Protein AF-0000000075319076 (afdb_homodimer)

Sequence (548 aa):
MAADGFFRIALGVEYKGSRYCGWQRQASGVLTVQETLENALSKVADSPVSLLCAGRTDAGVHACGQVVHFDTKAERSLKAWVMGANINLPHDISVSWAKVMPADFHARFKAIARRYRYVIYNDQIRPAHLNQEITWNHRPLDAERMAEAAQYLVGTHDFSAFRAGQCQAKSPIKQLHHLRVTRHGKMIVIDVRANAFLHHMVRNIAGVLMTIGTGERPVEWAKEVLESKVRRTGGVTAHPFGLYLVQVEYRDEFPLPERFIGPHFLTGFSELDGMAADGFFRIALGVEYKGSRYCGWQRQASGVLTVQETLENALSKVADSPVSLLCAGRTDAGVHACGQVVHFDTKAERSLKAWVMGANINLPHDISVSWAKVMPADFHARFKAIARRYRYVIYNDQIRPAHLNQEITWNHRPLDAERMAEAAQYLVGTHDFSAFRAGQCQAKSPIKQLHHLRVTRHGKMIVIDVRANAFLHHMVRNIAGVLMTIGTGERPVEWAKEVLESKVRRTGGVTAHPFGLYLVQVEYRDEFPLPERFIGPHFLTGFSELDG

Foldseek 3Di:
DPDPQKWKKKWFKWFQQAQAQWADDDDPPGHHVQVQLQVQQCVLLVHGWHKDKQDIGGRLATARGIMIITMGNRDDDFVSSQVSSQVSHPPRMHTDGMDTADPPDDNHPQWQKWKKKFKEQEDLDQDPPLNSQHHYDNAQFAQVLLQLLQVLVAAWAQLLLLADPPWDDPGSTWHKPDWGWDDDPRMIMTMTMIRDAIVLNVQQSVQQSRCCRNVVDGSCLSNVSRVVSHNVSTGDRHDNSRMYGFHIDGDPSTDDDDDFTDPPVCSVPCVSGD/DPDPQKWKKKWFKWFQQAQAQWADDDDPPGHHVQVQLQVQQCVLLVHGWHKDKQDIGGRLATARGIMIITMGNRDDDFVSSQVSSQVSHDPRMHIDGMDTADPPDDNHPQWQKWKKKFKEQEDLDQDPPLNSQHHYDNAQFAQVLLFLLQVLVAAWAQLLLLADPPWDDPGSTWHKPDWGWDDDPRMIMTMTMIRDAIDLNVQQSVQQSRCCRNVVDGSCLSNVSRVVSHNVSTGDRHDNSRMYGFHIDGDPSTDDDDDFGDPPVCSVPCVSGD

Secondary structure (DSSP, 8-state):
---TT-EEEEEEEEE-GGGSS-SS--STT---HHHHHHHHHHHHHTS----EES-PPPTT-EEEEEEEEEEE-----HHIIIIIHHHHS-TTEEEEEEEEE-TT--TTTTEEEEEEEEEEEE-SSPPSSSTTTSEEE-S---HHHHHHHHGGG-EEEE-GGG--TT---S--EEEEEEEEEEEETTEEEEEEEES---TTHHHHHHHHHHHHHTTSS-TTHHHHHHHHT-GGGS-PPPPGGGEEEEEEEE-TTS-------S-GGGTT-GGG--/---TTPEEEEEEEEE-GGGSS-SS--STT---HHHHHHHHHHHHHTS----EES-PPPTT-EEEEEEEEEEE-----HHIIIIIHHHHS-TTEEEEEEEEE-TT--TTTTEEEEEEEEEEEE-SSPPSSSTTTSEEE-S---HHHHHHHHGGG-EEEE-GGG--TT---S--EEEEEEEEEEEETTEEEEEEEES---TTHHHHHHHHHHHHHTTSS-TTHHHHHHHHT-GGGS-PPPPGGGEEEEEEEE-TTS-------S-GGGTT-GGG--

Solvent-accessible surface area (backbone atoms only — not comparable to full-atom values): 27645 Å² total; per-residue (Å²): 102,47,61,94,74,43,44,32,39,33,35,34,35,25,29,48,19,57,85,22,64,13,28,61,68,63,63,91,91,55,54,18,50,44,49,52,50,27,54,18,42,15,62,66,48,71,42,90,46,66,79,44,51,43,67,85,43,52,52,22,25,30,27,47,25,39,38,31,28,34,67,38,67,58,88,69,56,53,63,46,57,22,54,44,24,40,73,54,35,62,68,40,40,24,47,72,41,52,43,82,44,63,46,80,64,40,45,42,81,53,38,58,27,40,28,36,36,36,35,31,38,53,41,76,55,71,53,22,63,61,56,59,60,27,28,80,36,55,61,73,63,39,48,66,49,24,27,59,23,36,56,64,63,46,37,77,44,55,42,41,20,32,35,43,90,83,45,78,70,90,62,54,61,36,39,29,76,43,48,45,47,48,71,39,60,39,30,35,38,38,40,36,29,22,49,55,78,54,47,56,22,69,34,25,49,49,18,39,35,51,43,27,14,58,61,80,38,59,51,65,48,50,42,51,26,42,73,62,46,37,40,86,68,42,49,62,67,39,69,40,26,14,33,27,38,24,36,65,39,56,52,82,91,55,74,68,88,87,71,82,61,44,57,60,81,52,42,48,42,66,87,74,48,128,103,48,60,93,74,43,45,32,38,33,33,34,35,24,29,50,20,57,83,22,66,14,28,60,68,62,64,90,92,56,55,18,50,44,48,53,50,27,54,17,42,15,63,65,49,72,42,91,47,65,77,44,53,43,68,84,42,52,52,21,25,29,28,48,24,39,37,30,30,35,66,37,69,58,87,68,55,54,64,48,56,23,55,43,23,39,72,55,36,60,68,39,38,23,46,71,41,51,42,83,44,63,45,78,63,41,45,43,82,51,39,57,28,39,28,36,36,39,34,32,38,53,40,73,57,73,53,21,65,60,56,59,58,28,29,80,36,53,60,72,64,38,49,66,48,23,28,59,23,34,54,63,63,47,37,77,45,57,43,40,18,32,36,43,92,85,44,79,71,90,63,53,63,33,39,29,77,43,49,44,45,48,71,40,60,40,30,36,39,38,41,37,31,20,48,56,79,56,46,58,22,67,34,26,48,48,18,38,35,49,42,28,15,59,61,80,38,59,48,63,48,51,41,51,26,43,72,61,44,36,41,84,68,41,50,61,70,39,69,40,26,14,34,28,38,24,37,64,38,55,53,83,92,55,76,70,88,87,71,82,61,45,56,59,80,51,42,49,41,69,86,72,48,129

Structure (mmCIF, N/CA/C/O backbone):
data_AF-0000000075319076-model_v1
#
loop_
_entity.id
_entity.type
_entity.pdbx_description
1 polymer 'tRNA pseudouridine synthase A'
#
loop_
_atom_site.group_PDB
_atom_site.id
_atom_site.type_symbol
_atom_site.label_atom_id
_atom_site.label_alt_id
_atom_site.label_comp_id
_atom_site.label_asym_id
_atom_site.label_entity_id
_atom_site.label_seq_id
_atom_site.pdbx_PDB_ins_code
_atom_site.Cartn_x
_atom_site.Cartn_y
_atom_site.Cartn_z
_atom_site.occupancy
_atom_site.B_iso_or_equiv
_atom_site.auth_seq_id
_atom_site.auth_comp_id
_atom_site.auth_asym_id
_atom_site.auth_atom_id
_atom_site.pdbx_PDB_model_num
ATOM 1 N N . MET A 1 1 ? -10.82 -38.344 -12.836 1 37.62 1 MET A N 1
ATOM 2 C CA . MET A 1 1 ? -12.117 -38.25 -12.18 1 37.62 1 MET A CA 1
ATOM 3 C C . MET A 1 1 ? -11.977 -38.375 -10.664 1 37.62 1 MET A C 1
ATOM 5 O O . MET A 1 1 ? -11.109 -39.094 -10.18 1 37.62 1 MET A O 1
ATOM 9 N N . ALA A 1 2 ? -12.336 -37.25 -9.859 1 47.97 2 ALA A N 1
ATOM 10 C CA . ALA A 1 2 ? -12.305 -37.469 -8.414 1 47.97 2 ALA A CA 1
ATOM 11 C C . ALA A 1 2 ? -12.805 -38.844 -8.039 1 47.97 2 ALA A C 1
ATOM 13 O O . ALA A 1 2 ? -13.695 -39.375 -8.695 1 47.97 2 ALA A O 1
ATOM 14 N N . ALA A 1 3 ? -12 -39.656 -7.352 1 51.28 3 ALA A N 1
ATOM 15 C CA . ALA A 1 3 ? -12.555 -40.906 -6.828 1 51.28 3 ALA A CA 1
ATOM 16 C C . ALA A 1 3 ? -14.016 -40.75 -6.43 1 51.28 3 ALA A C 1
ATOM 18 O O . ALA A 1 3 ? -14.453 -39.625 -6.113 1 51.28 3 ALA A O 1
ATOM 19 N N . ASP A 1 4 ? -14.812 -41.594 -6.441 1 63.41 4 ASP A N 1
ATOM 20 C CA . ASP A 1 4 ? -16.219 -41.656 -6.047 1 63.41 4 ASP A CA 1
ATOM 21 C C . ASP A 1 4 ? -16.453 -40.938 -4.727 1 63.41 4 ASP A C 1
ATOM 23 O O . ASP A 1 4 ? -15.781 -41.188 -3.73 1 63.41 4 ASP A O 1
ATOM 27 N N . GLY A 1 5 ? -16.938 -39.656 -4.648 1 81.81 5 GLY A N 1
ATOM 28 C CA . GLY A 1 5 ? -17.391 -38.906 -3.484 1 81.81 5 GLY A CA 1
ATOM 29 C C . GLY A 1 5 ? -16.516 -37.688 -3.164 1 81.81 5 GLY A C 1
ATOM 30 O O . GLY A 1 5 ? -16.812 -36.938 -2.238 1 81.81 5 GLY A O 1
ATOM 31 N N . PHE A 1 6 ? -15.289 -37.562 -3.969 1 88.19 6 PHE A N 1
ATOM 32 C CA . PHE A 1 6 ? -14.438 -36.406 -3.672 1 88.19 6 PHE A CA 1
ATOM 33 C C . PHE A 1 6 ? -14.672 -35.281 -4.668 1 88.19 6 PHE A C 1
ATOM 35 O O . PHE A 1 6 ? -14.914 -35.531 -5.852 1 88.19 6 PHE A O 1
ATOM 42 N N . PHE A 1 7 ? -14.641 -34.094 -4.141 1 92.5 7 PHE A N 1
ATOM 43 C CA . PHE A 1 7 ? -14.641 -32.875 -4.938 1 92.5 7 PHE A CA 1
ATOM 44 C C . PHE A 1 7 ? -13.258 -32.25 -4.957 1 92.5 7 PHE A C 1
ATOM 46 O O . PHE A 1 7 ? -12.586 -32.156 -3.924 1 92.5 7 PHE A O 1
ATOM 53 N N . ARG A 1 8 ? -12.812 -31.953 -6.199 1 97.06 8 ARG A N 1
ATOM 54 C CA . ARG A 1 8 ? -11.609 -31.125 -6.312 1 97.06 8 ARG A CA 1
ATOM 55 C C . ARG A 1 8 ? -11.969 -29.641 -6.344 1 97.06 8 ARG A C 1
ATOM 57 O O . ARG A 1 8 ? -12.672 -29.188 -7.25 1 97.06 8 ARG A O 1
ATOM 64 N N . ILE A 1 9 ? -11.484 -28.891 -5.367 1 98.25 9 ILE A N 1
ATOM 65 C CA . ILE A 1 9 ? -11.789 -27.469 -5.234 1 98.25 9 ILE A CA 1
ATOM 66 C C . ILE A 1 9 ? -10.523 -26.641 -5.473 1 98.25 9 ILE A C 1
ATOM 68 O O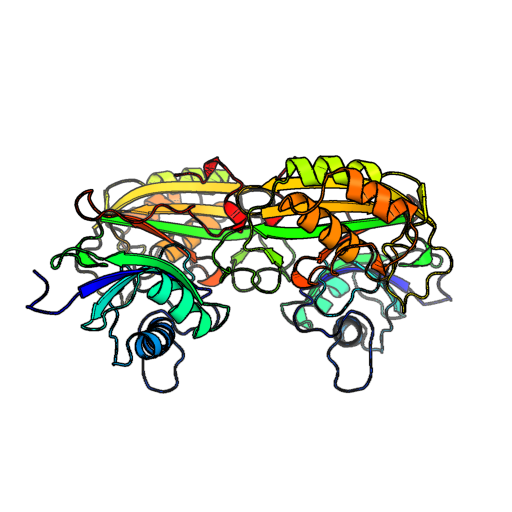 . ILE A 1 9 ? -9.477 -26.922 -4.887 1 98.25 9 ILE A O 1
ATOM 72 N N . ALA A 1 10 ? -10.609 -25.703 -6.398 1 98.81 10 ALA A N 1
ATOM 73 C CA . ALA A 1 10 ? -9.555 -24.719 -6.566 1 98.81 10 ALA A CA 1
ATOM 74 C C . ALA A 1 10 ? -9.93 -23.406 -5.887 1 98.81 10 ALA A C 1
ATOM 76 O O . ALA A 1 10 ? -11.102 -23.031 -5.848 1 98.81 10 ALA A O 1
ATOM 77 N N . LEU A 1 11 ? -8.969 -22.734 -5.332 1 98.88 11 LEU A N 1
ATOM 78 C CA . LEU A 1 11 ? -9.141 -21.422 -4.715 1 98.88 11 LEU A CA 1
ATOM 79 C C . LEU A 1 11 ? -8.148 -20.422 -5.293 1 98.88 11 LEU A C 1
ATOM 81 O O . LEU A 1 11 ? -7.004 -20.766 -5.59 1 98.88 11 LEU A O 1
ATOM 85 N N . GLY A 1 12 ? -8.609 -19.172 -5.488 1 98.81 12 GLY A N 1
ATOM 86 C CA . GLY A 1 12 ? -7.695 -18.031 -5.598 1 98.81 12 GLY A CA 1
ATOM 87 C C . GLY A 1 12 ? -7.312 -17.453 -4.254 1 98.81 12 GLY A C 1
ATOM 88 O O . GLY A 1 12 ? -8.172 -17.219 -3.4 1 98.81 12 GLY A O 1
ATOM 89 N N . VAL A 1 13 ? -6.012 -17.203 -4.023 1 98.81 13 VAL A N 1
ATOM 90 C CA . VAL A 1 13 ? -5.555 -16.797 -2.699 1 98.81 13 VAL A CA 1
ATOM 91 C C . VAL A 1 13 ? -4.668 -15.555 -2.82 1 98.81 13 VAL A C 1
ATOM 93 O O . VAL A 1 13 ? -3.791 -15.5 -3.686 1 98.81 13 VAL A O 1
ATOM 96 N N . GLU A 1 14 ? -4.941 -14.586 -2.039 1 98.75 14 GLU A N 1
ATOM 97 C CA . GLU A 1 14 ? -4.133 -13.391 -1.831 1 98.75 14 GLU A CA 1
ATOM 98 C C . GLU A 1 14 ? -3.492 -13.391 -0.445 1 98.75 14 GLU A C 1
ATOM 100 O O . GLU A 1 14 ? -4.133 -13.758 0.54 1 98.75 14 GLU A O 1
ATOM 105 N N . TYR A 1 15 ? -2.143 -13.07 -0.375 1 98.81 15 TYR A N 1
ATOM 106 C CA . TYR A 1 15 ? -1.542 -13.008 0.952 1 98.81 15 TYR A CA 1
ATOM 107 C C . TYR A 1 15 ? -0.364 -12.047 0.973 1 98.81 15 TYR A C 1
ATOM 109 O O . TYR A 1 15 ? 0.354 -11.906 -0.02 1 98.81 15 TYR A O 1
ATOM 117 N N . LYS A 1 16 ? -0.252 -11.336 2.055 1 98.62 16 LYS A N 1
ATOM 118 C CA . LYS A 1 16 ? 0.959 -10.617 2.438 1 98.62 16 LYS A CA 1
ATOM 119 C C . LYS A 1 16 ? 1.962 -11.547 3.113 1 98.62 16 LYS A C 1
ATOM 121 O O . LYS A 1 16 ? 1.739 -11.992 4.238 1 98.62 16 LYS A O 1
ATOM 126 N N . GLY A 1 17 ? 3.07 -11.789 2.475 1 98.31 17 GLY A N 1
ATOM 127 C CA . GLY A 1 17 ? 3.99 -12.828 2.902 1 98.31 17 GLY A CA 1
ATOM 128 C C . GLY A 1 17 ? 4.992 -12.352 3.938 1 98.31 17 GLY A C 1
ATOM 129 O O . GLY A 1 17 ? 5.773 -13.148 4.465 1 98.31 17 GLY A O 1
ATOM 130 N N . SER A 1 18 ? 4.926 -11.141 4.391 1 96.81 18 SER A N 1
ATOM 131 C CA . SER A 1 18 ? 5.977 -10.5 5.18 1 96.81 18 SER A CA 1
ATOM 132 C C . SER A 1 18 ? 6.219 -11.25 6.484 1 96.81 18 SER A C 1
ATOM 134 O O . SER A 1 18 ? 7.355 -11.336 6.953 1 96.81 18 SER A O 1
ATOM 136 N N . ARG A 1 19 ? 5.227 -11.812 7.066 1 95.81 19 ARG A N 1
ATOM 137 C CA . ARG A 1 19 ? 5.375 -12.453 8.367 1 95.81 19 ARG A CA 1
ATOM 138 C C . ARG A 1 19 ? 5.566 -13.961 8.227 1 95.81 19 ARG A C 1
ATOM 140 O O . ARG A 1 19 ? 5.766 -14.664 9.219 1 95.81 19 ARG A O 1
ATOM 147 N N . TYR A 1 20 ? 5.547 -14.453 7.039 1 97.94 20 TYR A N 1
ATOM 148 C CA . TYR A 1 20 ? 5.531 -15.898 6.828 1 97.94 20 TYR A CA 1
ATOM 149 C C . TYR A 1 20 ? 6.879 -16.391 6.316 1 97.94 20 TYR A C 1
ATOM 151 O O . TYR A 1 20 ? 7.543 -15.703 5.539 1 97.94 20 TYR A O 1
ATOM 159 N N . CYS A 1 21 ? 7.246 -17.516 6.68 1 97.25 21 CYS A N 1
ATOM 160 C CA . CYS A 1 21 ? 8.461 -18.172 6.219 1 97.25 21 CYS A CA 1
ATOM 161 C C . CYS A 1 21 ? 8.219 -18.906 4.906 1 97.25 21 CYS A C 1
ATOM 163 O O . CYS A 1 21 ? 8.586 -20.078 4.773 1 97.25 21 CYS A O 1
ATOM 165 N N . GLY A 1 22 ? 7.477 -18.234 4.02 1 96.25 22 GLY A N 1
ATOM 166 C CA . GLY A 1 22 ? 7.195 -18.797 2.715 1 96.25 22 GLY A CA 1
ATOM 167 C C . GLY A 1 22 ? 5.855 -19.516 2.652 1 96.25 22 GLY A C 1
ATOM 168 O O . GLY A 1 22 ? 5.066 -19.453 3.598 1 96.25 22 GLY A O 1
ATOM 169 N N . TRP A 1 23 ? 5.633 -20.125 1.552 1 97 23 TRP A N 1
ATOM 170 C CA . TRP A 1 23 ? 4.395 -20.844 1.308 1 97 23 TRP A CA 1
ATOM 171 C C . TRP A 1 23 ? 4.387 -22.172 2.051 1 97 23 TRP A C 1
ATOM 173 O O . TRP A 1 23 ? 3.459 -22.469 2.807 1 97 23 TRP A O 1
ATOM 183 N N . GLN A 1 24 ? 5.41 -22.969 1.918 1 94.19 24 GLN A N 1
ATOM 184 C CA . GLN A 1 24 ? 5.441 -24.391 2.234 1 94.19 24 GLN A CA 1
ATOM 185 C C . GLN A 1 24 ? 5.473 -24.609 3.744 1 94.19 24 GLN A C 1
ATOM 187 O O . GLN A 1 24 ? 6.254 -23.984 4.457 1 94.19 24 GLN A O 1
ATOM 192 N N . ARG A 1 25 ? 4.645 -25.531 4.098 1 93.44 25 ARG A N 1
ATOM 193 C CA . ARG A 1 25 ? 4.629 -25.938 5.5 1 93.44 25 ARG A CA 1
ATOM 194 C C . ARG A 1 25 ? 5.996 -26.453 5.93 1 93.44 25 ARG A C 1
ATOM 196 O O . ARG A 1 25 ? 6.641 -27.203 5.199 1 93.44 25 ARG A O 1
ATOM 203 N N . GLN A 1 26 ? 6.406 -26.047 7.023 1 88.44 26 GLN A N 1
ATOM 204 C CA . GLN A 1 26 ? 7.695 -26.422 7.59 1 88.44 26 GLN A CA 1
ATOM 205 C C . GLN A 1 26 ? 7.523 -27.031 8.977 1 88.44 26 GLN A C 1
ATOM 207 O O . GLN A 1 26 ? 6.438 -27.5 9.328 1 88.44 26 GLN A O 1
ATOM 212 N N . ALA A 1 27 ? 8.68 -27.062 9.727 1 86.5 27 ALA A N 1
ATOM 213 C CA . ALA A 1 27 ? 8.656 -27.641 11.07 1 86.5 27 ALA A CA 1
ATOM 214 C C . ALA A 1 27 ? 7.68 -26.891 11.977 1 86.5 27 ALA A C 1
ATOM 216 O O . ALA A 1 27 ? 7.289 -25.766 11.68 1 86.5 27 ALA A O 1
ATOM 217 N N . SER A 1 28 ? 7.312 -27.609 12.984 1 83.81 28 SER A N 1
ATOM 218 C CA . SER A 1 28 ? 6.359 -27.031 13.93 1 83.81 28 SER A CA 1
ATOM 219 C C . SER A 1 28 ? 6.863 -25.703 14.484 1 83.81 28 SER A C 1
ATOM 221 O O . SER A 1 28 ? 8.047 -25.562 14.789 1 83.81 28 SER A O 1
ATOM 223 N N . GLY A 1 29 ? 5.918 -24.703 14.508 1 88.19 29 GLY A N 1
ATOM 224 C CA . GLY A 1 29 ? 6.246 -23.406 15.094 1 88.19 29 GLY A CA 1
ATOM 225 C C . GLY A 1 29 ? 6.609 -22.359 14.055 1 88.19 29 GLY A C 1
ATOM 226 O O . GLY A 1 29 ? 6.648 -21.172 14.359 1 88.19 29 GLY A O 1
ATOM 227 N N . VAL A 1 30 ? 6.852 -22.828 12.859 1 93.19 30 VAL A N 1
ATOM 228 C CA . VAL A 1 30 ? 7.199 -21.875 11.805 1 93.19 30 VAL A CA 1
ATOM 229 C C . VAL A 1 30 ? 5.945 -21.469 11.039 1 93.19 30 VAL A C 1
ATOM 231 O O . VAL A 1 30 ? 5.219 -22.328 10.523 1 93.19 30 VAL A O 1
ATOM 234 N N . LEU A 1 31 ? 5.645 -20.219 11.031 1 97 31 LEU A N 1
ATOM 235 C CA . LEU A 1 31 ? 4.438 -19.703 10.391 1 97 31 LEU A CA 1
ATOM 236 C C . LEU A 1 31 ? 4.578 -19.719 8.867 1 97 31 LEU A C 1
ATOM 238 O O . LEU A 1 31 ? 5.5 -19.125 8.32 1 97 31 LEU A O 1
ATOM 242 N N . THR A 1 32 ? 3.76 -20.438 8.172 1 98.25 32 THR A N 1
ATOM 243 C CA . THR A 1 32 ? 3.752 -20.516 6.719 1 98.25 32 THR A CA 1
ATOM 244 C C . THR A 1 32 ? 2.352 -20.25 6.172 1 98.25 32 THR A C 1
ATOM 246 O O . THR A 1 32 ? 1.358 -20.422 6.883 1 98.25 32 THR A O 1
ATOM 249 N N . VAL A 1 33 ? 2.236 -19.812 4.945 1 98.56 33 VAL A N 1
ATOM 250 C CA . VAL A 1 33 ? 0.952 -19.516 4.32 1 98.56 33 VAL A CA 1
ATOM 251 C C . VAL A 1 33 ? 0.135 -20.797 4.172 1 98.56 33 VAL A C 1
ATOM 253 O O . VAL A 1 33 ? -1.06 -20.812 4.48 1 98.56 33 VAL A O 1
ATOM 256 N N . GLN A 1 34 ? 0.792 -21.859 3.729 1 98.31 34 GLN A N 1
ATOM 257 C CA . GLN A 1 34 ? 0.123 -23.141 3.49 1 98.31 34 GLN A CA 1
ATOM 258 C C . GLN A 1 34 ? -0.557 -23.641 4.758 1 98.31 34 GLN A C 1
ATOM 260 O O . GLN A 1 34 ? -1.747 -23.969 4.742 1 98.31 34 GLN A O 1
ATOM 265 N N . GLU A 1 35 ? 0.194 -23.734 5.84 1 98.06 35 GLU A N 1
ATOM 266 C CA . GLU A 1 35 ? -0.354 -24.266 7.09 1 98.06 35 GLU A CA 1
ATOM 267 C C . GLU A 1 35 ? -1.509 -23.391 7.586 1 98.06 35 GLU A C 1
ATOM 269 O O . GLU A 1 35 ? -2.525 -23.906 8.055 1 98.06 35 GLU A O 1
ATOM 274 N N . THR A 1 36 ? -1.347 -22.094 7.496 1 98.44 36 THR A N 1
ATOM 275 C CA . THR A 1 36 ? -2.389 -21.172 7.934 1 98.44 36 THR A CA 1
ATOM 276 C C . THR A 1 36 ? -3.668 -21.375 7.125 1 98.44 36 THR A C 1
ATOM 278 O O . THR A 1 36 ? -4.762 -21.438 7.691 1 98.44 36 THR A O 1
ATOM 281 N N . LEU A 1 37 ? -3.525 -21.484 5.836 1 98.5 37 LEU A N 1
ATOM 282 C CA . LEU A 1 37 ? -4.656 -21.688 4.938 1 98.5 37 LEU A CA 1
ATOM 283 C C . LEU A 1 37 ? -5.297 -23.062 5.18 1 98.5 37 LEU A C 1
ATOM 285 O O . LEU A 1 37 ? -6.523 -23.172 5.238 1 98.5 37 LEU A O 1
ATOM 289 N N . GLU A 1 38 ? -4.488 -24.109 5.312 1 98.38 38 GLU A N 1
ATOM 290 C CA . GLU A 1 38 ? -4.996 -25.453 5.57 1 98.38 38 GLU A CA 1
ATOM 291 C C . GLU A 1 38 ? -5.793 -25.5 6.871 1 98.38 38 GLU A C 1
ATOM 293 O O . GLU A 1 38 ? -6.855 -26.125 6.93 1 98.38 38 GLU A O 1
ATOM 298 N N . ASN A 1 39 ? -5.262 -24.859 7.902 1 98.12 39 ASN A N 1
ATOM 299 C CA . ASN A 1 39 ? -5.977 -24.812 9.172 1 98.12 39 ASN A CA 1
ATOM 300 C C . ASN A 1 39 ? -7.348 -24.156 9.016 1 98.12 39 ASN A C 1
ATOM 302 O O . ASN A 1 39 ? -8.344 -24.688 9.523 1 98.12 39 ASN A O 1
ATOM 306 N N . ALA A 1 40 ? -7.414 -23.062 8.328 1 98.69 40 ALA A N 1
ATOM 307 C CA . ALA A 1 40 ? -8.68 -22.359 8.117 1 98.69 40 ALA A CA 1
ATOM 308 C C . ALA A 1 40 ? -9.648 -23.219 7.312 1 98.69 40 ALA A C 1
ATOM 310 O O . ALA A 1 40 ? -10.828 -23.344 7.668 1 98.69 40 ALA A O 1
ATOM 311 N N . LEU A 1 41 ? -9.219 -23.828 6.246 1 98.56 41 LEU A N 1
ATOM 312 C CA . LEU A 1 41 ? -10.062 -24.625 5.363 1 98.56 41 LEU A CA 1
ATOM 313 C C . LEU A 1 41 ? -10.531 -25.906 6.062 1 98.56 41 LEU A C 1
ATOM 315 O O . LEU A 1 41 ? -11.641 -26.375 5.812 1 98.56 41 LEU A O 1
ATOM 319 N N . SER A 1 42 ? -9.672 -26.453 6.918 1 98.69 42 SER A N 1
ATOM 320 C CA . SER A 1 42 ? -10.039 -27.656 7.652 1 98.69 42 SER A CA 1
ATOM 321 C C . SER A 1 42 ? -11.234 -27.391 8.57 1 98.69 42 SER A C 1
ATOM 323 O O . SER A 1 42 ? -12.062 -28.281 8.781 1 98.69 42 SER A O 1
ATOM 325 N N . LYS A 1 43 ? -11.32 -26.203 9.102 1 98.5 43 LYS A N 1
ATOM 326 C CA . LYS A 1 43 ? -12.477 -25.828 9.906 1 98.5 43 LYS A CA 1
ATOM 327 C C . LYS A 1 43 ? -13.75 -25.797 9.055 1 98.5 43 LYS A C 1
ATOM 329 O O . LYS A 1 43 ? -14.805 -26.266 9.492 1 98.5 43 LYS A O 1
ATOM 334 N N . VAL A 1 44 ? -13.617 -25.266 7.867 1 98.06 44 VAL A N 1
ATOM 335 C CA . VAL A 1 44 ? -14.758 -25.188 6.965 1 98.06 44 VAL A CA 1
ATOM 336 C C . VAL A 1 44 ? -15.188 -26.594 6.543 1 98.06 44 VAL A C 1
ATOM 338 O O . VAL A 1 44 ? -16.375 -26.922 6.555 1 98.06 44 VAL A O 1
ATOM 341 N N . ALA A 1 45 ? -14.234 -27.453 6.223 1 97.62 45 ALA A N 1
ATOM 342 C CA . ALA A 1 45 ? -14.492 -28.797 5.727 1 97.62 45 ALA A CA 1
ATOM 343 C C . ALA A 1 45 ? -14.906 -29.719 6.863 1 97.62 45 ALA A C 1
ATOM 345 O O . ALA A 1 45 ? -15.445 -30.812 6.621 1 97.62 45 ALA A O 1
ATOM 346 N N . ASP A 1 46 ? -14.555 -29.281 8.133 1 97.56 46 ASP A N 1
ATOM 347 C CA . ASP A 1 46 ? -14.695 -30.156 9.297 1 97.56 46 ASP A CA 1
ATOM 348 C C . ASP A 1 46 ? -13.922 -31.453 9.102 1 97.56 46 ASP A C 1
ATOM 350 O O . ASP A 1 46 ? -14.438 -32.531 9.383 1 97.56 46 ASP A O 1
ATOM 354 N N . SER A 1 47 ? -12.852 -31.453 8.469 1 97.19 47 SER A N 1
ATOM 355 C CA . SER A 1 47 ? -11.883 -32.5 8.195 1 97.19 47 SER A CA 1
ATOM 356 C C . SER A 1 47 ? -10.555 -31.938 7.723 1 97.19 47 SER A C 1
ATOM 358 O O . SER A 1 47 ? -10.5 -30.812 7.223 1 97.19 47 SER A O 1
ATOM 360 N N . PRO A 1 48 ? -9.5 -32.625 7.922 1 97 48 PRO A N 1
ATOM 361 C CA . PRO A 1 48 ? -8.203 -32.125 7.477 1 97 48 PRO A CA 1
ATOM 362 C C . PRO A 1 48 ? -8.164 -31.844 5.973 1 97 48 PRO A C 1
ATOM 364 O O . PRO A 1 48 ? -8.703 -32.625 5.188 1 97 48 PRO A O 1
ATOM 367 N N . VAL A 1 49 ? -7.57 -30.734 5.574 1 97.19 49 VAL A N 1
ATOM 368 C CA . VAL A 1 49 ? -7.387 -30.328 4.184 1 97.19 49 VAL A CA 1
ATOM 369 C C . VAL A 1 49 ? -5.898 -30.203 3.873 1 97.19 49 VAL A C 1
ATOM 371 O O . VAL A 1 49 ? -5.133 -29.656 4.676 1 97.19 49 VAL A O 1
ATOM 374 N N . SER A 1 50 ? -5.441 -30.812 2.824 1 96.94 50 SER A N 1
ATOM 375 C CA . SER A 1 50 ? -4.078 -30.672 2.32 1 96.94 50 SER A CA 1
ATOM 376 C C . SER A 1 50 ? -4.062 -29.953 0.975 1 96.94 50 SER A C 1
ATOM 378 O O . SER A 1 50 ? -4.762 -30.344 0.042 1 96.94 50 SER A O 1
ATOM 380 N N . LEU A 1 51 ? -3.215 -28.906 0.887 1 97.5 51 LEU A N 1
ATOM 381 C CA . LEU A 1 51 ? -3.256 -28.031 -0.283 1 97.5 51 LEU A CA 1
ATOM 382 C C . LEU A 1 51 ? -2.059 -28.297 -1.191 1 97.5 51 LEU A C 1
ATOM 384 O O . LEU A 1 51 ? -0.964 -28.609 -0.713 1 97.5 51 LEU A O 1
ATOM 388 N N . LEU A 1 52 ? -2.277 -28.172 -2.424 1 97.75 52 LEU A N 1
ATOM 389 C CA . LEU A 1 52 ? -1.253 -28.016 -3.449 1 97.75 52 LEU A CA 1
ATOM 390 C C . LEU A 1 52 ? -1.353 -26.641 -4.113 1 97.75 52 LEU A C 1
ATOM 392 O O . LEU A 1 52 ? -2.455 -26.141 -4.34 1 97.75 52 LEU A O 1
ATOM 396 N N . CYS A 1 53 ? -0.255 -26.047 -4.387 1 98.38 53 CYS A N 1
ATOM 397 C CA . CYS A 1 53 ? -0.292 -24.688 -4.938 1 98.38 53 CYS A CA 1
ATOM 398 C C . CYS A 1 53 ? 0.346 -24.656 -6.32 1 98.38 53 CYS A C 1
ATOM 400 O O . CYS A 1 53 ? 1.055 -25.578 -6.711 1 98.38 53 CYS A O 1
ATOM 402 N N . ALA A 1 54 ? 0.052 -23.547 -7.047 1 98.25 54 ALA A N 1
ATOM 403 C CA . ALA A 1 54 ? 0.58 -23.344 -8.398 1 98.25 54 ALA A CA 1
ATOM 404 C C . ALA A 1 54 ? 2.062 -23 -8.359 1 98.25 54 ALA A C 1
ATOM 406 O O . ALA A 1 54 ? 2.803 -23.297 -9.297 1 98.25 54 ALA A O 1
ATOM 407 N N . GLY A 1 55 ? 2.479 -22.297 -7.312 1 96 55 GLY A N 1
ATOM 408 C CA . GLY A 1 55 ? 3.865 -21.875 -7.164 1 96 55 GLY A CA 1
ATOM 409 C C . GLY A 1 55 ? 4.238 -21.547 -5.73 1 96 55 GLY A C 1
ATOM 410 O O . GLY A 1 55 ? 3.609 -20.688 -5.105 1 96 55 GLY A O 1
ATOM 411 N N . ARG A 1 56 ? 5.258 -22.203 -5.195 1 95 56 ARG A N 1
ATOM 412 C CA . ARG A 1 56 ? 5.734 -21.922 -3.848 1 95 56 ARG A CA 1
ATOM 413 C C . ARG A 1 56 ? 6.488 -20.594 -3.803 1 95 56 ARG A C 1
ATOM 415 O O . ARG A 1 56 ? 7.406 -20.359 -4.594 1 95 56 ARG A O 1
ATOM 422 N N . THR A 1 57 ? 6.051 -19.734 -2.98 1 97.19 57 THR A N 1
ATOM 423 C CA . THR A 1 57 ? 6.727 -18.453 -2.818 1 97.19 57 THR A CA 1
ATOM 424 C C . THR A 1 57 ? 7.68 -18.5 -1.629 1 97.19 57 THR A C 1
ATOM 426 O O . THR A 1 57 ? 7.398 -19.156 -0.622 1 97.19 57 THR A O 1
ATOM 429 N N . ASP A 1 58 ? 8.766 -17.75 -1.752 1 95.44 58 ASP A N 1
ATOM 430 C CA . ASP A 1 58 ? 9.773 -17.656 -0.698 1 95.44 58 ASP A CA 1
ATOM 431 C C . ASP A 1 58 ? 9.258 -16.844 0.484 1 95.44 58 ASP A C 1
ATOM 433 O O . ASP A 1 58 ? 8.195 -16.219 0.403 1 95.44 58 ASP A O 1
ATOM 437 N N . ALA A 1 59 ? 10.062 -16.953 1.6 1 97.06 59 ALA A N 1
ATOM 438 C CA . ALA A 1 59 ? 9.797 -16.109 2.76 1 97.06 59 ALA A CA 1
ATOM 439 C C . ALA A 1 59 ? 9.742 -14.633 2.359 1 97.06 59 ALA A C 1
ATOM 441 O O . ALA A 1 59 ? 10.602 -14.148 1.624 1 97.06 59 ALA A O 1
ATOM 442 N N . GLY A 1 60 ? 8.664 -13.977 2.785 1 98 60 GLY A N 1
ATOM 443 C CA . GLY A 1 60 ? 8.555 -12.547 2.566 1 98 60 GLY A CA 1
ATOM 444 C C . GLY A 1 60 ? 7.879 -12.188 1.257 1 98 60 GLY A C 1
ATOM 445 O O . GLY A 1 60 ? 7.531 -11.031 1.027 1 98 60 GLY A O 1
ATOM 446 N N . VAL A 1 61 ? 7.707 -13.195 0.379 1 98.69 61 VAL A N 1
ATOM 447 C CA . VAL A 1 61 ? 7.117 -12.945 -0.931 1 98.69 61 VAL A CA 1
ATOM 448 C C . VAL A 1 61 ? 5.594 -12.977 -0.826 1 98.69 61 VAL A C 1
ATOM 450 O O . VAL A 1 61 ? 5.039 -13.742 -0.033 1 98.69 61 VAL A O 1
ATOM 453 N N . HIS A 1 62 ? 4.941 -12.188 -1.591 1 98.88 62 HIS A N 1
ATOM 454 C CA . HIS A 1 62 ? 3.496 -12 -1.554 1 98.88 62 HIS A CA 1
ATOM 455 C C . HIS A 1 62 ? 2.822 -12.68 -2.742 1 98.88 62 HIS A C 1
ATOM 457 O O . HIS A 1 62 ? 3.5 -13.18 -3.643 1 98.88 62 HIS A O 1
ATOM 463 N N . ALA A 1 63 ? 1.47 -12.641 -2.662 1 98.81 63 ALA A N 1
ATOM 464 C CA . ALA A 1 63 ? 0.693 -13.055 -3.828 1 98.81 63 ALA A CA 1
ATOM 465 C C . ALA A 1 63 ? -0.672 -12.375 -3.846 1 98.81 63 ALA A C 1
ATOM 467 O O . ALA A 1 63 ? -1.215 -12.031 -2.793 1 98.81 63 ALA A O 1
ATOM 468 N N . CYS A 1 64 ? -1.167 -12.156 -5.027 1 98.06 64 CYS A N 1
ATOM 469 C CA . CYS A 1 64 ? -2.559 -11.75 -5.195 1 98.06 64 CYS A CA 1
ATOM 470 C C . CYS A 1 64 ? -3.244 -12.578 -6.273 1 98.06 64 CYS A C 1
ATOM 472 O O . CYS A 1 64 ? -4.383 -12.289 -6.652 1 98.06 64 CYS A O 1
ATOM 474 N N . GLY A 1 65 ? -2.52 -13.555 -6.816 1 98.25 65 GLY A N 1
ATOM 475 C CA . GLY A 1 65 ? -3.076 -14.438 -7.828 1 98.25 65 GLY A CA 1
ATOM 476 C C . GLY A 1 65 ? -2.613 -15.875 -7.676 1 98.25 65 GLY A C 1
ATOM 477 O O . GLY A 1 65 ? -2.422 -16.578 -8.672 1 98.25 65 GLY A O 1
ATOM 478 N N . GLN A 1 66 ? -2.283 -16.312 -6.465 1 98.75 66 GLN A N 1
ATOM 479 C CA . GLN A 1 66 ? -1.963 -17.719 -6.219 1 98.75 66 GLN A CA 1
ATOM 480 C C . GLN A 1 66 ? -3.182 -18.609 -6.438 1 98.75 66 GLN A C 1
ATOM 482 O O . GLN A 1 66 ? -4.309 -18.219 -6.137 1 98.75 66 GLN A O 1
ATOM 487 N N . VAL A 1 67 ? -2.975 -19.75 -7.008 1 98.88 67 VAL A N 1
ATOM 488 C CA . VAL A 1 67 ? -4.02 -20.766 -7.172 1 98.88 67 VAL A CA 1
ATOM 489 C C . VAL A 1 67 ? -3.645 -22.031 -6.406 1 98.88 67 VAL A C 1
ATOM 491 O O . VAL A 1 67 ? -2.514 -22.516 -6.512 1 98.88 67 VAL A O 1
ATOM 494 N N . VAL A 1 68 ? -4.539 -22.5 -5.625 1 98.88 68 VAL A N 1
ATOM 495 C CA . VAL A 1 68 ? -4.34 -23.75 -4.891 1 98.88 68 VAL A CA 1
ATOM 496 C C . VAL A 1 68 ? -5.508 -24.703 -5.156 1 98.88 68 VAL A C 1
ATOM 498 O O . VAL A 1 68 ? -6.539 -24.281 -5.695 1 98.88 68 VAL A O 1
ATOM 501 N N . HIS A 1 69 ? -5.301 -25.969 -4.867 1 98.69 69 HIS A N 1
ATOM 502 C CA . HIS A 1 69 ? -6.422 -26.906 -4.93 1 98.69 69 HIS A CA 1
ATOM 503 C C . HIS A 1 69 ? -6.309 -27.984 -3.857 1 98.69 69 HIS A C 1
ATOM 505 O O . HIS A 1 69 ? -5.242 -28.156 -3.262 1 98.69 69 HIS A O 1
ATOM 511 N N . PHE A 1 70 ? -7.352 -28.594 -3.535 1 98.31 70 PHE A N 1
ATOM 512 C CA . PHE A 1 70 ? -7.438 -29.719 -2.605 1 98.31 70 PHE A CA 1
ATOM 513 C C . PHE A 1 70 ? -8.633 -30.594 -2.938 1 98.31 70 PHE A C 1
ATOM 515 O O . PHE A 1 70 ? -9.523 -30.188 -3.684 1 98.31 70 PHE A O 1
ATOM 522 N N . ASP A 1 71 ? -8.539 -31.797 -2.471 1 97.5 71 ASP A N 1
ATOM 523 C CA . ASP A 1 71 ? -9.656 -32.75 -2.553 1 97.5 71 ASP A CA 1
ATOM 524 C C . ASP A 1 71 ? -10.398 -32.812 -1.222 1 97.5 71 ASP A C 1
ATOM 526 O O . ASP A 1 71 ? -9.781 -32.781 -0.155 1 97.5 71 ASP A O 1
ATOM 530 N N . THR A 1 72 ? -11.68 -32.906 -1.337 1 97.06 72 THR A N 1
ATOM 531 C CA . THR A 1 72 ? -12.469 -32.969 -0.113 1 97.06 72 THR A CA 1
ATOM 532 C C . THR A 1 72 ? -13.758 -33.75 -0.351 1 97.06 72 THR A C 1
ATOM 534 O O . THR A 1 72 ? -14.258 -33.812 -1.478 1 97.06 72 THR A O 1
ATOM 537 N N . LYS A 1 73 ? -14.266 -34.344 0.713 1 95.69 73 LYS A N 1
ATOM 538 C CA . LYS A 1 73 ? -15.578 -35 0.673 1 95.69 73 LYS A CA 1
ATOM 539 C C . LYS A 1 73 ? -16.672 -34.094 1.19 1 95.69 73 LYS A C 1
ATOM 541 O O . LYS A 1 73 ? -17.859 -34.375 1.076 1 95.69 73 LYS A O 1
ATOM 546 N N . ALA A 1 74 ? -16.203 -32.969 1.767 1 95.75 74 ALA A N 1
ATOM 547 C CA . ALA A 1 74 ? -17.156 -32.031 2.35 1 95.75 74 ALA A CA 1
ATOM 548 C C . ALA A 1 74 ? -17.969 -31.344 1.265 1 95.75 74 ALA A C 1
ATOM 550 O O . ALA A 1 74 ? -17.406 -30.812 0.301 1 95.75 74 ALA A O 1
ATOM 551 N N . GLU A 1 75 ? -19.25 -31.438 1.44 1 94.75 75 GLU A N 1
ATOM 552 C CA . GLU A 1 75 ? -20.141 -30.719 0.538 1 94.75 75 GLU A CA 1
ATOM 553 C C . GLU A 1 75 ? -20.453 -29.312 1.068 1 94.75 75 GLU A C 1
ATOM 555 O O . GLU A 1 75 ? -21.219 -29.172 2.027 1 94.75 75 GLU A O 1
ATOM 560 N N . ARG A 1 76 ? -19.875 -28.375 0.533 1 95.69 76 ARG A N 1
ATOM 561 C CA . ARG A 1 76 ? -20.078 -26.969 0.872 1 95.69 76 ARG A CA 1
ATOM 562 C C . ARG A 1 76 ? -20.344 -26.141 -0.378 1 95.69 76 ARG A C 1
ATOM 564 O O . ARG A 1 76 ? -19.922 -26.516 -1.478 1 95.69 76 ARG A O 1
ATOM 571 N N . SER A 1 77 ? -21.094 -25.094 -0.21 1 96.88 77 SER A N 1
ATOM 572 C CA . SER A 1 77 ? -21.219 -24.141 -1.31 1 96.88 77 SER A CA 1
ATOM 573 C C . SER A 1 77 ? -19.875 -23.453 -1.596 1 96.88 77 SER A C 1
ATOM 575 O O . SER A 1 77 ? -19.016 -23.359 -0.719 1 96.88 77 SER A O 1
ATOM 577 N N . LEU A 1 78 ? -19.703 -23 -2.803 1 97.12 78 LEU A N 1
ATOM 578 C CA . LEU A 1 78 ? -18.5 -22.25 -3.15 1 97.12 78 LEU A CA 1
ATOM 579 C C . LEU A 1 78 ? -18.359 -21 -2.297 1 97.12 78 LEU A C 1
ATOM 581 O O . LEU A 1 78 ? -17.25 -20.625 -1.914 1 97.12 78 LEU A O 1
ATOM 585 N N . LYS A 1 79 ? -19.453 -20.375 -2.02 1 96.88 79 LYS A N 1
ATOM 586 C CA . LYS A 1 79 ? -19.453 -19.219 -1.138 1 96.88 79 LYS A CA 1
ATOM 587 C C . LYS A 1 79 ? -18.938 -19.578 0.253 1 96.88 79 LYS A C 1
ATOM 589 O O . LYS A 1 79 ? -18.234 -18.781 0.881 1 96.88 79 LYS A O 1
ATOM 594 N N . ALA A 1 80 ? -19.266 -20.688 0.682 1 97 80 ALA A N 1
ATOM 595 C CA . ALA A 1 80 ? -18.812 -21.125 1.999 1 97 80 ALA A CA 1
ATOM 596 C C . ALA A 1 80 ? -17.312 -21.328 2.033 1 97 80 ALA A C 1
ATOM 598 O O . ALA A 1 80 ? -16.656 -21.047 3.047 1 97 80 ALA A O 1
ATOM 599 N N . TRP A 1 81 ? -16.781 -21.859 0.953 1 98.06 81 TRP A N 1
ATOM 600 C CA . TRP A 1 81 ? -15.336 -22.016 0.88 1 98.06 81 TRP A CA 1
ATOM 601 C C . TRP A 1 81 ? -14.633 -20.672 0.944 1 98.06 81 TRP A C 1
ATOM 603 O O . TRP A 1 81 ? -13.602 -20.531 1.609 1 98.06 81 TRP A O 1
ATOM 613 N N . VAL A 1 82 ? -15.188 -19.656 0.323 1 98.5 82 VAL A N 1
ATOM 614 C CA . VAL A 1 82 ? -14.57 -18.328 0.278 1 98.5 82 VAL A CA 1
ATOM 615 C C . VAL A 1 82 ? -14.812 -17.609 1.6 1 98.5 82 VAL A C 1
ATOM 617 O O . VAL A 1 82 ? -13.859 -17.266 2.311 1 98.5 82 VAL A O 1
ATOM 620 N N . MET A 1 83 ? -16.016 -17.469 2.002 1 97.81 83 MET A N 1
ATOM 621 C CA . MET A 1 83 ? -16.375 -16.688 3.188 1 97.81 83 MET A CA 1
ATOM 622 C C . MET A 1 83 ? -15.953 -17.422 4.461 1 97.81 83 MET A C 1
ATOM 624 O O . MET A 1 83 ? -15.445 -16.797 5.398 1 97.81 83 MET A O 1
ATOM 628 N N . GLY A 1 84 ? -16.25 -18.734 4.461 1 97.94 84 GLY A N 1
ATOM 629 C CA . GLY A 1 84 ? -15.836 -19.516 5.617 1 97.94 84 GLY A CA 1
ATOM 630 C C . GLY A 1 84 ? -14.336 -19.5 5.855 1 97.94 84 GLY A C 1
ATOM 631 O O . GLY A 1 84 ? -13.891 -19.375 6.996 1 97.94 84 GLY A O 1
ATOM 632 N N . ALA A 1 85 ? -13.602 -19.641 4.773 1 98.56 85 ALA A N 1
ATOM 633 C CA . ALA A 1 85 ? -12.156 -19.562 4.914 1 98.56 85 ALA A CA 1
ATOM 634 C C . ALA A 1 85 ? -11.734 -18.188 5.453 1 98.56 85 ALA A C 1
ATOM 636 O O . ALA A 1 85 ? -10.945 -18.109 6.395 1 98.56 85 ALA A O 1
ATOM 637 N N . ASN A 1 86 ? -12.242 -17.141 4.879 1 98.56 86 ASN A N 1
ATOM 638 C CA . ASN A 1 86 ? -11.812 -15.781 5.203 1 98.56 86 ASN A CA 1
ATOM 639 C C . ASN A 1 86 ? -12.172 -15.414 6.641 1 98.56 86 ASN A C 1
ATOM 641 O O . ASN A 1 86 ? -11.461 -14.633 7.277 1 98.56 86 ASN A O 1
ATOM 645 N N . ILE A 1 87 ? -13.211 -15.961 7.156 1 98.06 87 ILE A N 1
ATOM 646 C CA . ILE A 1 87 ? -13.586 -15.727 8.547 1 98.06 87 ILE A CA 1
ATOM 647 C C . ILE A 1 87 ? -12.547 -16.344 9.477 1 98.06 87 ILE A C 1
ATOM 649 O O . ILE A 1 87 ? -12.281 -15.82 10.562 1 98.06 87 ILE A O 1
ATOM 653 N N . ASN A 1 88 ? -11.938 -17.406 9.008 1 98.44 88 ASN A N 1
ATOM 654 C CA . ASN A 1 88 ? -11.008 -18.156 9.844 1 98.44 88 ASN A CA 1
ATOM 655 C C . ASN A 1 88 ? -9.555 -17.797 9.531 1 98.44 88 ASN A C 1
ATOM 657 O O . ASN A 1 88 ? -8.633 -18.359 10.109 1 98.44 88 ASN A O 1
ATOM 661 N N . LEU A 1 89 ? -9.344 -16.922 8.633 1 98.75 89 LEU A N 1
ATOM 662 C CA . LEU A 1 89 ? -8 -16.531 8.242 1 98.75 89 LEU A CA 1
ATOM 663 C C . LEU A 1 89 ? -7.613 -15.195 8.891 1 98.75 89 LEU A C 1
ATOM 665 O O . LEU A 1 89 ? -8.469 -14.336 9.102 1 98.75 89 LEU A O 1
ATOM 669 N N . PRO A 1 90 ? -6.305 -15.062 9.211 1 98.19 90 PRO A N 1
ATOM 670 C CA . PRO A 1 90 ? -5.867 -13.719 9.578 1 98.19 90 PRO A CA 1
ATOM 671 C C . PRO A 1 90 ? -6.051 -12.711 8.438 1 98.19 90 PRO A C 1
ATOM 673 O O . PRO A 1 90 ? -6.32 -13.102 7.301 1 98.19 90 PRO A O 1
ATOM 676 N N . HIS A 1 91 ? -5.859 -11.422 8.711 1 97.06 91 HIS A N 1
ATOM 677 C CA . HIS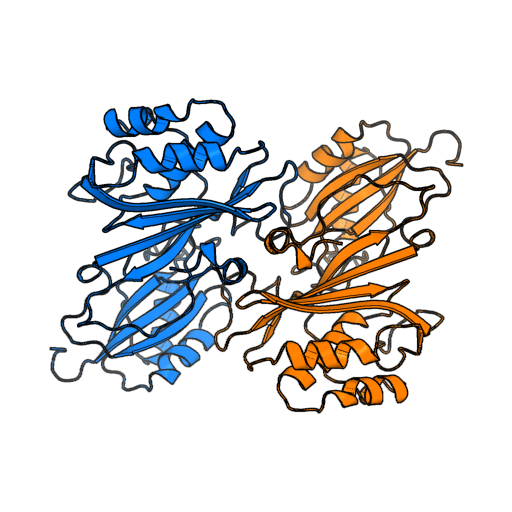 A 1 91 ? -6.219 -10.367 7.777 1 97.06 91 HIS A CA 1
ATOM 678 C C . HIS A 1 91 ? -5.188 -10.234 6.664 1 97.06 91 HIS A C 1
ATOM 680 O O . HIS A 1 91 ? -5.414 -9.531 5.68 1 97.06 91 HIS A O 1
ATOM 686 N N . ASP A 1 92 ? -4.094 -10.93 6.828 1 98.12 92 ASP A N 1
ATOM 687 C CA . ASP A 1 92 ? -3.062 -10.812 5.801 1 98.12 92 ASP A CA 1
ATOM 688 C C . ASP A 1 92 ? -3.143 -11.969 4.809 1 98.12 92 ASP A C 1
ATOM 690 O O . ASP A 1 92 ? -2.242 -12.148 3.984 1 98.12 92 ASP A O 1
ATOM 694 N N . ILE A 1 93 ? -4.133 -12.805 4.84 1 98.75 93 ILE A N 1
ATOM 695 C CA . ILE A 1 93 ? -4.453 -13.828 3.846 1 98.75 93 ILE A CA 1
ATOM 696 C C . ILE A 1 93 ? -5.941 -13.766 3.502 1 98.75 93 ILE A C 1
ATOM 698 O O . ILE A 1 93 ? -6.785 -13.641 4.391 1 98.75 93 ILE A O 1
ATOM 702 N N . SER A 1 94 ? -6.27 -13.859 2.232 1 98.75 94 SER A N 1
ATOM 703 C CA . SER A 1 94 ? -7.656 -13.844 1.779 1 98.75 94 SER A CA 1
ATOM 704 C C . SER A 1 94 ? -7.879 -14.844 0.645 1 98.75 94 SER A C 1
ATOM 706 O O . SER A 1 94 ? -7.043 -14.961 -0.254 1 98.75 94 SER A O 1
ATOM 708 N N . VAL A 1 95 ? -8.953 -15.555 0.717 1 98.88 95 VAL A N 1
ATOM 709 C CA . VAL A 1 95 ? -9.438 -16.359 -0.405 1 98.88 95 VAL A CA 1
ATOM 710 C C . VAL A 1 95 ? -10.352 -15.508 -1.287 1 98.88 95 VAL A C 1
ATOM 712 O O . VAL A 1 95 ? -11.32 -14.93 -0.803 1 98.88 95 VAL A O 1
ATOM 715 N N . SER A 1 96 ? -10.086 -15.484 -2.564 1 98.38 96 SER A N 1
ATOM 716 C CA . SER A 1 96 ? -10.789 -14.562 -3.449 1 98.38 96 SER A CA 1
ATOM 717 C C . SER A 1 96 ? -11.906 -15.273 -4.207 1 98.38 96 SER A C 1
ATOM 719 O O . SER A 1 96 ? -12.93 -14.656 -4.531 1 98.38 96 SER A O 1
ATOM 721 N N . TRP A 1 97 ? -11.727 -16.5 -4.555 1 98.56 97 TRP A N 1
ATOM 722 C CA . TRP A 1 97 ? -12.734 -17.281 -5.273 1 98.56 97 TRP A CA 1
ATOM 723 C C . TRP A 1 97 ? -12.523 -18.766 -5.051 1 98.56 97 TRP A C 1
ATOM 725 O O . TRP A 1 97 ? -11.453 -19.188 -4.605 1 98.56 97 TRP A O 1
ATOM 735 N N . ALA A 1 98 ? -13.516 -19.5 -5.258 1 98.56 98 ALA A N 1
ATOM 736 C CA . ALA A 1 98 ? -13.516 -20.953 -5.242 1 98.56 98 ALA A CA 1
ATOM 737 C C . ALA A 1 98 ? -14.195 -21.516 -6.488 1 98.56 98 ALA A C 1
ATOM 739 O O . ALA A 1 98 ? -15.141 -20.922 -7.008 1 98.56 98 ALA A O 1
ATOM 740 N N . LYS A 1 99 ? -13.703 -22.641 -6.93 1 98.25 99 LYS A N 1
ATOM 741 C CA . LYS A 1 99 ? -14.258 -23.297 -8.109 1 98.25 99 LYS A CA 1
ATOM 742 C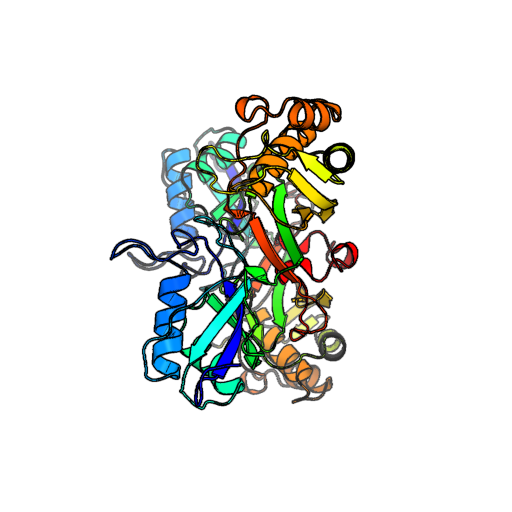 C . LYS A 1 99 ? -14.078 -24.812 -8.031 1 98.25 99 LYS A C 1
ATOM 744 O O . LYS A 1 99 ? -13.023 -25.297 -7.633 1 98.25 99 LYS A O 1
ATOM 749 N N . VAL A 1 100 ? -15.141 -25.547 -8.383 1 97.56 100 VAL A N 1
ATOM 750 C CA . VAL A 1 100 ? -15 -26.984 -8.547 1 97.56 100 VAL A CA 1
ATOM 751 C C . VAL A 1 100 ? -14.242 -27.281 -9.836 1 97.56 100 VAL A C 1
ATOM 753 O O . VAL A 1 100 ? -14.562 -26.734 -10.898 1 97.56 100 VAL A O 1
ATOM 756 N N . MET A 1 101 ? -13.273 -28.141 -9.75 1 97.81 101 MET A N 1
ATOM 757 C CA . MET A 1 101 ? -12.445 -28.469 -10.906 1 97.81 101 MET A CA 1
ATOM 758 C C . MET A 1 101 ? -12.562 -29.938 -11.273 1 97.81 101 MET A C 1
ATOM 760 O O . MET A 1 101 ? -12.93 -30.766 -10.43 1 97.81 101 MET A O 1
ATOM 764 N N . PRO A 1 102 ? -12.273 -30.203 -12.594 1 96.12 102 PRO A N 1
ATOM 765 C CA . PRO A 1 102 ? -12.18 -31.609 -12.969 1 96.12 102 PRO A CA 1
ATOM 766 C C . PRO A 1 102 ? -11.109 -32.375 -12.172 1 96.12 102 PRO A C 1
ATOM 768 O O . PRO A 1 102 ? -10.156 -31.75 -11.68 1 96.12 102 PRO A O 1
ATOM 771 N N . ALA A 1 103 ? -11.242 -33.688 -12.109 1 94.94 103 ALA A N 1
ATOM 772 C CA . ALA A 1 103 ? -10.383 -34.531 -11.281 1 94.94 103 ALA A CA 1
ATOM 773 C C . ALA A 1 103 ? -8.93 -34.469 -11.766 1 94.94 103 ALA A C 1
ATOM 775 O O . ALA A 1 103 ? -8 -34.688 -10.992 1 94.94 103 ALA A O 1
ATOM 776 N N . ASP A 1 104 ? -8.766 -34.156 -13 1 96.25 104 ASP A N 1
ATOM 777 C CA . ASP A 1 104 ? -7.406 -34.188 -13.547 1 96.25 104 ASP A CA 1
ATOM 778 C C . ASP A 1 104 ? -6.75 -32.812 -13.406 1 96.25 104 ASP A C 1
ATOM 780 O O . ASP A 1 104 ? -5.605 -32.625 -13.828 1 96.25 104 ASP A O 1
ATOM 784 N N . PHE A 1 105 ? -7.48 -31.891 -12.844 1 98 105 PHE A N 1
ATOM 785 C CA . PHE A 1 105 ? -6.887 -30.578 -12.57 1 98 105 PHE A CA 1
ATOM 786 C C . PHE A 1 105 ? -5.77 -30.688 -11.539 1 98 105 PHE A C 1
ATOM 788 O O . PHE A 1 105 ? -5.91 -31.406 -10.547 1 98 105 PHE A O 1
ATOM 795 N N . HIS A 1 106 ? -4.68 -29.984 -11.781 1 98.44 106 HIS A N 1
ATOM 796 C CA . HIS A 1 106 ? -3.57 -29.844 -10.844 1 98.44 106 HIS A CA 1
ATOM 797 C C . HIS A 1 106 ? -3.004 -28.422 -10.883 1 98.44 106 HIS A C 1
ATOM 799 O O . HIS A 1 106 ? -2.498 -27.984 -11.914 1 98.44 106 HIS A O 1
ATOM 805 N N . ALA A 1 107 ? -3.061 -27.766 -9.727 1 98.56 107 ALA A N 1
ATOM 806 C CA . ALA A 1 107 ? -2.715 -26.344 -9.656 1 98.56 107 ALA A CA 1
ATOM 807 C C . ALA A 1 107 ? -1.312 -26.094 -10.203 1 98.56 107 ALA A C 1
ATOM 809 O O . ALA A 1 107 ? -1.079 -25.109 -10.906 1 98.56 107 ALA A O 1
ATOM 810 N N . ARG A 1 108 ? -0.402 -26.922 -9.922 1 97.38 108 ARG A N 1
ATOM 811 C CA . ARG A 1 108 ? 0.992 -26.734 -10.312 1 97.38 108 ARG A CA 1
ATOM 812 C C . ARG A 1 108 ? 1.244 -27.25 -11.727 1 97.38 108 ARG A C 1
ATOM 814 O O . ARG A 1 108 ? 1.715 -26.516 -12.586 1 97.38 108 ARG A O 1
ATOM 821 N N . PHE A 1 109 ? 0.81 -28.484 -12.031 1 96.88 109 PHE A N 1
ATOM 822 C CA . PHE A 1 109 ? 1.28 -29.203 -13.211 1 96.88 109 PHE A CA 1
ATOM 823 C C . PHE A 1 109 ? 0.471 -28.828 -14.438 1 96.88 109 PHE A C 1
ATOM 825 O O . PHE A 1 109 ? 0.914 -29.047 -15.57 1 96.88 109 PHE A O 1
ATOM 832 N N . LYS A 1 110 ? -0.703 -28.344 -14.234 1 98.19 110 LYS A N 1
ATOM 833 C CA . LYS A 1 110 ? -1.529 -27.953 -15.375 1 98.19 110 LYS A CA 1
ATOM 834 C C . LYS A 1 110 ? -1.365 -26.453 -15.672 1 98.19 110 LYS A C 1
ATOM 836 O O . LYS A 1 110 ? -1.926 -25.953 -16.641 1 98.19 110 LYS A O 1
ATOM 841 N N . ALA A 1 111 ? -0.626 -25.75 -14.797 1 98.19 111 ALA A N 1
ATOM 842 C CA . ALA A 1 111 ? -0.353 -24.344 -15.078 1 98.19 111 ALA A CA 1
ATOM 843 C C . ALA A 1 111 ? 0.515 -24.188 -16.328 1 98.19 111 ALA A C 1
ATOM 845 O O . ALA A 1 111 ? 1.499 -24.906 -16.5 1 98.19 111 ALA A O 1
ATOM 846 N N . ILE A 1 112 ? 0.174 -23.219 -17.172 1 98.12 112 ILE A N 1
ATOM 847 C CA . ILE A 1 112 ? 0.92 -23.062 -18.406 1 98.12 112 ILE A CA 1
ATOM 848 C C . ILE A 1 112 ? 1.768 -21.797 -18.344 1 98.12 112 ILE A C 1
ATOM 850 O O . ILE A 1 112 ? 2.666 -21.594 -19.156 1 98.12 112 ILE A O 1
ATOM 854 N N . ALA A 1 113 ? 1.446 -20.922 -17.422 1 98.31 113 ALA A N 1
ATOM 855 C CA . ALA A 1 113 ? 2.232 -19.703 -17.234 1 98.31 113 ALA A CA 1
ATOM 856 C C . ALA A 1 113 ? 2.016 -19.125 -15.836 1 98.31 113 ALA A C 1
ATOM 858 O O . ALA A 1 113 ? 1.01 -19.422 -15.188 1 98.31 113 ALA A O 1
ATOM 859 N N . ARG A 1 114 ? 2.959 -18.422 -15.383 1 98.31 114 ARG A N 1
ATOM 860 C CA . ARG A 1 114 ? 2.891 -17.594 -14.188 1 98.31 114 ARG A CA 1
ATOM 861 C C . ARG A 1 114 ? 3.34 -16.172 -14.477 1 98.31 114 ARG A C 1
ATOM 863 O O . ARG A 1 114 ? 4.172 -15.945 -15.359 1 98.31 114 ARG A O 1
ATOM 870 N N . ARG A 1 115 ? 2.771 -15.289 -13.758 1 98.56 115 ARG A N 1
ATOM 871 C CA . ARG A 1 115 ? 3.096 -13.867 -13.875 1 98.56 115 ARG A CA 1
ATOM 872 C C . ARG A 1 115 ? 3.439 -13.273 -12.516 1 98.56 115 ARG A C 1
ATOM 874 O O . ARG A 1 115 ? 2.756 -13.539 -11.523 1 98.56 115 ARG A O 1
ATOM 881 N N . TYR A 1 116 ? 4.531 -12.609 -12.516 1 98.75 116 TYR A N 1
ATOM 882 C CA . TYR A 1 116 ? 4.977 -11.922 -11.305 1 98.75 116 TYR A CA 1
ATOM 883 C C . TYR A 1 116 ? 5.117 -10.422 -11.547 1 98.75 116 TYR A C 1
ATOM 885 O O . TYR A 1 116 ? 5.328 -9.992 -12.68 1 98.75 116 TYR A O 1
ATOM 893 N N . ARG A 1 117 ? 4.934 -9.68 -10.484 1 98.81 117 ARG A N 1
ATOM 894 C CA . ARG A 1 117 ? 5.301 -8.266 -10.445 1 98.81 117 ARG A CA 1
ATOM 895 C C . ARG A 1 117 ? 6.258 -7.973 -9.297 1 98.81 117 ARG A C 1
ATOM 897 O O . ARG A 1 117 ? 6.086 -8.492 -8.195 1 98.81 117 ARG A O 1
ATOM 904 N N . TYR A 1 118 ? 7.309 -7.324 -9.586 1 98.88 118 TYR A N 1
ATOM 905 C CA . TYR A 1 118 ? 8.227 -6.805 -8.578 1 98.88 118 TYR A CA 1
ATOM 906 C C . TYR A 1 118 ? 8.094 -5.293 -8.445 1 98.88 118 TYR A C 1
ATOM 908 O O . TYR A 1 118 ? 8.375 -4.547 -9.383 1 98.88 118 TYR A O 1
ATOM 916 N N . VAL A 1 119 ? 7.703 -4.793 -7.242 1 98.88 119 VAL A N 1
ATOM 917 C CA . VAL A 1 119 ? 7.383 -3.385 -7.039 1 98.88 119 VAL A CA 1
ATOM 918 C C . VAL A 1 119 ? 8.508 -2.707 -6.254 1 98.88 119 VAL A C 1
ATOM 920 O O . VAL A 1 119 ? 8.828 -3.119 -5.141 1 98.88 119 VAL A O 1
ATOM 923 N N . ILE A 1 120 ? 9.031 -1.644 -6.855 1 98.88 120 ILE A N 1
ATOM 924 C CA . ILE A 1 120 ? 10.133 -0.896 -6.27 1 98.88 120 ILE A CA 1
ATOM 925 C C . ILE A 1 120 ? 9.672 0.512 -5.906 1 98.88 120 ILE A C 1
ATOM 927 O O . ILE A 1 120 ? 9.102 1.222 -6.738 1 98.88 120 ILE A O 1
ATOM 931 N N . TYR A 1 121 ? 9.844 0.883 -4.68 1 98.75 121 TYR A N 1
ATOM 932 C CA . TYR A 1 121 ? 9.742 2.285 -4.293 1 98.75 121 TYR A CA 1
ATOM 933 C C . TYR A 1 121 ? 11.086 2.994 -4.465 1 98.75 121 TYR A C 1
ATOM 935 O O . TYR A 1 121 ? 12.078 2.609 -3.852 1 98.75 121 TYR A O 1
ATOM 943 N N . ASN A 1 122 ? 11.07 3.992 -5.254 1 98.75 122 ASN A N 1
ATOM 944 C CA . ASN A 1 122 ? 12.312 4.66 -5.613 1 98.75 122 ASN A CA 1
ATOM 945 C C . ASN A 1 122 ? 12.352 6.098 -5.098 1 98.75 122 ASN A C 1
ATOM 947 O O . ASN A 1 122 ? 11.734 6.988 -5.691 1 98.75 122 ASN A O 1
ATOM 951 N N . ASP A 1 123 ? 12.977 6.332 -4.023 1 97.88 123 ASP A N 1
ATOM 952 C CA . ASP A 1 123 ? 13.117 7.609 -3.332 1 97.88 123 ASP A CA 1
ATOM 953 C C . ASP A 1 123 ? 14.305 7.582 -2.367 1 97.88 123 ASP A C 1
ATOM 955 O O . ASP A 1 123 ? 14.672 6.52 -1.86 1 97.88 123 ASP A O 1
ATOM 959 N N . GLN A 1 124 ? 14.836 8.719 -2.098 1 96.88 124 GLN A N 1
ATOM 960 C CA . GLN A 1 124 ? 15.984 8.797 -1.198 1 96.88 124 GLN A CA 1
ATOM 961 C C . GLN A 1 124 ? 15.586 8.445 0.233 1 96.88 124 GLN A C 1
ATOM 963 O O . GLN A 1 124 ? 16.406 7.969 1.013 1 96.88 124 GLN A O 1
ATOM 968 N N . ILE A 1 125 ? 14.32 8.68 0.567 1 97.25 125 ILE A N 1
ATOM 969 C CA . ILE A 1 125 ? 13.836 8.492 1.931 1 97.25 125 ILE A CA 1
ATOM 970 C C . ILE A 1 125 ? 13.086 7.168 2.035 1 97.25 125 ILE A C 1
ATOM 972 O O . ILE A 1 125 ? 12.25 6.852 1.186 1 97.25 125 ILE A O 1
ATOM 976 N N . ARG A 1 126 ? 13.398 6.355 3.021 1 97.38 126 ARG A N 1
ATOM 977 C CA . ARG A 1 126 ? 12.711 5.082 3.23 1 97.38 126 ARG A CA 1
ATOM 978 C C . ARG A 1 126 ? 11.227 5.297 3.475 1 97.38 126 ARG A C 1
ATOM 980 O O . ARG A 1 126 ? 10.828 6.254 4.145 1 97.38 126 ARG A O 1
ATOM 987 N N . PRO A 1 127 ? 10.43 4.504 2.943 1 97.44 127 PRO A N 1
ATOM 988 C CA . PRO A 1 127 ? 8.984 4.684 3.1 1 97.44 127 PRO A CA 1
ATOM 989 C C . PRO A 1 127 ? 8.477 4.199 4.457 1 97.44 127 PRO A C 1
ATOM 991 O O . PRO A 1 127 ? 8.945 3.186 4.973 1 97.44 127 PRO A O 1
ATOM 994 N N . ALA A 1 128 ? 7.516 4.926 5.004 1 98.06 128 ALA A N 1
ATOM 995 C CA . ALA A 1 128 ? 6.785 4.441 6.172 1 98.06 128 ALA A CA 1
ATOM 996 C C . ALA A 1 128 ? 5.629 3.535 5.758 1 98.06 128 ALA A C 1
ATOM 998 O O . ALA A 1 128 ? 5.207 2.666 6.527 1 98.06 128 ALA A O 1
ATOM 999 N N . HIS A 1 129 ? 5.137 3.775 4.559 1 98 129 HIS A N 1
ATOM 1000 C CA . HIS A 1 129 ? 3.988 3.035 4.043 1 98 129 HIS A CA 1
ATOM 1001 C C . HIS A 1 129 ? 4.43 1.881 3.152 1 98 129 HIS A C 1
ATOM 1003 O O . HIS A 1 129 ? 5.406 2.006 2.406 1 98 129 HIS A O 1
ATOM 1009 N N . LEU A 1 130 ? 3.779 0.722 3.221 1 97.12 130 LEU A N 1
ATOM 1010 C CA . LEU A 1 130 ? 4.055 -0.444 2.387 1 97.12 130 LEU A CA 1
ATOM 1011 C C . LEU A 1 130 ? 5.477 -0.944 2.602 1 97.12 130 LEU A C 1
ATOM 1013 O O . LEU A 1 130 ? 6.059 -1.574 1.716 1 97.12 130 LEU A O 1
ATOM 1017 N N . ASN A 1 131 ? 6.062 -0.661 3.73 1 93.88 131 ASN A N 1
ATOM 1018 C CA . ASN A 1 131 ? 7.5 -0.858 3.883 1 93.88 131 ASN A CA 1
ATOM 1019 C C . ASN A 1 131 ? 7.867 -2.34 3.867 1 93.88 131 ASN A C 1
ATOM 1021 O O . ASN A 1 131 ? 9.031 -2.693 3.674 1 93.88 131 ASN A O 1
ATOM 1025 N N . GLN A 1 132 ? 6.984 -3.275 4.008 1 96.25 132 GLN A N 1
ATOM 1026 C CA . GLN A 1 132 ? 7.277 -4.699 3.879 1 96.25 132 GLN A CA 1
ATOM 1027 C C . GLN A 1 132 ? 6.523 -5.309 2.699 1 96.25 132 GLN A C 1
ATOM 1029 O O . GLN A 1 132 ? 6.34 -6.527 2.639 1 96.25 132 GLN A O 1
ATOM 1034 N N . GLU A 1 133 ? 6.039 -4.465 1.837 1 98.12 133 GLU A N 1
ATOM 1035 C CA . GLU A 1 133 ? 5.27 -4.93 0.688 1 98.12 133 GLU A CA 1
ATOM 1036 C C . GLU A 1 133 ? 5.805 -4.34 -0.613 1 98.12 133 GLU A C 1
ATOM 1038 O O . GLU A 1 133 ? 5.18 -4.484 -1.668 1 98.12 133 GLU A O 1
ATOM 1043 N N . ILE A 1 134 ? 6.84 -3.559 -0.503 1 98.38 134 ILE A N 1
ATOM 1044 C CA . ILE A 1 134 ? 7.598 -3.041 -1.637 1 98.38 134 ILE A CA 1
ATOM 1045 C C . ILE A 1 134 ? 9.094 -3.064 -1.313 1 98.38 134 ILE A C 1
ATOM 1047 O O . ILE A 1 134 ? 9.477 -3.168 -0.147 1 98.38 134 ILE A O 1
ATOM 1051 N N . THR A 1 135 ? 9.914 -3.021 -2.326 1 98.44 135 THR A N 1
ATOM 1052 C CA . THR A 1 135 ? 11.352 -2.898 -2.117 1 98.44 135 THR A CA 1
ATOM 1053 C C . THR A 1 135 ? 11.805 -1.45 -2.285 1 98.44 135 THR A C 1
ATOM 1055 O O . THR A 1 135 ? 11.547 -0.832 -3.32 1 98.44 135 THR A O 1
ATOM 1058 N N . TRP A 1 136 ? 12.406 -0.95 -1.25 1 98.38 136 TRP A N 1
ATOM 1059 C CA . TRP A 1 136 ? 12.922 0.416 -1.267 1 98.38 136 TRP A CA 1
ATOM 1060 C C . TRP A 1 136 ? 14.305 0.468 -1.899 1 98.38 136 TRP A C 1
ATOM 1062 O O . TRP A 1 136 ? 15.18 -0.342 -1.572 1 98.38 136 TRP A O 1
ATOM 1072 N N . ASN A 1 137 ? 14.453 1.26 -2.854 1 98.25 137 ASN A N 1
ATOM 1073 C CA . ASN A 1 137 ? 15.758 1.594 -3.414 1 98.25 137 ASN A CA 1
ATOM 1074 C C . ASN A 1 137 ? 16.031 3.094 -3.336 1 98.25 137 ASN A C 1
ATOM 1076 O O . ASN A 1 137 ? 15.336 3.891 -3.965 1 98.25 137 ASN A O 1
ATOM 1080 N N . HIS A 1 138 ? 17.047 3.49 -2.592 1 97.31 138 HIS A N 1
ATOM 1081 C CA . HIS A 1 138 ? 17.312 4.895 -2.312 1 97.31 138 HIS A CA 1
ATOM 1082 C C . HIS A 1 138 ? 18.016 5.566 -3.488 1 97.31 138 HIS A C 1
ATOM 1084 O O . HIS A 1 138 ? 18.062 6.793 -3.578 1 97.31 138 HIS A O 1
ATOM 1090 N N . ARG A 1 139 ? 18.688 4.781 -4.359 1 97.62 139 ARG A N 1
ATOM 1091 C CA . ARG A 1 139 ? 19.391 5.328 -5.523 1 97.62 139 ARG A CA 1
ATOM 1092 C C . ARG A 1 139 ? 18.406 5.621 -6.652 1 97.62 139 ARG A C 1
ATOM 1094 O O . ARG A 1 139 ? 17.484 4.84 -6.898 1 97.62 139 ARG A O 1
ATOM 1101 N N . PRO A 1 140 ? 18.625 6.75 -7.32 1 98.19 140 PRO A N 1
ATOM 1102 C CA . PRO A 1 140 ? 17.766 6.996 -8.484 1 98.19 140 PRO A CA 1
ATOM 1103 C C . PRO A 1 140 ? 17.875 5.906 -9.539 1 98.19 140 PRO A C 1
ATOM 1105 O O . PRO A 1 140 ? 18.984 5.52 -9.922 1 98.19 140 PRO A O 1
ATOM 1108 N N . LEU A 1 141 ? 16.766 5.395 -9.984 1 98.81 141 LEU A N 1
ATOM 1109 C CA . LEU A 1 141 ? 16.734 4.332 -10.984 1 98.81 141 LEU A CA 1
ATOM 1110 C C . LEU A 1 141 ? 16.219 4.859 -12.32 1 98.81 141 LEU A C 1
ATOM 1112 O O . LEU A 1 141 ? 15.18 5.523 -12.375 1 98.81 141 LEU A O 1
ATOM 1116 N N . ASP A 1 142 ? 16.938 4.586 -13.375 1 98.88 142 ASP A N 1
ATOM 1117 C CA . ASP A 1 142 ? 16.5 4.863 -14.734 1 98.88 142 ASP A CA 1
ATOM 1118 C C . ASP A 1 142 ? 15.641 3.729 -15.281 1 98.88 142 ASP A C 1
ATOM 1120 O O . ASP A 1 142 ? 16.156 2.736 -15.789 1 98.88 142 ASP A O 1
ATOM 1124 N N . ALA A 1 143 ? 14.336 3.881 -15.219 1 98.81 143 ALA A N 1
ATOM 1125 C CA . ALA A 1 143 ? 13.406 2.826 -15.609 1 98.81 143 ALA A CA 1
ATOM 1126 C C . ALA A 1 143 ? 13.523 2.506 -17.094 1 98.81 143 ALA A C 1
ATOM 1128 O O . ALA A 1 143 ? 13.297 1.367 -17.516 1 98.81 143 ALA A O 1
ATOM 1129 N N . GLU A 1 144 ? 13.859 3.465 -17.922 1 98.75 144 GLU A N 1
ATOM 1130 C CA . GLU A 1 144 ? 14.008 3.242 -19.359 1 98.75 144 GLU A CA 1
ATOM 1131 C C . GLU A 1 144 ? 15.18 2.314 -19.641 1 98.75 144 GLU A C 1
ATOM 1133 O O . GLU A 1 144 ? 15.07 1.408 -20.484 1 98.75 144 GLU A O 1
ATOM 1138 N N . ARG A 1 145 ? 16.281 2.58 -18.953 1 98.81 145 ARG A N 1
ATOM 1139 C CA . ARG A 1 145 ? 17.438 1.694 -19.094 1 98.81 145 ARG A CA 1
ATOM 1140 C C . ARG A 1 145 ? 17.094 0.279 -18.641 1 98.81 145 ARG A C 1
ATOM 1142 O O . ARG A 1 145 ? 17.516 -0.696 -19.281 1 98.81 145 ARG A O 1
ATOM 1149 N N . MET A 1 146 ? 16.438 0.204 -17.562 1 98.94 146 MET A N 1
ATOM 1150 C CA . MET A 1 146 ? 16 -1.099 -17.062 1 98.94 146 MET A CA 1
ATOM 1151 C C . MET A 1 146 ? 15.125 -1.812 -18.078 1 98.94 146 MET A C 1
ATOM 1153 O O . MET A 1 146 ? 15.273 -3.012 -18.312 1 98.94 146 MET A O 1
ATOM 1157 N N . ALA A 1 147 ? 14.18 -1.035 -18.672 1 98.88 147 ALA A N 1
ATOM 1158 C CA . ALA A 1 147 ? 13.266 -1.589 -19.672 1 98.88 147 ALA A CA 1
ATOM 1159 C C . ALA A 1 147 ? 14.023 -2.094 -20.891 1 98.88 147 ALA A C 1
ATOM 1161 O O . ALA A 1 147 ? 13.727 -3.17 -21.406 1 98.88 147 ALA A O 1
ATOM 1162 N N . GLU A 1 148 ? 14.922 -1.314 -21.344 1 98.88 148 GLU A N 1
ATOM 1163 C CA . GLU A 1 148 ? 15.75 -1.714 -22.469 1 98.88 148 GLU A CA 1
ATOM 1164 C C . GLU A 1 148 ? 16.5 -3.006 -22.172 1 98.88 148 GLU A C 1
ATOM 1166 O O . GLU A 1 148 ? 16.516 -3.93 -22.984 1 98.88 148 GLU A O 1
ATOM 1171 N N . ALA A 1 149 ? 17.109 -3.096 -21.016 1 98.88 149 ALA A N 1
ATOM 1172 C CA . ALA A 1 149 ? 17.875 -4.273 -20.609 1 98.88 149 ALA A CA 1
ATOM 1173 C C . ALA A 1 149 ? 16.969 -5.504 -20.516 1 98.88 149 ALA A C 1
ATOM 1175 O O . ALA A 1 149 ? 17.391 -6.609 -20.859 1 98.88 149 ALA A O 1
ATOM 1176 N N . ALA A 1 150 ? 15.773 -5.312 -20.047 1 98.88 150 ALA A N 1
ATOM 1177 C CA . ALA A 1 150 ? 14.805 -6.391 -19.859 1 98.88 150 ALA A CA 1
ATOM 1178 C C . ALA A 1 150 ? 14.562 -7.141 -21.172 1 98.88 150 ALA A C 1
ATOM 1180 O O . ALA A 1 150 ? 14.328 -8.352 -21.156 1 98.88 150 ALA A O 1
ATOM 1181 N N . GLN A 1 151 ? 14.672 -6.465 -22.297 1 98.69 151 GLN A N 1
ATOM 1182 C CA . GLN A 1 151 ? 14.336 -7.051 -23.578 1 98.69 151 GLN A CA 1
ATOM 1183 C C . GLN A 1 151 ? 15.344 -8.125 -23.984 1 98.69 151 GLN A C 1
ATOM 1185 O O . GLN A 1 151 ? 15.016 -9.047 -24.734 1 98.69 151 GLN A O 1
ATOM 1190 N N . TYR A 1 152 ? 16.516 -8.078 -23.469 1 98.75 152 TYR A N 1
ATOM 1191 C CA . TYR A 1 152 ? 17.516 -9.102 -23.75 1 98.75 152 TYR A CA 1
ATOM 1192 C C . TYR A 1 152 ? 17.094 -10.445 -23.172 1 98.75 152 TYR A C 1
ATOM 1194 O O . TYR A 1 152 ? 17.625 -11.492 -23.562 1 98.75 152 TYR A O 1
ATOM 1202 N N . LEU A 1 153 ? 16.203 -10.414 -22.188 1 98.75 153 LEU A N 1
ATOM 1203 C CA . LEU A 1 153 ? 15.875 -11.617 -21.438 1 98.75 153 LEU A CA 1
ATOM 1204 C C . LEU A 1 153 ? 14.609 -12.266 -21.984 1 98.75 153 LEU A C 1
ATOM 1206 O O . LEU A 1 153 ? 14.281 -13.398 -21.625 1 98.75 153 LEU A O 1
ATOM 1210 N N . VAL A 1 154 ? 13.852 -11.562 -22.797 1 98.88 154 VAL A N 1
ATOM 1211 C CA . VAL A 1 154 ? 12.602 -12.07 -23.344 1 98.88 154 VAL A CA 1
ATOM 1212 C C . VAL A 1 154 ? 12.883 -13.188 -24.344 1 98.88 154 VAL A C 1
ATOM 1214 O O . VAL A 1 154 ? 13.805 -13.086 -25.156 1 98.88 154 VAL A O 1
ATOM 1217 N N . GLY A 1 155 ? 12.109 -14.234 -24.344 1 98.69 155 GLY A N 1
ATOM 1218 C CA . GLY A 1 155 ? 12.289 -15.398 -25.203 1 98.69 155 GLY A CA 1
ATOM 1219 C C . GLY A 1 155 ? 12.695 -16.641 -24.438 1 98.69 155 GLY A C 1
ATOM 1220 O O . GLY A 1 155 ? 12.484 -16.719 -23.219 1 98.69 155 GLY A O 1
ATOM 1221 N N . THR A 1 156 ? 13.086 -17.688 -25.172 1 98.81 156 THR A N 1
ATOM 1222 C CA . THR A 1 156 ? 13.508 -18.953 -24.578 1 98.81 156 THR A CA 1
ATOM 1223 C C . THR A 1 156 ? 15.023 -18.969 -24.359 1 98.81 156 THR A C 1
ATOM 1225 O O . THR A 1 156 ? 15.789 -18.844 -25.328 1 98.81 156 THR A O 1
ATOM 1228 N N . HIS A 1 157 ? 15.453 -19.031 -23.125 1 98.75 157 HIS A N 1
ATOM 1229 C CA . HIS A 1 157 ? 16.875 -18.984 -22.797 1 98.75 157 HIS A CA 1
ATOM 1230 C C . HIS A 1 157 ? 17.203 -19.938 -21.656 1 98.75 157 HIS A C 1
ATOM 1232 O O . HIS A 1 157 ? 16.312 -20.5 -21.031 1 98.75 157 HIS A O 1
ATOM 1238 N N . ASP A 1 158 ? 18.453 -20.266 -21.531 1 98.56 158 ASP A N 1
ATOM 1239 C CA . ASP A 1 158 ? 19 -20.875 -20.328 1 98.56 158 ASP A CA 1
ATOM 1240 C C . ASP A 1 158 ? 19.188 -19.828 -19.219 1 98.56 158 ASP A C 1
ATOM 1242 O O . ASP A 1 158 ? 20.047 -18.953 -19.328 1 98.56 158 ASP A O 1
ATOM 1246 N N . PHE A 1 159 ? 18.422 -19.906 -18.156 1 98.56 159 PHE A N 1
ATOM 1247 C CA . PHE A 1 159 ? 18.422 -18.891 -17.094 1 98.56 159 PHE A CA 1
ATOM 1248 C C . PHE A 1 159 ? 19.25 -19.359 -15.898 1 98.56 159 PHE A C 1
ATOM 1250 O O . PHE A 1 159 ? 18.969 -18.969 -14.766 1 98.56 159 PHE A O 1
ATOM 1257 N N . SER A 1 160 ? 20.234 -20.172 -16.078 1 97.69 160 SER A N 1
ATOM 1258 C CA . SER A 1 160 ? 21.109 -20.672 -15.016 1 97.69 160 SER A CA 1
ATOM 1259 C C . SER A 1 160 ? 21.719 -19.531 -14.219 1 97.69 160 SER A C 1
ATOM 1261 O O . SER A 1 160 ? 21.875 -19.641 -13 1 97.69 160 SER A O 1
ATOM 1263 N N . ALA A 1 161 ? 22.031 -18.438 -14.898 1 97.88 161 ALA A N 1
ATOM 1264 C CA . ALA A 1 161 ? 22.672 -17.297 -14.227 1 97.88 161 ALA A CA 1
ATOM 1265 C C . ALA A 1 161 ? 21.688 -16.609 -13.273 1 97.88 161 ALA A C 1
ATOM 1267 O O . ALA A 1 161 ? 22.094 -15.797 -12.438 1 97.88 161 ALA A O 1
ATOM 1268 N N . PHE A 1 162 ? 20.453 -16.906 -13.398 1 98 162 PHE A N 1
ATOM 1269 C CA . PHE A 1 162 ? 19.422 -16.266 -12.586 1 98 162 PHE A CA 1
ATOM 1270 C C . PHE A 1 162 ? 18.797 -17.266 -11.625 1 98 162 PHE A C 1
ATOM 1272 O O . PHE A 1 162 ? 17.703 -17.031 -11.094 1 98 162 PHE A O 1
ATOM 1279 N N . ARG A 1 163 ? 19.406 -18.281 -11.375 1 95 163 ARG A N 1
ATOM 1280 C CA . ARG A 1 163 ? 18.922 -19.422 -10.602 1 95 163 ARG A CA 1
ATOM 1281 C C . ARG A 1 163 ? 19.609 -19.5 -9.25 1 95 163 ARG A C 1
ATOM 1283 O O . ARG A 1 163 ? 20.828 -19.344 -9.164 1 95 163 ARG A O 1
ATOM 1290 N N . ALA A 1 164 ? 18.797 -19.734 -8.203 1 91.56 164 ALA A N 1
ATOM 1291 C CA . ALA A 1 164 ? 19.406 -19.969 -6.895 1 91.56 164 ALA A CA 1
ATOM 1292 C C . ALA A 1 164 ? 20.125 -21.312 -6.867 1 91.56 164 ALA A C 1
ATOM 1294 O O . ALA A 1 164 ? 19.734 -22.25 -7.562 1 91.56 164 ALA A O 1
ATOM 1295 N N . GLY A 1 165 ? 21.156 -21.391 -6 1 86.06 165 GLY A N 1
ATOM 1296 C CA . GLY A 1 165 ? 21.953 -22.609 -5.883 1 86.06 165 GLY A CA 1
ATOM 1297 C C . GLY A 1 165 ? 21.125 -23.812 -5.457 1 86.06 165 GLY A C 1
ATOM 1298 O O . GLY A 1 165 ? 21.391 -24.938 -5.898 1 86.06 165 GLY A O 1
ATOM 1299 N N . GLN A 1 166 ? 20.094 -23.609 -4.625 1 84.25 166 GLN A N 1
ATOM 1300 C CA . GLN A 1 166 ? 19.312 -24.703 -4.059 1 84.25 166 GLN A CA 1
ATOM 1301 C C . GLN A 1 166 ? 18.125 -25.047 -4.945 1 84.25 166 GLN A C 1
ATOM 1303 O O . GLN A 1 166 ? 17.266 -25.844 -4.566 1 84.25 166 GLN A O 1
ATOM 1308 N N . CYS A 1 167 ? 18.109 -24.469 -6.109 1 86.88 167 CYS A N 1
ATOM 1309 C CA . CYS A 1 167 ? 16.984 -24.672 -7.016 1 86.88 167 CYS A CA 1
ATOM 1310 C C . CYS A 1 167 ? 16.875 -26.141 -7.43 1 86.88 167 CYS A C 1
ATOM 1312 O O . CYS A 1 167 ? 17.875 -26.75 -7.809 1 86.88 167 CYS A O 1
ATOM 1314 N N . GLN A 1 168 ? 15.656 -26.656 -7.48 1 83.81 168 GLN A N 1
ATOM 1315 C CA . GLN A 1 168 ? 15.422 -28.078 -7.746 1 83.81 168 GLN A CA 1
ATOM 1316 C C . GLN A 1 168 ? 14.828 -28.281 -9.141 1 83.81 168 GLN A C 1
ATOM 1318 O O . GLN A 1 168 ? 14.531 -29.406 -9.531 1 83.81 168 GLN A O 1
ATOM 1323 N N . ALA A 1 169 ? 14.641 -27.297 -9.852 1 88.06 169 ALA A N 1
ATOM 1324 C CA . ALA A 1 169 ? 14.047 -27.422 -11.18 1 88.06 169 ALA A CA 1
ATOM 1325 C C . ALA A 1 169 ? 14.898 -28.312 -12.086 1 88.06 169 ALA A C 1
ATOM 1327 O O . ALA A 1 169 ? 16.125 -28.25 -12.039 1 88.06 169 ALA A O 1
ATOM 1328 N N . LYS A 1 170 ? 14.336 -29.016 -12.93 1 90 170 LYS A N 1
ATOM 1329 C CA . LYS A 1 170 ? 15.008 -29.969 -13.812 1 90 170 LYS A CA 1
ATOM 1330 C C . LYS A 1 170 ? 15.766 -29.234 -14.922 1 90 170 LYS A C 1
ATOM 1332 O O . LYS A 1 170 ? 16.891 -29.625 -15.266 1 90 170 LYS A O 1
ATOM 1337 N N . SER A 1 171 ? 15.109 -28.234 -15.5 1 95.81 171 SER A N 1
ATOM 1338 C CA . SER A 1 171 ? 15.711 -27.516 -16.625 1 95.81 171 SER A CA 1
ATOM 1339 C C . SER A 1 171 ? 15.773 -26.016 -16.344 1 95.81 171 SER A C 1
ATOM 1341 O O . SER A 1 171 ? 14.797 -25.422 -15.883 1 95.81 171 SER A O 1
ATOM 1343 N N . PRO A 1 172 ? 16.891 -25.453 -16.594 1 97.25 172 PRO A N 1
ATOM 1344 C CA . PRO A 1 172 ? 17.016 -24 -16.438 1 97.25 172 PRO A CA 1
ATOM 1345 C C . PRO A 1 172 ? 16.469 -23.234 -17.641 1 97.25 172 PRO A C 1
ATOM 1347 O O . PRO A 1 172 ? 16.484 -22 -17.656 1 97.25 172 PRO A O 1
ATOM 1350 N N . ILE A 1 173 ? 16.078 -23.984 -18.672 1 98.31 173 ILE A N 1
ATOM 1351 C CA . ILE A 1 173 ? 15.539 -23.344 -19.859 1 98.31 173 ILE A CA 1
ATOM 1352 C C . ILE A 1 173 ? 14.094 -22.922 -19.625 1 98.31 173 ILE A C 1
ATOM 1354 O O . ILE A 1 173 ? 13.242 -23.734 -19.281 1 98.31 173 ILE A O 1
ATOM 1358 N N . LYS A 1 174 ? 13.859 -21.672 -19.656 1 98.38 174 LYS A N 1
ATOM 1359 C CA . LYS A 1 174 ? 12.523 -21.094 -19.516 1 98.38 174 LYS A CA 1
ATOM 1360 C C . LYS A 1 174 ? 12.203 -20.156 -20.672 1 98.38 174 LYS A C 1
ATOM 1362 O O . LYS A 1 174 ? 13.109 -19.656 -21.344 1 98.38 174 LYS A O 1
ATOM 1367 N N . GLN A 1 175 ? 10.922 -19.969 -20.891 1 98.75 175 GLN A N 1
ATOM 1368 C CA . GLN A 1 175 ? 10.438 -19.016 -21.891 1 98.75 175 GLN A CA 1
ATOM 1369 C C . GLN A 1 175 ? 9.773 -17.812 -21.219 1 98.75 175 GLN A C 1
ATOM 1371 O O . GLN A 1 175 ? 8.703 -17.938 -20.625 1 98.75 175 GLN A O 1
ATOM 1376 N N . LEU A 1 176 ? 10.414 -16.656 -21.266 1 98.69 176 LEU A N 1
ATOM 1377 C CA . LEU A 1 176 ? 9.789 -15.414 -20.844 1 98.69 176 LEU A CA 1
ATOM 1378 C C . LEU A 1 176 ? 8.914 -14.844 -21.953 1 98.69 176 LEU A C 1
ATOM 1380 O O . LEU A 1 176 ? 9.414 -14.469 -23.016 1 98.69 176 LEU A O 1
ATOM 1384 N N . HIS A 1 177 ? 7.664 -14.773 -21.703 1 98.56 177 HIS A N 1
ATOM 1385 C CA . HIS A 1 177 ? 6.723 -14.25 -22.688 1 98.56 177 HIS A CA 1
ATOM 1386 C C . HIS A 1 177 ? 6.781 -12.727 -22.75 1 98.56 177 HIS A C 1
ATOM 1388 O O . HIS A 1 177 ? 6.676 -12.141 -23.828 1 98.56 177 HIS A O 1
ATOM 1394 N N . HIS A 1 178 ? 6.855 -12.07 -21.609 1 98.19 178 HIS A N 1
ATOM 1395 C CA . HIS A 1 178 ? 7.148 -10.641 -21.562 1 98.19 178 HIS A CA 1
ATOM 1396 C C . HIS A 1 178 ? 7.898 -10.273 -20.297 1 98.19 178 HIS A C 1
ATOM 1398 O O . HIS A 1 178 ? 7.898 -11.039 -19.328 1 98.19 178 HIS A O 1
ATOM 1404 N N . LEU A 1 179 ? 8.594 -9.273 -20.328 1 98.62 179 LEU A N 1
ATOM 1405 C CA . LEU A 1 179 ? 9.281 -8.609 -19.234 1 98.62 179 LEU A CA 1
ATOM 1406 C C . LEU A 1 179 ? 9.266 -7.094 -19.406 1 98.62 179 LEU A C 1
ATOM 1408 O O . LEU A 1 179 ? 10.008 -6.555 -20.234 1 98.62 179 LEU A O 1
ATOM 1412 N N . ARG A 1 180 ? 8.422 -6.445 -18.656 1 98.44 180 ARG A N 1
ATOM 1413 C CA . ARG A 1 180 ? 8.195 -5.012 -18.812 1 98.44 180 ARG A CA 1
ATOM 1414 C C . ARG A 1 180 ? 8.594 -4.25 -17.547 1 98.44 180 ARG A C 1
ATOM 1416 O O . ARG A 1 180 ? 8.352 -4.715 -16.438 1 98.44 180 ARG A O 1
ATOM 1423 N N . VAL A 1 181 ? 9.219 -3.145 -17.734 1 98.75 181 VAL A N 1
ATOM 1424 C CA . VAL A 1 181 ? 9.547 -2.227 -16.641 1 98.75 181 VAL A CA 1
ATOM 1425 C C . VAL A 1 181 ? 8.867 -0.88 -16.891 1 98.75 181 VAL A C 1
ATOM 1427 O O . VAL A 1 181 ? 9.07 -0.249 -17.922 1 98.75 181 VAL A O 1
ATOM 1430 N N . THR A 1 182 ? 8.047 -0.455 -16 1 98.31 182 THR A N 1
ATOM 1431 C CA . THR A 1 182 ? 7.34 0.81 -16.141 1 98.31 182 THR A CA 1
ATOM 1432 C C . THR A 1 182 ? 7.418 1.618 -14.844 1 98.31 182 THR A C 1
ATOM 1434 O O . THR A 1 182 ? 7.445 1.049 -13.75 1 98.31 182 THR A O 1
ATOM 1437 N N . ARG A 1 183 ? 7.469 2.928 -14.984 1 98.19 183 ARG A N 1
ATOM 1438 C CA . ARG A 1 183 ? 7.445 3.828 -13.836 1 98.19 183 ARG A CA 1
ATOM 1439 C C . ARG A 1 183 ? 6.055 4.422 -13.641 1 98.19 183 ARG A C 1
ATOM 1441 O O . ARG A 1 183 ? 5.422 4.867 -14.602 1 98.19 183 ARG A O 1
ATOM 1448 N N . HIS A 1 184 ? 5.602 4.434 -12.508 1 97.19 184 HIS A N 1
ATOM 1449 C CA . HIS A 1 184 ? 4.359 5.047 -12.047 1 97.19 184 HIS A CA 1
ATOM 1450 C C . HIS A 1 184 ? 4.594 5.926 -10.82 1 97.19 184 HIS A C 1
ATOM 1452 O O . HIS A 1 184 ? 4.391 5.484 -9.688 1 97.19 184 HIS A O 1
ATOM 1458 N N . GLY A 1 185 ? 4.93 7.223 -11.062 1 96.75 185 GLY A N 1
ATOM 1459 C CA . GLY A 1 185 ? 5.344 8.078 -9.961 1 96.75 185 GLY A CA 1
ATOM 1460 C C . GLY A 1 185 ? 6.59 7.586 -9.25 1 96.75 185 GLY A C 1
ATOM 1461 O O . GLY A 1 185 ? 7.633 7.391 -9.883 1 96.75 185 GLY A O 1
ATOM 1462 N N . LYS A 1 186 ? 6.434 7.289 -8.008 1 97.75 186 LYS A N 1
ATOM 1463 C CA . LYS A 1 186 ? 7.562 6.844 -7.195 1 97.75 186 LYS A CA 1
ATOM 1464 C C . LYS A 1 186 ? 7.711 5.328 -7.246 1 97.75 186 LYS A C 1
ATOM 1466 O O . LYS A 1 186 ? 8.656 4.77 -6.68 1 97.75 186 LYS A O 1
ATOM 1471 N N . MET A 1 187 ? 6.844 4.691 -7.965 1 98 187 MET A N 1
ATOM 1472 C CA . MET A 1 187 ? 6.914 3.238 -8.07 1 98 187 MET A CA 1
ATOM 1473 C C . MET A 1 187 ? 7.453 2.818 -9.438 1 98 187 MET A C 1
ATOM 1475 O O . MET A 1 187 ? 7.102 3.414 -10.461 1 98 187 MET A O 1
ATOM 1479 N N . ILE A 1 188 ? 8.297 1.881 -9.406 1 98.81 188 ILE A N 1
ATOM 1480 C CA . ILE A 1 188 ? 8.719 1.171 -10.609 1 98.81 188 ILE A CA 1
ATOM 1481 C C . ILE A 1 188 ? 8.258 -0.285 -10.531 1 98.81 188 ILE A C 1
ATOM 1483 O O . ILE A 1 188 ? 8.461 -0.952 -9.516 1 98.81 188 ILE A O 1
ATOM 1487 N N . VAL A 1 189 ? 7.625 -0.757 -11.594 1 98.88 189 VAL A N 1
ATOM 1488 C CA . VAL A 1 189 ? 7.07 -2.107 -11.602 1 98.88 189 VAL A CA 1
ATOM 1489 C C . VAL A 1 189 ? 7.762 -2.947 -12.672 1 98.88 189 VAL A C 1
ATOM 1491 O O . VAL A 1 189 ? 7.836 -2.547 -13.836 1 98.88 189 VAL A O 1
ATOM 1494 N N . ILE A 1 190 ? 8.344 -4.043 -12.273 1 98.88 190 ILE A N 1
ATOM 1495 C CA . ILE A 1 190 ? 8.805 -5.09 -13.18 1 98.88 190 ILE A CA 1
ATOM 1496 C C . ILE A 1 190 ? 7.715 -6.148 -13.336 1 98.88 190 ILE A C 1
ATOM 1498 O O . ILE A 1 190 ? 7.348 -6.82 -12.367 1 98.88 190 ILE A O 1
ATOM 1502 N N . ASP A 1 191 ? 7.137 -6.27 -14.492 1 98.75 191 ASP A N 1
ATOM 1503 C CA . ASP A 1 191 ? 6.074 -7.215 -14.82 1 98.75 191 ASP A CA 1
ATOM 1504 C C . ASP A 1 191 ? 6.594 -8.328 -15.727 1 98.75 191 ASP A C 1
ATOM 1506 O O . ASP A 1 191 ? 7.012 -8.07 -16.859 1 98.75 191 ASP A O 1
ATOM 1510 N N . VAL A 1 192 ? 6.57 -9.594 -15.219 1 98.75 192 VAL A N 1
ATOM 1511 C CA . VAL A 1 192 ? 7.203 -10.68 -15.953 1 98.75 192 VAL A CA 1
ATOM 1512 C C . VAL A 1 192 ? 6.258 -11.875 -16.016 1 98.75 192 VAL A C 1
ATOM 1514 O O . VAL A 1 192 ? 5.621 -12.227 -15.031 1 98.75 192 VAL A O 1
ATOM 1517 N N . ARG A 1 193 ? 6.098 -12.414 -17.141 1 98.62 193 ARG A N 1
ATOM 1518 C CA . ARG A 1 193 ? 5.301 -13.602 -17.422 1 98.62 193 ARG A CA 1
ATOM 1519 C C . ARG A 1 193 ? 6.141 -14.672 -18.109 1 98.62 193 ARG A C 1
ATOM 1521 O O . ARG A 1 193 ? 6.887 -14.375 -19.047 1 98.62 193 ARG A O 1
ATOM 1528 N N . ALA A 1 194 ? 6.078 -15.875 -17.672 1 98.56 194 ALA A N 1
ATOM 1529 C CA . ALA A 1 194 ? 6.844 -16.984 -18.234 1 98.56 194 ALA A CA 1
ATOM 1530 C C . ALA A 1 194 ? 6.09 -18.297 -18.094 1 98.56 194 ALA A C 1
ATOM 1532 O O . ALA A 1 194 ? 5.109 -18.375 -17.344 1 98.56 194 ALA A O 1
ATOM 1533 N N . ASN A 1 195 ? 6.559 -19.312 -18.781 1 97.88 195 ASN A N 1
ATOM 1534 C CA . ASN A 1 195 ? 6.008 -20.656 -18.625 1 97.88 195 ASN A CA 1
ATOM 1535 C C . ASN A 1 195 ? 6.273 -21.203 -17.219 1 97.88 195 ASN A C 1
ATOM 1537 O O . ASN A 1 195 ? 5.441 -21.922 -16.672 1 97.88 195 ASN A O 1
ATOM 1541 N N . ALA A 1 196 ? 7.41 -20.922 -16.75 1 97 196 ALA A N 1
ATOM 1542 C CA . ALA A 1 196 ? 7.82 -21.281 -15.391 1 97 196 ALA A CA 1
ATOM 1543 C C . ALA A 1 196 ? 9 -20.422 -14.938 1 97 196 ALA A C 1
ATOM 1545 O O . ALA A 1 196 ? 9.641 -19.766 -15.75 1 97 196 ALA A O 1
ATOM 1546 N N . PHE A 1 197 ? 9.219 -20.422 -13.711 1 97.81 197 PHE A N 1
ATOM 1547 C CA . PHE A 1 197 ? 10.344 -19.672 -13.148 1 97.81 197 PHE A CA 1
ATOM 1548 C C . PHE A 1 197 ? 11.227 -20.594 -12.312 1 97.81 197 PHE A C 1
ATOM 1550 O O . PHE A 1 197 ? 10.727 -21.531 -11.672 1 97.81 197 PHE A O 1
ATOM 1557 N N . LEU A 1 198 ? 12.469 -20.312 -12.328 1 97.56 198 LEU A N 1
ATOM 1558 C CA . LEU A 1 198 ? 13.406 -20.953 -11.414 1 97.56 198 LEU A CA 1
ATOM 1559 C C . LEU A 1 198 ? 13.352 -20.297 -10.039 1 97.56 198 LEU A C 1
ATOM 1561 O O . LEU A 1 198 ? 12.797 -19.219 -9.883 1 97.56 198 LEU A O 1
ATOM 1565 N N . HIS A 1 199 ? 13.914 -21.062 -9 1 96.5 199 HIS A N 1
ATOM 1566 C CA . HIS A 1 199 ? 14.016 -20.5 -7.652 1 96.5 199 HIS A CA 1
ATOM 1567 C C . HIS A 1 199 ? 14.781 -19.188 -7.656 1 96.5 199 HIS A C 1
ATOM 1569 O O . HIS A 1 199 ? 15.898 -19.109 -8.188 1 96.5 199 HIS A O 1
ATOM 1575 N N . HIS A 1 200 ? 14.227 -18.062 -7.168 1 97.5 200 HIS A N 1
ATOM 1576 C CA . HIS A 1 200 ? 14.789 -16.719 -7.023 1 97.5 200 HIS A CA 1
ATOM 1577 C C . HIS A 1 200 ? 14.938 -16.031 -8.383 1 97.5 200 HIS A C 1
ATOM 1579 O O . HIS A 1 200 ? 15.492 -14.938 -8.469 1 97.5 200 HIS A O 1
ATOM 1585 N N . MET A 1 201 ? 14.453 -16.625 -9.398 1 98.25 201 MET A N 1
ATOM 1586 C CA . MET A 1 201 ? 14.719 -16.141 -10.742 1 98.25 201 MET A CA 1
ATOM 1587 C C . MET A 1 201 ? 14.289 -14.68 -10.891 1 98.25 201 MET A C 1
ATOM 1589 O O . MET A 1 201 ? 15.07 -13.836 -11.328 1 98.25 201 MET A O 1
ATOM 1593 N N . VAL A 1 202 ? 13.062 -14.328 -10.492 1 98.69 202 VAL A N 1
ATOM 1594 C CA . VAL A 1 202 ? 12.523 -12.977 -10.664 1 98.69 202 VAL A CA 1
ATOM 1595 C C . VAL A 1 202 ? 13.32 -11.992 -9.828 1 98.69 202 VAL A C 1
ATOM 1597 O O . VAL A 1 202 ? 13.641 -10.891 -10.281 1 98.69 202 VAL A O 1
ATOM 1600 N N . ARG A 1 203 ? 13.664 -12.336 -8.625 1 98.69 203 ARG A N 1
ATOM 1601 C CA . ARG A 1 203 ? 14.422 -11.461 -7.738 1 98.69 203 ARG A CA 1
ATOM 1602 C C . ARG A 1 203 ? 15.836 -11.234 -8.273 1 98.69 203 ARG A C 1
ATOM 1604 O O . ARG A 1 203 ? 16.406 -10.148 -8.102 1 98.69 203 ARG A O 1
ATOM 1611 N N . ASN A 1 204 ? 16.391 -12.273 -8.859 1 98.5 204 ASN A N 1
ATOM 1612 C CA . ASN A 1 204 ? 17.703 -12.117 -9.477 1 98.5 204 ASN A CA 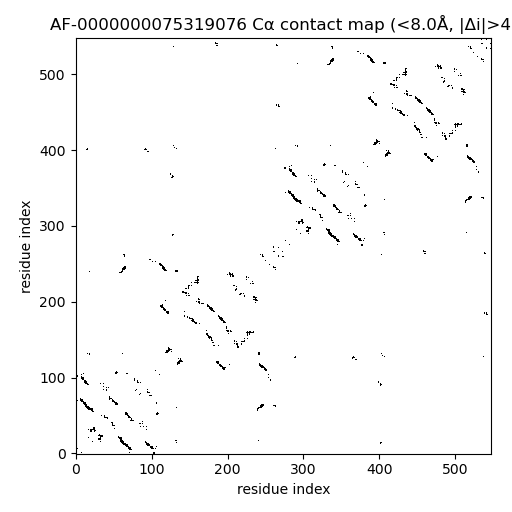1
ATOM 1613 C C . ASN A 1 204 ? 17.641 -11.219 -10.711 1 98.5 204 ASN A C 1
ATOM 1615 O O . ASN A 1 204 ? 18.531 -10.406 -10.945 1 98.5 204 ASN A O 1
ATOM 1619 N N . ILE A 1 205 ? 16.594 -11.398 -11.484 1 98.81 205 ILE A N 1
ATOM 1620 C CA . ILE A 1 205 ? 16.359 -10.516 -12.617 1 98.81 205 ILE A CA 1
ATOM 1621 C C . ILE A 1 205 ? 16.234 -9.078 -12.133 1 98.81 205 ILE A C 1
ATOM 1623 O O . ILE A 1 205 ? 16.875 -8.164 -12.672 1 98.81 205 ILE A O 1
ATOM 1627 N N . ALA A 1 206 ? 15.445 -8.867 -11.094 1 98.81 206 ALA A N 1
ATOM 1628 C CA . ALA A 1 206 ? 15.258 -7.539 -10.523 1 98.81 206 ALA A CA 1
ATOM 1629 C C . ALA A 1 206 ? 16.578 -6.941 -10.062 1 98.81 206 ALA A C 1
ATOM 1631 O O . ALA A 1 206 ? 16.844 -5.754 -10.273 1 98.81 206 ALA A O 1
ATOM 1632 N N . GLY A 1 207 ? 17.375 -7.746 -9.414 1 98.62 207 GLY A N 1
ATOM 1633 C CA . GLY A 1 207 ? 18.688 -7.281 -8.984 1 98.62 207 GLY A CA 1
ATOM 1634 C C . GLY A 1 207 ? 19.547 -6.766 -10.117 1 98.62 207 GLY A C 1
ATOM 1635 O O . GLY A 1 207 ? 20.141 -5.695 -10.016 1 98.62 207 GLY A O 1
ATOM 1636 N N . VAL A 1 208 ? 19.625 -7.523 -11.18 1 98.81 208 VAL A N 1
ATOM 1637 C CA . VAL A 1 208 ? 20.391 -7.137 -12.352 1 98.81 208 VAL A CA 1
ATOM 1638 C C . VAL A 1 208 ? 19.844 -5.84 -12.938 1 98.81 208 VAL A C 1
ATOM 1640 O O . VAL A 1 208 ? 20.594 -4.898 -13.203 1 98.81 208 VAL A O 1
ATOM 1643 N N . LEU A 1 209 ? 18.531 -5.785 -13.117 1 98.88 209 LEU A N 1
ATOM 1644 C CA . LEU A 1 209 ? 17.906 -4.629 -13.75 1 98.88 209 LEU A CA 1
ATOM 1645 C C . LEU A 1 209 ? 18.094 -3.379 -12.891 1 98.88 209 LEU A C 1
ATOM 1647 O O . LEU A 1 209 ? 18.344 -2.291 -13.422 1 98.88 209 LEU A O 1
ATOM 1651 N N . MET A 1 210 ? 18 -3.488 -11.547 1 98.81 210 MET A N 1
ATOM 1652 C CA . MET A 1 210 ? 18.188 -2.328 -10.68 1 98.81 210 MET A CA 1
ATOM 1653 C C . MET A 1 210 ? 19.625 -1.831 -10.734 1 98.81 210 MET A C 1
ATOM 1655 O O . MET A 1 210 ? 19.875 -0.625 -10.688 1 98.81 210 MET A O 1
ATOM 1659 N N . THR A 1 211 ? 20.562 -2.773 -10.82 1 98.75 211 THR A N 1
ATOM 1660 C CA . THR A 1 211 ? 21.969 -2.387 -10.969 1 98.75 211 THR A CA 1
ATOM 1661 C C . THR A 1 211 ? 22.172 -1.584 -12.25 1 98.75 211 THR A C 1
ATOM 1663 O O . THR A 1 211 ? 22.875 -0.57 -12.242 1 98.75 211 THR A O 1
ATOM 1666 N N . ILE A 1 212 ? 21.578 -2.035 -13.312 1 98.81 212 ILE A N 1
ATOM 1667 C CA . ILE A 1 212 ? 21.641 -1.316 -14.578 1 98.81 212 ILE A CA 1
ATOM 1668 C C . ILE A 1 212 ? 20.922 0.031 -14.445 1 98.81 212 ILE A C 1
ATOM 1670 O O . ILE A 1 212 ? 21.422 1.05 -14.93 1 98.81 212 ILE A O 1
ATOM 1674 N N . GLY A 1 213 ? 19.797 0.082 -13.812 1 98.81 213 GLY A N 1
ATOM 1675 C CA . GLY A 1 213 ? 19.031 1.302 -13.602 1 98.81 213 GLY A CA 1
ATOM 1676 C C . GLY A 1 213 ? 19.812 2.371 -12.859 1 98.81 213 GLY A C 1
ATOM 1677 O O . GLY A 1 213 ? 19.609 3.566 -13.086 1 98.81 213 GLY A O 1
ATOM 1678 N N . THR A 1 214 ? 20.703 2 -11.945 1 98.25 214 THR A N 1
ATOM 1679 C CA . THR A 1 214 ? 21.5 2.951 -11.18 1 98.25 214 THR A CA 1
ATOM 1680 C C . THR A 1 214 ? 22.609 3.549 -12.039 1 98.25 214 THR A C 1
ATOM 1682 O O . THR A 1 214 ? 23.234 4.547 -11.664 1 98.25 214 THR A O 1
ATOM 1685 N N . GLY A 1 215 ? 22.906 2.854 -13.141 1 98.06 215 GLY A N 1
ATOM 1686 C CA . GLY A 1 215 ? 23.984 3.283 -14.016 1 98.06 215 GLY A CA 1
ATOM 1687 C C . GLY A 1 215 ? 25.312 2.588 -13.719 1 98.06 215 GLY A C 1
ATOM 1688 O O . GLY A 1 215 ? 26.312 2.836 -14.398 1 98.06 215 GLY A O 1
ATOM 1689 N N . GLU A 1 216 ? 25.328 1.708 -12.828 1 97.94 216 GLU A N 1
ATOM 1690 C CA . GLU A 1 216 ? 26.547 0.998 -12.445 1 97.94 216 GLU A CA 1
ATOM 1691 C C . GLU A 1 216 ? 27 0.045 -13.547 1 97.94 216 GLU A C 1
ATOM 1693 O O . GLU A 1 216 ? 28.188 -0.262 -13.664 1 97.94 216 GLU A O 1
ATOM 1698 N N . ARG A 1 217 ? 26.078 -0.484 -14.281 1 98.38 217 ARG A N 1
ATOM 1699 C CA . ARG A 1 217 ? 26.344 -1.38 -15.406 1 98.38 217 ARG A CA 1
ATOM 1700 C C . ARG A 1 217 ? 25.609 -0.918 -16.656 1 98.38 217 ARG A C 1
ATOM 1702 O O . ARG A 1 217 ? 24.578 -0.236 -16.578 1 98.38 217 ARG A O 1
ATOM 1709 N N . PRO A 1 218 ? 26.188 -1.195 -17.797 1 98.56 218 PRO A N 1
ATOM 1710 C CA . PRO A 1 218 ? 25.5 -0.856 -19.047 1 98.56 218 PRO A CA 1
ATOM 1711 C C . PRO A 1 218 ? 24.312 -1.785 -19.328 1 98.56 218 PRO A C 1
ATOM 1713 O O . PRO A 1 218 ? 24.219 -2.863 -18.734 1 98.56 218 PRO A O 1
ATOM 1716 N N . VAL A 1 219 ? 23.422 -1.393 -20.172 1 98.62 219 VAL A N 1
ATOM 1717 C CA . VAL A 1 219 ? 22.203 -2.109 -20.547 1 98.62 219 VAL A CA 1
ATOM 1718 C C . VAL A 1 219 ? 22.547 -3.508 -21.047 1 98.62 219 VAL A C 1
ATOM 1720 O O . VAL A 1 219 ? 21.859 -4.477 -20.734 1 98.62 219 VAL A O 1
ATOM 1723 N N . GLU A 1 220 ? 23.703 -3.693 -21.703 1 98.56 220 GLU A N 1
ATOM 1724 C CA . GLU A 1 220 ? 24.109 -4.949 -22.328 1 98.56 220 GLU A CA 1
ATOM 1725 C C . GLU A 1 220 ? 24.531 -5.969 -21.281 1 98.56 220 GLU A C 1
ATOM 1727 O O . GLU A 1 220 ? 24.641 -7.164 -21.562 1 98.56 220 GLU A O 1
ATOM 1732 N N . TRP A 1 221 ? 24.75 -5.492 -20.094 1 98.69 221 TRP A N 1
ATOM 1733 C CA . TRP A 1 221 ? 25.172 -6.379 -19.016 1 98.69 221 TRP A CA 1
ATOM 1734 C C . TRP A 1 221 ? 24.125 -7.461 -18.75 1 98.69 221 TRP A C 1
ATOM 1736 O O . TRP A 1 221 ? 24.469 -8.594 -18.406 1 98.69 221 TRP A O 1
ATOM 1746 N N . ALA A 1 222 ? 22.859 -7.145 -18.938 1 98.75 222 ALA A N 1
ATOM 1747 C CA . ALA A 1 222 ? 21.812 -8.148 -18.781 1 98.75 222 ALA A CA 1
ATOM 1748 C C . ALA A 1 222 ? 22.031 -9.336 -19.719 1 98.75 222 ALA A C 1
ATOM 1750 O O . ALA A 1 222 ? 21.938 -10.492 -19.297 1 98.75 222 ALA A O 1
ATOM 1751 N N . LYS A 1 223 ? 22.344 -9.055 -20.922 1 98.56 223 LYS A N 1
ATOM 1752 C CA . LYS A 1 223 ? 22.641 -10.078 -21.922 1 98.56 223 LYS A CA 1
ATOM 1753 C C . LYS A 1 223 ? 23.891 -10.867 -21.531 1 98.56 223 LYS A C 1
ATOM 1755 O O . LYS A 1 223 ? 23.906 -12.094 -21.656 1 98.56 223 LYS A O 1
ATOM 1760 N N . GLU A 1 224 ? 24.859 -10.164 -21.141 1 98.69 224 GLU A N 1
ATOM 1761 C CA . GLU A 1 224 ? 26.109 -10.797 -20.734 1 98.69 224 GLU A CA 1
ATOM 1762 C C . GLU A 1 224 ? 25.891 -11.781 -19.594 1 98.69 224 GLU A C 1
ATOM 1764 O O . GLU A 1 224 ? 26.406 -12.898 -19.625 1 98.69 224 GLU A O 1
ATOM 1769 N N . VAL A 1 225 ? 25.141 -11.32 -18.594 1 98.62 225 VAL A N 1
ATOM 1770 C CA . VAL A 1 225 ? 24.828 -12.188 -17.453 1 98.62 225 VAL A CA 1
ATOM 1771 C C . VAL A 1 225 ? 24.094 -13.43 -17.938 1 98.62 225 VAL A C 1
ATOM 1773 O O . VAL A 1 225 ? 24.469 -14.555 -17.594 1 98.62 225 VAL A O 1
ATOM 1776 N N . LEU A 1 226 ? 23.047 -13.219 -18.75 1 98.5 226 LEU A N 1
ATOM 1777 C CA . LEU A 1 226 ? 22.25 -14.32 -19.297 1 98.5 226 LEU A CA 1
ATOM 1778 C C . LEU A 1 226 ? 23.141 -15.328 -20.016 1 98.5 226 LEU A C 1
ATOM 1780 O O . LEU A 1 226 ? 23.047 -16.531 -19.781 1 98.5 226 LEU A O 1
ATOM 1784 N N . GLU A 1 227 ? 24.062 -14.852 -20.844 1 98.25 227 GLU A N 1
ATOM 1785 C CA . GLU A 1 227 ? 24.891 -15.695 -21.703 1 98.25 227 GLU A CA 1
ATOM 1786 C C . GLU A 1 227 ? 25.969 -16.406 -20.891 1 98.25 227 GLU A C 1
ATOM 1788 O O . GLU A 1 227 ? 26.469 -17.453 -21.297 1 98.25 227 GLU A O 1
ATOM 1793 N N . SER A 1 228 ? 26.297 -15.836 -19.781 1 98 228 SER A N 1
ATOM 1794 C CA . SER A 1 228 ? 27.328 -16.438 -18.953 1 98 228 SER A CA 1
ATOM 1795 C C . SER A 1 228 ? 26.859 -17.766 -18.375 1 98 228 SER A C 1
ATOM 1797 O O . SER A 1 228 ? 27.672 -18.656 -18.094 1 98 228 SER A O 1
ATOM 1799 N N . LYS A 1 229 ? 25.594 -17.875 -18.031 1 97.25 229 LYS A N 1
ATOM 1800 C CA . LYS A 1 229 ? 24.969 -19.031 -17.391 1 97.25 229 LYS A CA 1
ATOM 1801 C C . LYS A 1 229 ? 25.562 -19.297 -16.016 1 97.25 229 LYS A C 1
ATOM 1803 O O . LYS A 1 229 ? 25.438 -20.391 -15.477 1 97.25 229 LYS A O 1
ATOM 1808 N N . VAL A 1 230 ? 26.219 -18.281 -15.492 1 96.31 230 VAL A N 1
ATOM 1809 C CA . VAL A 1 230 ? 26.875 -18.375 -14.195 1 96.31 230 VAL A CA 1
ATOM 1810 C C . VAL A 1 230 ? 26.234 -17.406 -13.211 1 96.31 230 VAL A C 1
ATOM 1812 O O . VAL A 1 230 ? 26.297 -16.188 -13.391 1 96.31 230 VAL A O 1
ATOM 1815 N N . ARG A 1 231 ? 25.719 -17.938 -12.102 1 94.88 231 ARG A N 1
ATOM 1816 C CA . ARG A 1 231 ? 24.938 -17.156 -11.141 1 94.88 231 ARG A CA 1
ATOM 1817 C C . ARG A 1 231 ? 25.766 -16.016 -10.555 1 94.88 231 ARG A C 1
ATOM 1819 O O . ARG A 1 231 ? 25.25 -14.922 -10.336 1 94.88 231 ARG A O 1
ATOM 1826 N N . ARG A 1 232 ? 26.984 -16.188 -10.234 1 93.94 232 ARG A N 1
ATOM 1827 C CA . ARG A 1 232 ? 27.812 -15.227 -9.539 1 93.94 232 ARG A CA 1
ATOM 1828 C C . ARG A 1 232 ? 28.094 -14 -10.414 1 93.94 232 ARG A C 1
ATOM 1830 O O . ARG A 1 232 ? 28.594 -12.984 -9.93 1 93.94 232 ARG A O 1
ATOM 1837 N N . THR A 1 233 ? 27.812 -14.109 -11.711 1 94.44 233 THR A N 1
ATOM 1838 C CA . THR A 1 233 ? 28.094 -13.008 -12.617 1 94.44 233 THR A CA 1
ATOM 1839 C C . THR A 1 233 ? 26.984 -11.953 -12.539 1 94.44 233 THR A C 1
ATOM 1841 O O . THR A 1 233 ? 27.156 -10.828 -13.008 1 94.44 233 THR A O 1
ATOM 1844 N N . GLY A 1 234 ? 25.906 -12.328 -12.016 1 92.12 234 GLY A N 1
ATOM 1845 C CA . GLY A 1 234 ? 24.781 -11.422 -11.906 1 92.12 234 GLY A CA 1
ATOM 1846 C C . GLY A 1 234 ? 24.828 -10.555 -10.664 1 92.12 234 GLY A C 1
ATOM 1847 O O . GLY A 1 234 ? 25.844 -10.5 -9.984 1 92.12 234 GLY A O 1
ATOM 1848 N N . GLY A 1 235 ? 23.875 -9.727 -10.43 1 86.62 235 GLY A N 1
ATOM 1849 C CA . GLY A 1 235 ? 23.781 -8.82 -9.297 1 86.62 235 GLY A CA 1
ATOM 1850 C C . GLY A 1 235 ? 23.219 -9.477 -8.055 1 86.62 235 GLY A C 1
ATOM 1851 O O . GLY A 1 235 ? 23.078 -10.703 -8 1 86.62 235 GLY A O 1
ATOM 1852 N N . VAL A 1 236 ? 23.109 -8.766 -6.977 1 93.44 236 VAL A N 1
ATOM 1853 C CA . VAL A 1 236 ? 22.547 -9.18 -5.695 1 93.44 236 VAL A CA 1
ATOM 1854 C C . VAL A 1 236 ? 21.094 -9.586 -5.871 1 93.44 236 VAL A C 1
ATOM 1856 O O . VAL A 1 236 ? 20.359 -8.961 -6.641 1 93.44 236 VAL A O 1
ATOM 1859 N N . THR A 1 237 ? 20.672 -10.711 -5.242 1 96.44 237 THR A N 1
ATOM 1860 C CA . THR A 1 237 ? 19.266 -11.102 -5.223 1 96.44 237 THR A CA 1
ATOM 1861 C C . THR A 1 237 ? 18.422 -10.016 -4.57 1 96.44 237 THR A C 1
ATOM 1863 O O . THR A 1 237 ? 18.672 -9.617 -3.432 1 96.44 237 THR A O 1
ATOM 1866 N N . ALA A 1 238 ? 17.469 -9.531 -5.281 1 98 238 ALA A N 1
ATOM 1867 C CA . ALA A 1 238 ? 16.641 -8.445 -4.777 1 98 238 ALA A CA 1
ATOM 1868 C C . ALA A 1 238 ? 15.805 -8.898 -3.58 1 98 238 ALA A C 1
ATOM 1870 O O . ALA A 1 238 ? 15.516 -10.094 -3.438 1 98 238 ALA A O 1
ATOM 1871 N N . HIS A 1 239 ? 15.492 -7.973 -2.699 1 97.56 239 HIS A N 1
ATOM 1872 C CA . HIS A 1 239 ? 14.719 -8.242 -1.494 1 97.56 239 HIS A CA 1
ATOM 1873 C C . HIS A 1 239 ? 13.359 -8.836 -1.837 1 97.56 239 HIS A C 1
ATOM 1875 O O . HIS A 1 239 ? 12.75 -8.461 -2.842 1 97.56 239 HIS A O 1
ATOM 1881 N N . PRO A 1 240 ? 12.812 -9.711 -1.023 1 98.06 240 PRO A N 1
ATOM 1882 C CA . PRO A 1 240 ? 11.562 -10.398 -1.37 1 98.06 240 PRO A CA 1
ATOM 1883 C C . PRO A 1 240 ? 10.344 -9.492 -1.277 1 98.06 240 PRO A C 1
ATOM 1885 O O . PRO A 1 240 ? 9.312 -9.766 -1.893 1 98.06 240 PRO A O 1
ATOM 1888 N N . PHE A 1 241 ? 10.391 -8.359 -0.555 1 97.12 241 PHE A N 1
ATOM 1889 C CA . PHE A 1 241 ? 9.234 -7.547 -0.205 1 97.12 241 PHE A CA 1
ATOM 1890 C C . PHE A 1 241 ? 8.547 -7.012 -1.457 1 97.12 241 PHE A C 1
ATOM 1892 O O . PHE A 1 241 ? 7.336 -6.789 -1.461 1 97.12 241 PHE A O 1
ATOM 1899 N N . GLY A 1 242 ? 9.219 -6.938 -2.457 1 98.12 242 GLY A N 1
ATOM 1900 C CA . GLY A 1 242 ? 8.617 -6.344 -3.643 1 98.12 242 GLY A CA 1
ATOM 1901 C C . GLY A 1 242 ? 7.98 -7.367 -4.566 1 98.12 242 GLY A C 1
ATOM 1902 O O . GLY A 1 242 ? 7.359 -7.004 -5.566 1 98.12 242 GLY A O 1
ATOM 1903 N N . LEU A 1 243 ? 8.094 -8.617 -4.305 1 98.81 243 LEU A N 1
ATOM 1904 C CA . LEU A 1 243 ? 7.719 -9.656 -5.258 1 98.81 243 LEU A CA 1
ATOM 1905 C C . LEU A 1 243 ? 6.309 -10.164 -4.98 1 98.81 243 LEU A C 1
ATOM 1907 O O . LEU A 1 243 ? 5.977 -10.5 -3.84 1 98.81 243 LEU A O 1
ATOM 1911 N N . TYR A 1 244 ? 5.465 -10.211 -6.02 1 98.88 244 TYR A N 1
ATOM 1912 C CA . TYR A 1 244 ? 4.082 -10.68 -5.973 1 98.88 244 TYR A CA 1
ATOM 1913 C C . TYR A 1 244 ? 3.814 -11.711 -7.062 1 98.88 244 TYR A C 1
ATOM 1915 O O . TYR A 1 244 ? 4.027 -11.438 -8.242 1 98.88 244 TYR A O 1
ATOM 1923 N N . LEU A 1 245 ? 3.369 -12.891 -6.715 1 98.88 245 LEU A N 1
ATOM 1924 C CA . LEU A 1 245 ? 2.713 -13.75 -7.699 1 98.88 245 LEU A CA 1
ATOM 1925 C C . LEU A 1 245 ? 1.325 -13.219 -8.039 1 98.88 245 LEU A C 1
ATOM 1927 O O . LEU A 1 245 ? 0.428 -13.219 -7.195 1 98.88 245 LEU A O 1
ATOM 1931 N N . VAL A 1 246 ? 1.104 -12.836 -9.328 1 98.56 246 VAL A N 1
ATOM 1932 C CA . VAL A 1 246 ? -0.092 -12.031 -9.555 1 98.56 246 VAL A CA 1
ATOM 1933 C C . VAL A 1 246 ? -1.072 -12.797 -10.438 1 98.56 246 VAL A C 1
ATOM 1935 O O . VAL A 1 246 ? -2.252 -12.445 -10.523 1 98.56 246 VAL A O 1
ATOM 1938 N N . GLN A 1 247 ? -0.55 -13.82 -11.102 1 98.31 247 GLN A N 1
ATOM 1939 C CA . GLN A 1 247 ? -1.449 -14.562 -11.977 1 98.31 247 GLN A CA 1
ATOM 1940 C C . GLN A 1 247 ? -0.888 -15.945 -12.305 1 98.31 247 GLN A C 1
ATOM 1942 O O . GLN A 1 247 ? 0.318 -16.094 -12.508 1 98.31 247 GLN A O 1
ATOM 1947 N N . VAL A 1 248 ? -1.687 -16.906 -12.328 1 98.56 248 VAL A N 1
ATOM 1948 C CA . VAL A 1 248 ? -1.42 -18.25 -12.844 1 98.56 248 VAL A CA 1
ATOM 1949 C C . VAL A 1 248 ? -2.416 -18.578 -13.953 1 98.56 248 VAL A C 1
ATOM 1951 O O . VAL A 1 248 ? -3.613 -18.312 -13.82 1 98.56 248 VAL A O 1
ATOM 1954 N N . GLU A 1 249 ? -1.92 -19.125 -15.008 1 98.19 249 GLU A N 1
ATOM 1955 C CA . GLU A 1 249 ? -2.77 -19.375 -16.172 1 98.19 249 GLU A CA 1
ATOM 1956 C C . GLU A 1 249 ? -2.879 -20.875 -16.469 1 98.19 249 GLU A C 1
ATOM 1958 O O . GLU A 1 249 ? -1.903 -21.609 -16.312 1 98.19 249 GLU A O 1
ATOM 1963 N N . TYR A 1 250 ? -4.004 -21.25 -16.922 1 98.31 250 TYR A N 1
ATOM 1964 C CA . TYR A 1 250 ? -4.297 -22.625 -17.312 1 98.31 250 TYR A CA 1
ATOM 1965 C C . TYR A 1 250 ? -4.945 -22.672 -18.688 1 98.31 250 TYR A C 1
ATOM 1967 O O . TYR A 1 250 ? -5.41 -21.641 -19.203 1 98.31 250 TYR A O 1
ATOM 1975 N N . ARG A 1 251 ? -4.984 -23.859 -19.25 1 97.69 251 ARG A N 1
ATOM 1976 C CA . ARG A 1 251 ? -5.672 -24.047 -20.516 1 97.69 251 ARG A CA 1
ATOM 1977 C C . ARG A 1 251 ? -7.18 -23.891 -20.359 1 97.69 251 ARG A C 1
ATOM 1979 O O . ARG A 1 251 ? -7.695 -23.938 -19.234 1 97.69 251 ARG A O 1
ATOM 1986 N N . ASP A 1 252 ? -7.859 -23.766 -21.438 1 96.25 252 ASP A N 1
ATOM 1987 C CA . ASP A 1 252 ? -9.289 -23.469 -21.453 1 96.25 252 ASP A CA 1
ATOM 1988 C C . ASP A 1 252 ? -10.086 -24.578 -20.781 1 96.25 252 ASP A C 1
ATOM 1990 O O . ASP A 1 252 ? -11.219 -24.359 -20.344 1 96.25 252 ASP A O 1
ATOM 1994 N N . GLU A 1 253 ? -9.523 -25.734 -20.703 1 96.44 253 GLU A N 1
ATOM 1995 C CA . GLU A 1 253 ? -10.188 -26.859 -20.062 1 96.44 253 GLU A CA 1
ATOM 1996 C C . GLU A 1 253 ? -10.312 -26.656 -18.562 1 96.44 253 GLU A C 1
ATOM 1998 O O . GLU A 1 253 ? -11.117 -27.328 -17.906 1 96.44 253 GLU A O 1
ATOM 2003 N N . PHE A 1 254 ? -9.531 -25.734 -18.047 1 97.62 254 PHE A N 1
ATOM 2004 C CA . PHE A 1 254 ? -9.555 -25.422 -16.625 1 97.62 254 PHE A CA 1
ATOM 2005 C C . PHE A 1 254 ? -9.852 -23.938 -16.406 1 97.62 254 PHE A C 1
ATOM 2007 O O . PHE A 1 254 ? -9 -23.203 -15.891 1 97.62 254 PHE A O 1
ATOM 2014 N N . PRO A 1 255 ? -10.992 -23.5 -16.656 1 95.62 255 PRO A N 1
ATOM 2015 C CA . PRO A 1 255 ? -11.312 -22.078 -16.531 1 95.62 255 PRO A CA 1
ATOM 2016 C C . PRO A 1 255 ? -11.289 -21.578 -15.086 1 95.62 255 PRO A C 1
ATOM 2018 O O . PRO A 1 255 ? -11.75 -22.281 -14.18 1 95.62 255 PRO A O 1
ATOM 2021 N N . LEU A 1 256 ? -10.742 -20.469 -14.844 1 96.75 256 LEU A N 1
ATOM 2022 C CA . LEU A 1 256 ? -10.719 -19.812 -13.539 1 96.75 256 LEU A CA 1
ATOM 2023 C C . LEU A 1 256 ? -11.672 -18.625 -13.508 1 96.75 256 LEU A C 1
ATOM 2025 O O . LEU A 1 256 ? -11.93 -18 -14.539 1 96.75 256 LEU A O 1
ATOM 2029 N N . PRO A 1 257 ? -12.219 -18.344 -12.305 1 96.44 257 PRO A N 1
ATOM 2030 C CA . PRO A 1 257 ? -12.938 -17.062 -12.195 1 96.44 257 PRO A CA 1
ATOM 2031 C C . PRO A 1 257 ? -12.062 -15.859 -12.547 1 96.44 257 PRO A C 1
ATOM 2033 O O . PRO A 1 257 ? -10.875 -15.844 -12.211 1 96.44 257 PRO A O 1
ATOM 2036 N N . GLU A 1 258 ? -12.648 -14.938 -13.219 1 92.5 258 GLU A N 1
ATOM 2037 C CA . GLU A 1 258 ? -11.906 -13.758 -13.648 1 92.5 258 GLU A CA 1
ATOM 2038 C C . GLU A 1 258 ? -11.836 -12.719 -12.531 1 92.5 258 GLU A C 1
ATOM 2040 O O . GLU A 1 258 ? -12.844 -12.406 -11.898 1 92.5 258 GLU A O 1
ATOM 2045 N N . ARG A 1 259 ? -10.664 -12.211 -12.266 1 94.5 259 ARG A N 1
ATOM 2046 C CA . ARG A 1 259 ? -10.406 -11.117 -11.336 1 94.5 259 ARG A CA 1
ATOM 2047 C C . ARG A 1 259 ? -9.367 -10.148 -11.906 1 94.5 259 ARG A C 1
ATOM 2049 O O . ARG A 1 259 ? -8.672 -10.477 -12.875 1 94.5 259 ARG A O 1
ATOM 2056 N N . PHE A 1 260 ? -9.32 -8.969 -11.32 1 95.88 260 PHE A N 1
ATOM 2057 C CA . PHE A 1 260 ? -8.266 -8.047 -11.727 1 95.88 260 PHE A CA 1
ATOM 2058 C C . PHE A 1 260 ? -6.891 -8.617 -11.398 1 95.88 260 PHE A C 1
ATOM 2060 O O . PHE A 1 260 ? -6.754 -9.445 -10.492 1 95.88 260 PHE A O 1
ATOM 2067 N N . ILE A 1 261 ? -5.871 -8.234 -12.125 1 96.81 261 ILE A N 1
ATOM 2068 C CA . ILE A 1 261 ? -4.492 -8.602 -11.82 1 96.81 261 ILE A CA 1
ATOM 2069 C C . ILE A 1 261 ? -3.885 -7.59 -10.852 1 96.81 261 ILE A C 1
ATOM 2071 O O . ILE A 1 261 ? -3.822 -6.395 -11.156 1 96.81 261 ILE A O 1
ATOM 2075 N N . GLY A 1 262 ? -3.357 -8.039 -9.781 1 95.94 262 GLY A N 1
ATOM 2076 C CA . GLY A 1 262 ? -2.93 -7.141 -8.719 1 95.94 262 GLY A CA 1
ATOM 2077 C C . GLY A 1 262 ? -1.434 -6.898 -8.711 1 95.94 262 GLY A C 1
ATOM 2078 O O . GLY A 1 262 ? -0.762 -7.086 -9.727 1 95.94 262 GLY A O 1
ATOM 2079 N N . PRO A 1 263 ? -1.06 -6.422 -7.441 1 97.56 263 PRO A N 1
ATOM 2080 C CA . PRO A 1 263 ? -1.823 -6.016 -6.262 1 97.56 263 PRO A CA 1
ATOM 2081 C C . PRO A 1 263 ? -2.787 -4.871 -6.547 1 97.56 263 PRO A C 1
ATOM 2083 O O . PRO A 1 263 ? -2.627 -4.156 -7.543 1 97.56 263 PRO A O 1
ATOM 2086 N N . HIS A 1 264 ? -3.812 -4.734 -5.68 1 97.44 264 HIS A N 1
ATOM 2087 C CA . HIS A 1 264 ? -4.953 -3.883 -5.996 1 97.44 264 HIS A CA 1
ATOM 2088 C C . HIS A 1 264 ? -4.527 -2.432 -6.18 1 97.44 264 HIS A C 1
ATOM 2090 O O . HIS A 1 264 ? -5.141 -1.69 -6.949 1 97.44 264 HIS A O 1
ATOM 2096 N N . PHE A 1 265 ? -3.414 -1.957 -5.555 1 97 265 PHE A N 1
ATOM 2097 C CA . PHE A 1 265 ? -3.01 -0.557 -5.621 1 97 265 PHE A CA 1
ATOM 2098 C C . PHE A 1 265 ? -2.34 -0.248 -6.953 1 97 265 PHE A C 1
ATOM 2100 O O . PHE A 1 265 ? -2.018 0.907 -7.238 1 97 265 PHE A O 1
ATOM 2107 N N . LEU A 1 266 ? -2.199 -1.222 -7.844 1 97.5 266 LEU A N 1
ATOM 2108 C CA . LEU A 1 266 ? -1.636 -1.006 -9.172 1 97.5 266 LEU A CA 1
ATOM 2109 C C . LEU A 1 266 ? -2.723 -1.067 -10.242 1 97.5 266 LEU A C 1
ATOM 2111 O O . LEU A 1 266 ? -2.453 -0.823 -11.414 1 97.5 266 LEU A O 1
ATOM 2115 N N . THR A 1 267 ? -3.947 -1.364 -9.914 1 97.12 267 THR A N 1
ATOM 2116 C CA . THR A 1 267 ? -4.992 -1.701 -10.875 1 97.12 267 THR A CA 1
ATOM 2117 C C . THR A 1 267 ? -5.453 -0.457 -11.625 1 97.12 267 THR A C 1
ATOM 2119 O O . THR A 1 267 ? -6.148 -0.561 -12.641 1 97.12 267 THR A O 1
ATOM 2122 N N . GLY A 1 268 ? -5.074 0.715 -11.18 1 95.75 268 GLY A N 1
ATOM 2123 C CA . GLY A 1 268 ? -5.445 1.935 -11.883 1 95.75 268 GLY A CA 1
ATOM 2124 C C . GLY A 1 268 ? -4.551 2.242 -13.062 1 95.75 268 GLY A C 1
ATOM 2125 O O . GLY A 1 268 ? -4.832 3.156 -13.844 1 95.75 268 GLY A O 1
ATOM 2126 N N . PHE A 1 269 ? -3.525 1.504 -13.234 1 94.81 269 PHE A N 1
ATOM 2127 C CA . PHE A 1 269 ? -2.584 1.709 -14.328 1 94.81 269 PHE A CA 1
ATOM 2128 C C . PHE A 1 269 ? -2.881 0.76 -15.484 1 94.81 269 PHE A C 1
ATOM 2130 O O . PHE A 1 269 ? -2.473 -0.404 -15.461 1 94.81 269 PHE A O 1
ATOM 2137 N N . SER A 1 270 ? -3.459 1.252 -16.484 1 89.06 270 SER A N 1
ATOM 2138 C CA . SER A 1 270 ? -3.963 0.452 -17.594 1 89.06 270 SER A CA 1
ATOM 2139 C C . SER A 1 270 ? -2.836 -0.306 -18.297 1 89.06 270 SER A C 1
ATOM 2141 O O . SER A 1 270 ? -3.055 -1.391 -18.844 1 89.06 270 SER A O 1
ATOM 2143 N N . GLU A 1 271 ? -1.672 0.226 -18.25 1 88.12 271 GLU A N 1
ATOM 2144 C CA . GLU A 1 271 ? -0.55 -0.43 -18.906 1 88.12 271 GLU A CA 1
ATOM 2145 C C . GLU A 1 271 ? -0.182 -1.736 -18.219 1 88.12 271 GLU A C 1
ATOM 2147 O O . GLU A 1 271 ? 0.54 -2.564 -18.766 1 88.12 271 GLU A O 1
ATOM 2152 N N . LEU A 1 272 ? -0.642 -1.815 -17.031 1 89.38 272 LEU A N 1
ATOM 2153 C CA . LEU A 1 272 ? -0.343 -3.027 -16.281 1 89.38 272 LEU A CA 1
ATOM 2154 C C . LEU A 1 272 ? -1.453 -4.059 -16.453 1 89.38 272 LEU A C 1
ATOM 2156 O O . LEU A 1 272 ? -1.348 -5.18 -15.938 1 89.38 272 LEU A O 1
ATOM 2160 N N . ASP A 1 273 ? -2.443 -3.525 -17.266 1 78.81 273 ASP A N 1
ATOM 2161 C CA . ASP A 1 273 ? -3.543 -4.441 -17.562 1 78.81 273 ASP A CA 1
ATOM 2162 C C . ASP A 1 273 ? -3.111 -5.52 -18.547 1 78.81 273 ASP A C 1
ATOM 2164 O O . ASP A 1 273 ? -2.389 -5.234 -19.516 1 78.81 273 ASP A O 1
ATOM 2168 N N . GLY A 1 274 ? -3.158 -6.816 -18.391 1 64.62 274 GLY A N 1
ATOM 2169 C CA . GLY A 1 274 ? -2.92 -7.996 -19.203 1 64.62 274 GLY A CA 1
ATOM 2170 C C . GLY A 1 274 ? -1.928 -7.762 -20.328 1 64.62 274 GLY A C 1
ATOM 2171 O O . GLY A 1 274 ? -1.672 -6.613 -20.703 1 64.62 274 GLY A O 1
ATOM 2172 N N . MET B 1 1 ? 11.75 35.812 16.969 1 38.75 1 MET B N 1
ATOM 2173 C CA . MET B 1 1 ? 13.18 35.531 16.844 1 38.75 1 MET B CA 1
ATOM 2174 C C . MET B 1 1 ? 13.625 34.5 17.844 1 38.75 1 MET B C 1
ATOM 2176 O O . MET B 1 1 ? 13.117 34.438 18.969 1 38.75 1 MET B O 1
ATOM 2180 N N . ALA B 1 2 ? 14.055 33.219 17.328 1 47.84 2 ALA B N 1
ATOM 2181 C CA . ALA B 1 2 ? 14.594 32.281 18.312 1 47.84 2 ALA B CA 1
ATOM 2182 C C . ALA B 1 2 ? 15.398 33 19.391 1 47.84 2 ALA B C 1
ATOM 2184 O O . ALA B 1 2 ? 16.094 33.969 19.094 1 47.84 2 ALA B O 1
ATOM 2185 N N . ALA B 1 3 ? 15.047 32.875 20.672 1 50.81 3 ALA B N 1
ATOM 2186 C CA . ALA B 1 3 ? 15.914 33.406 21.719 1 50.81 3 ALA B CA 1
ATOM 2187 C C . ALA B 1 3 ? 17.391 33.25 21.359 1 50.81 3 ALA B C 1
ATOM 2189 O O . ALA B 1 3 ? 17.75 32.344 20.578 1 50.81 3 ALA B O 1
ATOM 2190 N N . ASP B 1 4 ? 18.266 33.875 21.734 1 64.5 4 ASP B N 1
ATOM 2191 C CA . ASP B 1 4 ? 19.719 33.844 21.578 1 64.5 4 ASP B CA 1
ATOM 2192 C C . ASP B 1 4 ? 20.25 32.438 21.719 1 64.5 4 ASP B C 1
ATOM 2194 O O . ASP B 1 4 ? 19.969 31.75 22.719 1 64.5 4 ASP B O 1
ATOM 2198 N N . GLY B 1 5 ? 20.594 31.609 20.672 1 81.56 5 GLY B N 1
ATOM 2199 C CA . GLY B 1 5 ? 21.281 30.328 20.672 1 81.56 5 GLY B CA 1
ATOM 2200 C C . GLY B 1 5 ? 20.391 29.172 20.25 1 81.56 5 GLY B C 1
ATOM 2201 O O . GLY B 1 5 ? 20.859 28.031 20.156 1 81.56 5 GLY B O 1
ATOM 2202 N N . PHE B 1 6 ? 18.969 29.469 20.047 1 87.94 6 PHE B N 1
ATOM 2203 C CA . PHE B 1 6 ? 18.094 28.375 19.656 1 87.94 6 PHE B CA 1
ATOM 2204 C C . PHE B 1 6 ? 17.828 28.391 18.156 1 87.94 6 PHE B C 1
ATOM 2206 O O . PHE B 1 6 ? 17.719 29.469 17.562 1 87.94 6 PHE B O 1
ATOM 2213 N N . PHE B 1 7 ? 17.797 27.234 17.609 1 92.31 7 PHE B N 1
ATOM 2214 C CA . PHE B 1 7 ? 17.359 27 16.234 1 92.31 7 PHE B CA 1
ATOM 2215 C C . PHE B 1 7 ? 15.969 26.406 16.203 1 92.31 7 PHE B C 1
ATOM 2217 O O . PHE B 1 7 ? 15.664 25.484 16.969 1 92.31 7 PHE B O 1
ATOM 2224 N N . ARG B 1 8 ? 15.109 27.047 15.383 1 97.06 8 ARG B N 1
ATOM 2225 C CA . ARG B 1 8 ? 13.836 26.406 15.094 1 97.06 8 ARG B CA 1
ATOM 2226 C C . ARG B 1 8 ? 13.938 25.5 13.867 1 97.06 8 ARG B C 1
ATOM 2228 O O . ARG B 1 8 ? 14.242 25.969 12.766 1 97.06 8 ARG B O 1
ATOM 2235 N N . ILE B 1 9 ? 13.695 24.219 14.055 1 98.25 9 ILE B N 1
ATOM 2236 C CA . ILE B 1 9 ? 13.812 23.219 12.992 1 98.25 9 ILE B CA 1
ATOM 2237 C C . ILE B 1 9 ? 12.43 22.672 12.648 1 98.25 9 ILE B C 1
ATOM 2239 O O . ILE B 1 9 ? 11.68 22.25 13.539 1 98.25 9 ILE B O 1
ATOM 2243 N N . ALA B 1 10 ? 12.086 22.734 11.383 1 98.81 10 ALA B N 1
ATOM 2244 C CA . ALA B 1 10 ? 10.898 22.047 10.891 1 98.81 10 ALA B CA 1
ATOM 2245 C C . ALA B 1 10 ? 11.266 20.734 10.203 1 98.81 10 ALA B C 1
ATOM 2247 O O . ALA B 1 10 ? 12.32 20.625 9.57 1 98.81 10 ALA B O 1
ATOM 2248 N N . LEU B 1 11 ? 10.445 19.75 10.352 1 98.81 11 LEU B N 1
ATOM 2249 C CA . LEU B 1 11 ? 10.602 18.453 9.703 1 98.81 11 LEU B CA 1
ATOM 2250 C C . LEU B 1 11 ? 9.344 18.078 8.938 1 98.81 11 LEU B C 1
ATOM 2252 O O . LEU B 1 11 ? 8.234 18.359 9.383 1 98.81 11 LEU B O 1
ATOM 2256 N N . GLY B 1 12 ? 9.539 17.453 7.75 1 98.81 12 GLY B N 1
ATOM 2257 C CA . GLY B 1 12 ? 8.484 16.641 7.148 1 98.81 12 GLY B CA 1
ATOM 2258 C C . GLY B 1 12 ? 8.469 15.211 7.645 1 98.81 12 GLY B C 1
ATOM 2259 O O . GLY B 1 12 ? 9.516 14.562 7.723 1 98.81 12 GLY B O 1
ATOM 2260 N N . VAL B 1 13 ? 7.289 14.688 8.023 1 98.81 13 VAL B N 1
ATOM 2261 C CA . VAL B 1 13 ? 7.227 13.375 8.656 1 98.81 13 VAL B CA 1
ATOM 2262 C C . VAL B 1 13 ? 6.172 12.523 7.957 1 98.81 13 VAL B C 1
ATOM 2264 O O . VAL B 1 13 ? 5.066 12.992 7.676 1 98.81 13 VAL B O 1
ATOM 2267 N N . GLU B 1 14 ? 6.535 11.336 7.625 1 98.75 14 GLU B N 1
ATOM 2268 C CA . GLU B 1 14 ? 5.664 10.281 7.129 1 98.75 14 GLU B CA 1
ATOM 2269 C C . GLU B 1 14 ? 5.512 9.164 8.156 1 98.75 14 GLU B C 1
ATOM 2271 O O . GLU B 1 14 ? 6.48 8.773 8.812 1 98.75 14 GLU B O 1
ATOM 2276 N N . TYR B 1 15 ? 4.219 8.703 8.398 1 98.81 15 TYR B N 1
ATOM 2277 C CA . TYR B 1 15 ? 4.07 7.598 9.336 1 98.81 15 TYR B CA 1
ATOM 2278 C C . TYR B 1 15 ? 2.834 6.77 9.008 1 98.81 15 TYR B C 1
ATOM 2280 O O . TYR B 1 15 ? 1.823 7.305 8.547 1 98.81 15 TYR B O 1
ATOM 2288 N N . LYS B 1 16 ? 2.963 5.48 9.172 1 98.62 16 LYS B N 1
ATOM 2289 C CA . LYS B 1 16 ? 1.846 4.543 9.258 1 98.62 16 LYS B CA 1
ATOM 2290 C C . LYS B 1 16 ? 1.262 4.516 10.664 1 98.62 16 LYS B C 1
ATOM 2292 O O . LYS B 1 16 ? 1.896 4.016 11.594 1 98.62 16 LYS B O 1
ATOM 2297 N N . GLY B 1 17 ? 0.058 4.984 10.82 1 98.31 17 GLY B N 1
ATOM 2298 C CA . GLY B 1 17 ? -0.512 5.227 12.133 1 98.31 17 GLY B CA 1
ATOM 2299 C C . GLY B 1 17 ? -1.191 4.008 12.727 1 98.31 17 GLY B C 1
ATOM 2300 O O . GLY B 1 17 ? -1.635 4.031 13.875 1 98.31 17 GLY B O 1
ATOM 2301 N N . SER B 1 18 ? -1.167 2.869 12.086 1 96.81 18 SER B N 1
ATOM 2302 C CA . SER B 1 18 ? -1.995 1.717 12.422 1 96.81 18 SER B CA 1
ATOM 2303 C C . SER B 1 18 ? -1.691 1.215 13.828 1 96.81 18 SER B C 1
ATOM 2305 O O . SER B 1 18 ? -2.59 0.759 14.539 1 96.81 18 SER B O 1
ATOM 2307 N N . ARG B 1 19 ? -0.492 1.307 14.273 1 95.75 19 ARG B N 1
ATOM 2308 C CA . ARG B 1 19 ? -0.117 0.747 15.562 1 95.75 19 ARG B CA 1
ATOM 2309 C C . ARG B 1 19 ? -0.114 1.822 16.641 1 95.75 19 ARG B C 1
ATOM 2311 O O . ARG B 1 19 ? 0.127 1.529 17.812 1 95.75 19 ARG B O 1
ATOM 2318 N N . TYR B 1 20 ? -0.407 3.025 16.297 1 97.88 20 TYR B N 1
ATOM 2319 C CA . TYR B 1 20 ? -0.244 4.137 17.234 1 97.88 20 TYR B CA 1
ATOM 2320 C C . TYR B 1 20 ? -1.597 4.641 17.719 1 97.88 20 TYR B C 1
ATOM 2322 O O . TYR B 1 20 ? -2.568 4.664 16.969 1 97.88 20 TYR B O 1
ATOM 2330 N N . CYS B 1 21 ? -1.65 5.066 18.875 1 97.31 21 CYS B N 1
ATOM 2331 C CA . CYS B 1 21 ? -2.838 5.66 19.484 1 97.31 21 CYS B CA 1
ATOM 2332 C C . CYS B 1 21 ? -2.92 7.148 19.172 1 97.31 21 CYS B C 1
ATOM 2334 O O . CYS B 1 21 ? -3.133 7.969 20.062 1 97.31 21 CYS B O 1
ATOM 2336 N N . GLY B 1 22 ? -2.607 7.465 17.891 1 96.25 22 GLY B N 1
ATOM 2337 C CA . GLY B 1 22 ? -2.676 8.844 17.438 1 96.25 22 GLY B CA 1
ATOM 2338 C C . GLY B 1 22 ? -1.338 9.562 17.5 1 96.25 22 GLY B C 1
ATOM 2339 O O . GLY B 1 22 ? -0.307 8.938 17.766 1 96.25 22 GLY B O 1
ATOM 2340 N N . TRP B 1 23 ? -1.396 10.805 17.219 1 97 23 TRP B N 1
ATOM 2341 C CA . TRP B 1 23 ? -0.205 11.648 17.219 1 97 23 TRP B CA 1
ATOM 2342 C C . TRP B 1 23 ? 0.234 11.977 18.641 1 97 23 TRP B C 1
ATOM 2344 O O . TRP B 1 23 ? 1.391 11.758 19 1 97 23 TRP B O 1
ATOM 2354 N N . GLN B 1 24 ? -0.648 12.438 19.469 1 94.06 24 GLN B N 1
ATOM 2355 C CA . GLN B 1 24 ? -0.369 13.141 20.719 1 94.06 24 GLN B CA 1
ATOM 2356 C C . GLN B 1 24 ? 0.121 12.172 21.797 1 94.06 24 GLN B C 1
ATOM 2358 O O . GLN B 1 24 ? -0.471 11.117 22 1 94.06 24 GLN B O 1
ATOM 2363 N N . ARG B 1 25 ? 1.151 12.641 22.406 1 93.31 25 ARG B N 1
ATOM 2364 C CA . ARG B 1 25 ? 1.677 11.883 23.547 1 93.31 25 ARG B CA 1
ATOM 2365 C C . ARG B 1 25 ? 0.616 11.703 24.625 1 93.31 25 ARG B C 1
ATOM 2367 O O . ARG B 1 25 ? -0.111 12.648 24.953 1 93.31 25 ARG B O 1
ATOM 2374 N N . GLN B 1 26 ? 0.516 10.562 25.094 1 88.31 26 GLN B N 1
ATOM 2375 C CA . GLN B 1 26 ? -0.449 10.211 26.141 1 88.31 26 GLN B CA 1
ATOM 2376 C C . GLN B 1 26 ? 0.247 9.617 27.359 1 88.31 26 GLN B C 1
ATOM 2378 O O . GLN B 1 26 ? 1.448 9.812 27.547 1 88.31 26 GLN B O 1
ATOM 2383 N N . ALA B 1 27 ? -0.578 8.922 28.188 1 86.38 27 ALA B N 1
ATOM 2384 C CA . ALA B 1 27 ? -0.037 8.328 29.406 1 86.38 27 ALA B CA 1
ATOM 2385 C C . ALA B 1 27 ? 1.056 7.316 29.094 1 86.38 27 ALA B C 1
ATOM 2387 O O . ALA B 1 27 ? 1.155 6.84 27.953 1 86.38 27 ALA B O 1
ATOM 2388 N N . SER B 1 28 ? 1.816 7.094 30.094 1 84 28 SER B N 1
ATOM 2389 C CA . SER B 1 28 ? 2.93 6.168 29.922 1 84 28 SER B CA 1
ATOM 2390 C C . SER B 1 28 ? 2.443 4.805 29.438 1 84 28 SER B C 1
ATOM 2392 O O . SER B 1 28 ? 1.414 4.309 29.891 1 84 28 SER B O 1
ATOM 2394 N N . GLY B 1 29 ? 3.191 4.262 28.391 1 88.19 29 GLY B N 1
ATOM 2395 C CA . GLY B 1 29 ? 2.885 2.93 27.906 1 88.19 29 GLY B CA 1
ATOM 2396 C C . GLY B 1 29 ? 2.053 2.943 26.625 1 88.19 29 GLY B C 1
ATOM 2397 O O . GLY B 1 29 ? 1.935 1.923 25.953 1 88.19 29 GLY B O 1
ATOM 2398 N N . VAL B 1 30 ? 1.513 4.09 26.344 1 93.31 30 VAL B N 1
ATOM 2399 C CA . VAL B 1 30 ? 0.702 4.188 25.125 1 93.31 30 VAL B CA 1
ATOM 2400 C C . VAL B 1 30 ? 1.567 4.664 23.969 1 93.31 30 VAL B C 1
ATOM 2402 O O . VAL B 1 30 ? 2.205 5.719 24.047 1 93.31 30 VAL B O 1
ATOM 2405 N N . LEU B 1 31 ? 1.651 3.883 22.938 1 97 31 LEU B N 1
ATOM 2406 C CA . LEU B 1 31 ? 2.492 4.191 21.797 1 97 31 LEU B CA 1
ATOM 2407 C C . LEU B 1 31 ? 1.876 5.301 20.953 1 97 31 LEU B C 1
ATOM 2409 O O . LEU B 1 31 ? 0.749 5.168 20.469 1 97 31 LEU B O 1
ATOM 2413 N N . THR B 1 32 ? 2.52 6.41 20.797 1 98.25 32 THR B N 1
ATOM 2414 C CA . THR B 1 32 ? 2.074 7.539 19.984 1 98.25 32 THR B CA 1
ATOM 2415 C C . THR B 1 32 ? 3.168 7.977 19.016 1 98.25 32 THR B C 1
ATOM 2417 O O . THR B 1 32 ? 4.352 7.711 19.25 1 98.25 32 THR B O 1
ATOM 2420 N N . VAL B 1 33 ? 2.822 8.609 17.938 1 98.56 33 VAL B N 1
ATOM 2421 C CA . VAL B 1 33 ? 3.779 9.055 16.922 1 98.56 33 VAL B CA 1
ATOM 2422 C C . VAL B 1 33 ? 4.688 10.125 17.516 1 98.56 33 VAL B C 1
ATOM 2424 O O . VAL B 1 33 ? 5.906 10.086 17.328 1 98.56 33 VAL B O 1
ATOM 2427 N N . GLN B 1 34 ? 4.086 11.062 18.25 1 98.31 34 GLN B N 1
ATOM 2428 C CA . GLN B 1 34 ? 4.824 12.18 18.828 1 98.31 34 GLN B CA 1
ATOM 2429 C C . GLN B 1 34 ? 5.941 11.688 19.734 1 98.31 34 GLN B C 1
ATOM 2431 O O . GLN B 1 34 ? 7.098 12.078 19.594 1 98.31 34 GLN B O 1
ATOM 2436 N N . GLU B 1 35 ? 5.598 10.836 20.703 1 98.06 35 GLU B N 1
ATOM 2437 C CA . GLU B 1 35 ? 6.586 10.344 21.641 1 98.06 35 GLU B CA 1
ATOM 2438 C C . GLU B 1 35 ? 7.699 9.57 20.938 1 98.06 35 GLU B C 1
ATOM 2440 O O . GLU B 1 35 ? 8.875 9.727 21.266 1 98.06 35 GLU B O 1
ATOM 2445 N N . THR B 1 36 ? 7.328 8.758 19.984 1 98.44 36 THR B N 1
ATOM 2446 C CA . THR B 1 36 ? 8.312 7.98 19.234 1 98.44 36 THR B CA 1
ATOM 2447 C C . THR B 1 36 ? 9.281 8.898 18.5 1 98.44 36 THR B C 1
ATOM 2449 O O . THR B 1 36 ? 10.492 8.688 18.531 1 98.44 36 THR B O 1
ATOM 2452 N N . LEU B 1 37 ? 8.75 9.898 17.844 1 98.5 37 LEU B N 1
ATOM 2453 C CA . LEU B 1 37 ? 9.547 10.867 17.109 1 98.5 37 LEU B CA 1
ATOM 2454 C C . LEU B 1 37 ? 10.422 11.688 18.047 1 98.5 37 LEU B C 1
ATOM 2456 O O . LEU B 1 37 ? 11.609 11.898 17.766 1 98.5 37 LEU B O 1
ATOM 2460 N N . GLU B 1 38 ? 9.875 12.164 19.156 1 98.38 38 GLU B N 1
ATOM 2461 C CA . GLU B 1 38 ? 10.625 12.938 20.141 1 98.38 38 GLU B CA 1
ATOM 2462 C C . GLU B 1 38 ? 11.797 12.133 20.688 1 98.38 38 GLU B C 1
ATOM 2464 O O . GLU B 1 38 ? 12.906 12.656 20.844 1 98.38 38 GLU B O 1
ATOM 2469 N N . ASN B 1 39 ? 11.531 10.859 21 1 98.12 39 ASN B N 1
ATOM 2470 C CA . ASN B 1 39 ? 12.602 10 21.5 1 98.12 39 ASN B CA 1
ATOM 2471 C C . ASN B 1 39 ? 13.742 9.891 20.484 1 98.12 39 ASN B C 1
ATOM 2473 O O . ASN B 1 39 ? 14.914 10.008 20.844 1 98.12 39 ASN B O 1
ATOM 2477 N N . ALA B 1 40 ? 13.414 9.688 19.25 1 98.69 40 ALA B N 1
ATOM 2478 C CA . ALA B 1 40 ? 14.43 9.562 18.203 1 98.69 40 ALA B CA 1
ATOM 2479 C C . ALA B 1 40 ? 15.211 10.867 18.047 1 98.69 40 ALA B C 1
ATOM 2481 O O . ALA B 1 40 ? 16.438 10.859 17.953 1 98.69 40 ALA B O 1
ATOM 2482 N N . LEU B 1 41 ? 14.547 11.992 17.984 1 98.56 41 LEU B N 1
ATOM 2483 C CA . LEU B 1 41 ? 15.172 13.289 17.781 1 98.56 41 LEU B CA 1
ATOM 2484 C C . LEU B 1 41 ? 16.016 13.688 18.984 1 98.56 41 LEU B C 1
ATOM 2486 O O . LEU B 1 41 ? 17.047 14.352 18.828 1 98.56 41 LEU B O 1
ATOM 2490 N N . SER B 1 42 ? 15.57 13.305 20.172 1 98.69 42 SER B N 1
ATOM 2491 C CA . SER B 1 42 ? 16.328 13.609 21.375 1 98.69 42 SER B CA 1
ATOM 2492 C C . SER B 1 42 ? 17.703 12.945 21.359 1 98.69 42 SER B C 1
ATOM 2494 O O . SER B 1 42 ? 18.672 13.5 21.875 1 98.69 42 SER B O 1
ATOM 2496 N N . LYS B 1 43 ? 17.781 11.773 20.766 1 98.5 43 LYS B N 1
ATOM 2497 C CA . LYS B 1 43 ? 19.062 11.109 20.609 1 98.5 43 LYS B CA 1
ATOM 2498 C C . LYS B 1 43 ? 19.969 11.891 19.672 1 98.5 43 LYS B C 1
ATOM 2500 O O . LYS B 1 43 ? 21.172 12.039 19.938 1 98.5 43 LYS B O 1
ATOM 2505 N N . VAL B 1 44 ? 19.391 12.406 18.609 1 98.06 44 VAL B N 1
ATOM 2506 C CA . VAL B 1 44 ? 20.156 13.18 17.656 1 98.06 44 VAL B CA 1
ATOM 2507 C C . VAL B 1 44 ? 20.625 14.484 18.297 1 98.06 44 VAL B C 1
ATOM 2509 O O . VAL B 1 44 ? 21.797 14.867 18.156 1 98.06 44 VAL B O 1
ATOM 2512 N N . ALA B 1 45 ? 19.766 15.141 19.031 1 97.62 45 ALA B N 1
ATOM 2513 C CA . ALA B 1 45 ? 20.047 16.438 19.656 1 97.62 45 ALA B CA 1
ATOM 2514 C C . ALA B 1 45 ? 20.938 16.281 20.875 1 97.62 45 ALA B C 1
ATOM 2516 O O . ALA B 1 45 ? 21.516 17.25 21.359 1 97.62 45 ALA B O 1
ATOM 2517 N N . ASP B 1 46 ? 20.953 14.992 21.422 1 97.56 46 ASP B N 1
ATOM 2518 C CA . ASP B 1 46 ? 21.578 14.734 22.719 1 97.56 46 ASP B CA 1
ATOM 2519 C C . ASP B 1 46 ? 20.984 15.617 23.812 1 97.56 46 ASP B C 1
ATOM 2521 O O . ASP B 1 46 ? 21.719 16.203 24.609 1 97.56 46 ASP B O 1
ATOM 2525 N N . SER B 1 47 ? 19.781 15.93 23.766 1 97.12 47 SER B N 1
ATOM 2526 C CA . SER B 1 47 ? 18.938 16.688 24.688 1 97.12 47 SER B CA 1
ATOM 2527 C C . SER B 1 47 ? 17.453 16.469 24.406 1 97.12 47 SER B C 1
ATOM 2529 O O . SER B 1 47 ? 17.078 16.078 23.297 1 97.12 47 SER B O 1
ATOM 2531 N N . PRO B 1 48 ? 16.641 16.625 25.375 1 96.88 48 PRO B N 1
ATOM 2532 C CA . PRO B 1 48 ? 15.203 16.422 25.141 1 96.88 48 PRO B CA 1
ATOM 2533 C C . PRO B 1 48 ? 14.648 17.328 24.047 1 96.88 48 PRO B C 1
ATOM 2535 O O . PRO B 1 48 ? 15.031 18.5 23.969 1 96.88 48 PRO B O 1
ATOM 2538 N N . VAL B 1 49 ? 13.797 16.812 23.203 1 97.12 49 VAL B N 1
ATOM 2539 C CA . VAL B 1 49 ? 13.125 17.547 22.141 1 97.12 49 VAL B CA 1
ATOM 2540 C C . VAL B 1 49 ? 11.617 17.469 22.328 1 97.12 49 VAL B C 1
ATOM 2542 O O . VAL B 1 49 ? 11.07 16.406 22.656 1 97.12 49 VAL B O 1
ATOM 2545 N N . SER B 1 50 ? 10.938 18.578 22.281 1 96.88 50 SER B N 1
ATOM 2546 C CA . SER B 1 50 ? 9.484 18.656 22.312 1 96.88 50 SER B CA 1
ATOM 2547 C C . SER B 1 50 ? 8.93 19.172 20.984 1 96.88 50 SER B C 1
ATOM 2549 O O . SER B 1 50 ? 9.344 20.219 20.5 1 96.88 50 SER B O 1
ATOM 2551 N N . LEU B 1 51 ? 7.961 18.422 20.438 1 97.5 51 LEU B N 1
ATOM 2552 C CA . LEU B 1 51 ? 7.496 18.703 19.094 1 97.5 51 LEU B CA 1
ATOM 2553 C C . LEU B 1 51 ? 6.121 19.359 19.109 1 97.5 51 LEU B C 1
ATOM 2555 O O . LEU B 1 51 ? 5.297 19.062 19.984 1 97.5 51 LEU B O 1
ATOM 2559 N N . LEU B 1 52 ? 5.914 20.219 18.219 1 97.75 52 LEU B N 1
ATOM 2560 C CA . LEU B 1 52 ? 4.605 20.719 17.828 1 97.75 52 LEU B CA 1
ATOM 2561 C C . LEU B 1 52 ? 4.281 20.312 16.391 1 97.75 52 LEU B C 1
ATOM 2563 O O . LEU B 1 52 ? 5.16 20.328 15.523 1 97.75 52 LEU B O 1
ATOM 2567 N N . CYS B 1 53 ? 3.078 19.938 16.141 1 98.38 53 CYS B N 1
ATOM 2568 C CA . CYS B 1 53 ? 2.734 19.469 14.812 1 98.38 53 CYS B CA 1
ATOM 2569 C C . CYS B 1 53 ? 1.692 20.359 14.156 1 98.38 53 CYS B C 1
ATOM 2571 O O . CYS B 1 53 ? 1.044 21.156 14.836 1 98.38 53 CYS B O 1
ATOM 2573 N N . ALA B 1 54 ? 1.574 20.219 12.82 1 98.19 54 ALA B N 1
ATOM 2574 C CA . ALA B 1 54 ? 0.619 21 12.039 1 98.19 54 ALA B CA 1
ATOM 2575 C C . ALA B 1 54 ? -0.809 20.516 12.281 1 98.19 54 ALA B C 1
ATOM 2577 O O . ALA B 1 54 ? -1.76 21.297 12.18 1 98.19 54 ALA B O 1
ATOM 2578 N N . GLY B 1 55 ? -0.965 19.219 12.508 1 95.94 55 GLY B N 1
ATOM 2579 C CA . GLY B 1 55 ? -2.275 18.625 12.734 1 95.94 55 GLY B CA 1
ATOM 2580 C C . GLY B 1 55 ? -2.215 17.297 13.469 1 95.94 55 GLY B C 1
ATOM 2581 O O . GLY B 1 55 ? -1.547 16.375 13.016 1 95.94 55 GLY B O 1
ATOM 2582 N N . ARG B 1 56 ? -2.902 17.203 14.594 1 94.94 56 ARG B N 1
ATOM 2583 C CA . ARG B 1 56 ? -2.959 15.945 15.344 1 94.94 56 ARG B CA 1
ATOM 2584 C C . ARG B 1 56 ? -3.844 14.922 14.641 1 94.94 56 ARG B C 1
ATOM 2586 O O . ARG B 1 56 ? -4.996 15.219 14.312 1 94.94 56 ARG B O 1
ATOM 2593 N N . THR B 1 57 ? -3.297 13.82 14.352 1 97.12 57 THR B N 1
ATOM 2594 C CA . THR B 1 57 ? -4.066 12.75 13.727 1 97.12 57 THR B CA 1
ATOM 2595 C C . THR B 1 57 ? -4.574 11.766 14.773 1 97.12 57 THR B C 1
ATOM 2597 O O . THR B 1 57 ? -3.889 11.5 15.766 1 97.12 57 THR B O 1
ATOM 2600 N N . ASP B 1 58 ? -5.734 11.203 14.5 1 95.44 58 ASP B N 1
ATOM 2601 C CA . ASP B 1 58 ? -6.352 10.219 15.383 1 95.44 58 ASP B CA 1
ATOM 2602 C C . ASP B 1 58 ? -5.613 8.883 15.32 1 95.44 58 ASP B C 1
ATOM 2604 O O . ASP B 1 58 ? -4.738 8.695 14.477 1 95.44 58 ASP B O 1
ATOM 2608 N N . ALA B 1 59 ? -5.984 8.023 16.344 1 97.12 59 ALA B N 1
ATOM 2609 C CA . ALA B 1 59 ? -5.488 6.648 16.312 1 97.12 59 ALA B CA 1
ATOM 2610 C C . ALA B 1 59 ? -5.785 5.977 14.977 1 97.12 59 ALA B C 1
ATOM 2612 O O . ALA B 1 59 ? -6.902 6.074 14.461 1 97.12 59 ALA B O 1
ATOM 2613 N N . GLY B 1 60 ? -4.738 5.391 14.391 1 98 60 GLY B N 1
ATOM 2614 C CA . GLY B 1 60 ? -4.926 4.621 13.172 1 98 60 GLY B CA 1
ATOM 2615 C C . GLY B 1 60 ? -4.762 5.449 11.914 1 98 60 GLY B C 1
ATOM 2616 O O . GLY B 1 60 ? -4.676 4.902 10.812 1 98 60 GLY B O 1
ATOM 2617 N N . VAL B 1 61 ? -4.742 6.793 12.07 1 98.69 61 VAL B N 1
ATOM 2618 C CA . VAL B 1 61 ? -4.645 7.68 10.922 1 98.69 61 VAL B CA 1
ATOM 2619 C C . VAL B 1 61 ? -3.18 7.84 10.516 1 98.69 61 VAL B C 1
ATOM 2621 O O . VAL B 1 61 ? -2.291 7.844 11.375 1 98.69 61 VAL B O 1
ATOM 2624 N N . HIS B 1 62 ? -2.936 7.961 9.266 1 98.88 62 HIS B N 1
ATOM 2625 C CA . HIS B 1 62 ? -1.599 8.023 8.688 1 98.88 62 HIS B CA 1
ATOM 2626 C C . HIS B 1 62 ? -1.245 9.445 8.258 1 98.88 62 HIS B C 1
ATOM 2628 O O . HIS B 1 62 ? -2.09 10.336 8.312 1 98.88 62 HIS B O 1
ATOM 2634 N N . ALA B 1 63 ? 0.047 9.562 7.863 1 98.81 63 ALA B N 1
ATOM 2635 C CA . ALA B 1 63 ? 0.464 10.812 7.227 1 98.81 63 ALA B CA 1
ATOM 2636 C C . ALA B 1 63 ? 1.637 10.578 6.277 1 98.81 63 ALA B C 1
ATOM 2638 O O . ALA B 1 63 ? 2.434 9.656 6.48 1 98.81 63 ALA B O 1
ATOM 2639 N N . CYS B 1 64 ? 1.691 11.375 5.246 1 98 64 CYS B N 1
ATOM 2640 C CA . CYS B 1 64 ? 2.879 11.43 4.402 1 98 64 CYS B CA 1
ATOM 2641 C C . CYS B 1 64 ? 3.299 12.875 4.148 1 98 64 CYS B C 1
ATOM 2643 O O . CYS B 1 64 ? 4.207 13.125 3.354 1 98 64 CYS B O 1
ATOM 2645 N N . GLY B 1 65 ? 2.584 13.805 4.781 1 98.19 65 GLY B N 1
ATOM 2646 C CA . GLY B 1 65 ? 2.91 15.219 4.652 1 98.19 65 GLY B CA 1
ATOM 2647 C C . GLY B 1 65 ? 2.736 15.992 5.949 1 98.19 65 GLY B C 1
ATOM 2648 O O . GLY B 1 65 ? 2.334 17.156 5.934 1 98.19 65 GLY B O 1
ATOM 2649 N N . GLN B 1 66 ? 2.889 15.344 7.105 1 98.75 66 GLN B N 1
ATOM 2650 C CA . GLN B 1 66 ? 2.873 16.047 8.391 1 98.75 66 GLN B CA 1
ATOM 2651 C C . GLN B 1 66 ? 4.074 16.984 8.523 1 98.75 66 GLN B C 1
ATOM 2653 O O . GLN B 1 66 ? 5.168 16.656 8.047 1 98.75 66 GLN B O 1
ATOM 2658 N N . VAL B 1 67 ? 3.865 18.125 9.086 1 98.88 67 VAL B N 1
ATOM 2659 C CA . VAL B 1 67 ? 4.938 19.062 9.391 1 98.88 67 VAL B CA 1
ATOM 2660 C C . VAL B 1 67 ? 5.02 19.281 10.898 1 98.88 67 VAL B C 1
ATOM 2662 O O . VAL B 1 67 ? 4.004 19.516 11.555 1 98.88 67 VAL B O 1
ATOM 2665 N N . VAL B 1 68 ? 6.18 19.156 11.422 1 98.81 68 VAL B N 1
ATOM 2666 C CA . VAL B 1 68 ? 6.414 19.406 12.844 1 98.81 68 VAL B CA 1
ATOM 2667 C C . VAL B 1 68 ? 7.562 20.406 13.008 1 98.81 68 VAL B C 1
ATOM 2669 O O . VAL B 1 68 ? 8.297 20.672 12.055 1 98.81 68 VAL B O 1
ATOM 2672 N N . HIS B 1 69 ? 7.645 21 14.188 1 98.62 69 HIS B N 1
ATOM 2673 C CA . HIS B 1 69 ? 8.812 21.828 14.469 1 98.62 69 HIS B CA 1
ATOM 2674 C C . HIS B 1 69 ? 9.203 21.734 15.945 1 98.62 69 HIS B C 1
ATOM 2676 O O . HIS B 1 69 ? 8.422 21.25 16.766 1 98.62 69 HIS B O 1
ATOM 2682 N N . PHE B 1 70 ? 10.375 22.062 16.25 1 98.31 70 PHE B N 1
ATOM 2683 C CA . PHE B 1 70 ? 10.914 22.125 17.609 1 98.31 70 PHE B CA 1
ATOM 2684 C C . PHE B 1 70 ? 12.062 23.141 17.672 1 98.31 70 PHE B C 1
ATOM 2686 O O . PHE B 1 70 ? 12.602 23.547 16.641 1 98.31 70 PHE B O 1
ATOM 2693 N N . ASP B 1 71 ? 12.297 23.578 18.859 1 97.5 71 ASP B N 1
ATOM 2694 C CA . ASP B 1 71 ? 13.453 24.422 19.141 1 97.5 71 ASP B CA 1
ATOM 2695 C C . ASP B 1 71 ? 14.586 23.609 19.766 1 97.5 71 ASP B C 1
ATOM 2697 O O . ASP B 1 71 ? 14.344 22.719 20.578 1 97.5 71 ASP B O 1
ATOM 2701 N N . THR B 1 72 ? 15.758 23.922 19.344 1 97.06 72 THR B N 1
ATOM 2702 C CA . THR B 1 72 ? 16.906 23.203 19.875 1 97.06 72 THR B CA 1
ATOM 2703 C C . THR B 1 72 ? 18.141 24.078 19.891 1 97.06 72 THR B C 1
ATOM 2705 O O . THR B 1 72 ? 18.266 25.016 19.109 1 97.06 72 THR B O 1
ATOM 2708 N N . LYS B 1 73 ? 19.062 23.781 20.812 1 95.69 73 LYS B N 1
ATOM 2709 C CA . LYS B 1 73 ? 20.359 24.422 20.859 1 95.69 73 LYS B CA 1
ATOM 2710 C C . LYS B 1 73 ? 21.422 23.594 20.125 1 95.69 73 LYS B C 1
ATOM 2712 O O . LYS B 1 73 ? 22.547 24.062 19.906 1 95.69 73 LYS B O 1
ATOM 2717 N N . ALA B 1 74 ? 21 22.375 19.797 1 95.69 74 ALA B N 1
ATOM 2718 C CA . ALA B 1 74 ? 21.938 21.453 19.156 1 95.69 74 ALA B CA 1
ATOM 2719 C C . ALA B 1 74 ? 22.266 21.922 17.734 1 95.69 74 ALA B C 1
ATOM 2721 O O . ALA B 1 74 ? 21.344 22.203 16.953 1 95.69 74 ALA B O 1
ATOM 2722 N N . GLU B 1 75 ? 23.531 22.031 17.5 1 94.75 75 GLU B N 1
ATOM 2723 C CA . GLU B 1 75 ? 23.984 22.344 16.156 1 94.75 75 GLU B CA 1
ATOM 2724 C C . GLU B 1 75 ? 24.234 21.078 15.344 1 94.75 75 GLU B C 1
ATOM 2726 O O . GLU B 1 75 ? 25.219 20.375 15.562 1 94.75 75 GLU B O 1
ATOM 2731 N N . ARG B 1 76 ? 23.375 20.766 14.523 1 95.75 76 ARG B N 1
ATOM 2732 C CA . ARG B 1 76 ? 23.453 19.609 13.625 1 95.75 76 ARG B CA 1
ATOM 2733 C C . ARG B 1 76 ? 23.172 20.031 12.18 1 95.75 76 ARG B C 1
ATOM 2735 O O . ARG B 1 76 ? 22.484 21.016 11.938 1 95.75 76 ARG B O 1
ATOM 2742 N N . SER B 1 77 ? 23.766 19.328 11.273 1 96.94 77 SER B N 1
ATOM 2743 C CA . SER B 1 77 ? 23.391 19.531 9.883 1 96.94 77 SER B CA 1
ATOM 2744 C C . SER B 1 77 ? 21.953 19.078 9.625 1 96.94 77 SER B C 1
ATOM 2746 O O . SER B 1 77 ? 21.422 18.25 10.359 1 96.94 77 SER B O 1
ATOM 2748 N N . LEU B 1 78 ? 21.344 19.625 8.625 1 97.12 78 LEU B N 1
ATOM 2749 C CA . LEU B 1 78 ? 19.984 19.219 8.266 1 97.12 78 LEU B CA 1
ATOM 2750 C C . LEU B 1 78 ? 19.953 17.75 7.891 1 97.12 78 LEU B C 1
ATOM 2752 O O . LEU B 1 78 ? 18.984 17.047 8.203 1 97.12 78 LEU B O 1
ATOM 2756 N N . LYS B 1 79 ? 20.969 17.297 7.258 1 96.94 79 LYS B N 1
ATOM 2757 C CA . LYS B 1 79 ? 21.094 15.875 6.926 1 96.94 79 LYS B CA 1
ATOM 2758 C C . LYS B 1 79 ? 21.109 15.016 8.18 1 96.94 79 LYS B C 1
ATOM 2760 O O . LYS B 1 79 ? 20.547 13.922 8.203 1 96.94 79 LYS B O 1
ATOM 2765 N N . ALA B 1 80 ? 21.719 15.477 9.148 1 97.06 80 ALA B N 1
ATOM 2766 C CA . ALA B 1 80 ? 21.797 14.742 10.406 1 97.06 80 ALA B CA 1
ATOM 2767 C C . ALA B 1 80 ? 20.422 14.625 11.055 1 97.06 80 ALA B C 1
ATOM 2769 O O . ALA B 1 80 ? 20.109 13.594 11.664 1 97.06 80 ALA B O 1
ATOM 2770 N N . TRP B 1 81 ? 19.656 15.695 10.977 1 98.06 81 TRP B N 1
ATOM 2771 C CA . TRP B 1 81 ? 18.312 15.641 11.516 1 98.06 81 TRP B CA 1
ATOM 2772 C C . TRP B 1 81 ? 17.469 14.594 10.789 1 98.06 81 TRP B C 1
ATOM 2774 O O . TRP B 1 81 ? 16.719 13.844 11.414 1 98.06 81 TRP B O 1
ATOM 2784 N N . VAL B 1 82 ? 17.641 14.461 9.484 1 98.5 82 VAL B N 1
ATOM 2785 C CA . VAL B 1 82 ? 16.844 13.531 8.68 1 98.5 82 VAL B CA 1
ATOM 2786 C C . VAL B 1 82 ? 17.391 12.117 8.859 1 98.5 82 VAL B C 1
ATOM 2788 O O . VAL B 1 82 ? 16.672 11.227 9.336 1 98.5 82 VAL B O 1
ATOM 2791 N N . MET B 1 83 ? 18.625 11.906 8.617 1 97.81 83 MET B N 1
ATOM 2792 C CA . MET B 1 83 ? 19.219 10.578 8.648 1 97.81 83 MET B CA 1
ATOM 2793 C C . MET B 1 83 ? 19.344 10.062 10.078 1 97.81 83 MET B C 1
ATOM 2795 O O . MET B 1 83 ? 19.078 8.891 10.344 1 97.81 83 MET B O 1
ATOM 2799 N N . GLY B 1 84 ? 19.797 10.969 10.945 1 98 84 GLY B N 1
ATOM 2800 C CA . GLY B 1 84 ? 19.906 10.578 12.344 1 98 84 GLY B CA 1
ATOM 2801 C C . GLY B 1 84 ? 18.562 10.164 12.945 1 98 84 GLY B C 1
ATOM 2802 O O . GLY B 1 84 ? 18.5 9.18 13.68 1 98 84 GLY B O 1
ATOM 2803 N N . ALA B 1 85 ? 17.562 10.945 12.641 1 98.56 85 ALA B N 1
ATOM 2804 C CA . ALA B 1 85 ? 16.234 10.57 13.125 1 98.56 85 ALA B CA 1
ATOM 2805 C C . ALA B 1 85 ? 15.82 9.211 12.578 1 98.56 85 ALA B C 1
ATOM 2807 O O . ALA B 1 85 ? 15.367 8.344 13.328 1 98.56 85 ALA B O 1
ATOM 2808 N N . ASN B 1 86 ? 15.961 9.016 11.297 1 98.56 86 ASN B N 1
ATOM 2809 C CA . ASN B 1 86 ? 15.461 7.816 10.625 1 98.56 86 ASN B CA 1
ATOM 2810 C C . ASN B 1 86 ? 16.188 6.566 11.094 1 98.56 86 ASN B C 1
ATOM 2812 O O . ASN B 1 86 ? 15.617 5.477 11.125 1 98.56 86 ASN B O 1
ATOM 2816 N N . ILE B 1 87 ? 17.422 6.699 11.477 1 98.06 87 ILE B N 1
ATOM 2817 C CA . ILE B 1 87 ? 18.188 5.578 12.008 1 98.06 87 ILE B CA 1
ATOM 2818 C C . ILE B 1 87 ? 17.594 5.148 13.352 1 98.06 87 ILE B C 1
ATOM 2820 O O . ILE B 1 87 ? 17.609 3.967 13.695 1 98.06 87 ILE B O 1
ATOM 2824 N N . ASN B 1 88 ? 17.016 6.094 14.039 1 98.44 88 ASN B N 1
ATOM 2825 C CA . ASN B 1 88 ? 16.531 5.844 15.391 1 98.44 88 ASN B CA 1
ATOM 2826 C C . ASN B 1 88 ? 15.016 5.625 15.398 1 98.44 88 ASN B C 1
ATOM 2828 O O . ASN B 1 88 ? 14.414 5.445 16.469 1 98.44 88 ASN B O 1
ATOM 2832 N N . LEU B 1 89 ? 14.406 5.676 14.289 1 98.75 89 LEU B N 1
ATOM 2833 C CA . LEU B 1 89 ? 12.961 5.504 14.195 1 98.75 89 LEU B CA 1
ATOM 2834 C C . LEU B 1 89 ? 12.609 4.098 13.727 1 98.75 89 LEU B C 1
ATOM 2836 O O . LEU B 1 89 ? 13.352 3.494 12.953 1 98.75 89 LEU B O 1
ATOM 2840 N N . PRO B 1 90 ? 11.469 3.58 14.242 1 98.19 90 PRO B N 1
ATOM 2841 C CA . PRO B 1 90 ? 10.969 2.355 13.609 1 98.19 90 PRO B CA 1
ATOM 2842 C C . PRO B 1 90 ? 10.641 2.549 12.125 1 98.19 90 PRO B C 1
ATOM 2844 O O . PRO B 1 90 ? 10.586 3.684 11.648 1 98.19 90 PRO B O 1
ATOM 2847 N N . HIS B 1 91 ? 10.352 1.474 11.398 1 97 91 HIS B N 1
ATOM 2848 C CA . HIS B 1 91 ? 10.234 1.509 9.945 1 97 91 HIS B CA 1
ATOM 2849 C C . HIS B 1 91 ? 8.891 2.096 9.516 1 97 91 HIS B C 1
ATOM 2851 O O . HIS B 1 91 ? 8.688 2.389 8.336 1 97 91 HIS B O 1
ATOM 2857 N N . ASP B 1 92 ? 8.023 2.273 10.469 1 98.12 92 ASP B N 1
ATOM 2858 C CA . ASP B 1 92 ? 6.715 2.799 10.102 1 98.12 92 ASP B CA 1
ATOM 2859 C C . ASP B 1 92 ? 6.645 4.309 10.336 1 98.12 92 ASP B C 1
ATOM 2861 O O . ASP B 1 92 ? 5.562 4.898 10.273 1 98.12 92 ASP B O 1
ATOM 2865 N N . ILE B 1 93 ? 7.715 4.988 10.656 1 98.75 93 ILE B N 1
ATOM 2866 C CA . ILE B 1 93 ? 7.852 6.441 10.719 1 98.75 93 ILE B CA 1
ATOM 2867 C C . ILE B 1 93 ? 9.125 6.871 9.984 1 98.75 93 ILE B C 1
ATOM 2869 O O . ILE B 1 93 ? 10.18 6.258 10.156 1 98.75 93 ILE B O 1
ATOM 2873 N N . SER B 1 94 ? 9.031 7.914 9.195 1 98.75 94 SER B N 1
ATOM 2874 C CA . SER B 1 94 ? 10.188 8.445 8.477 1 98.75 94 SER B CA 1
ATOM 2875 C C . SER B 1 94 ? 10.18 9.969 8.461 1 98.75 94 SER B C 1
ATOM 2877 O O . SER B 1 94 ? 9.125 10.586 8.281 1 98.75 94 SER B O 1
ATOM 2879 N N . VAL B 1 95 ? 11.312 10.547 8.695 1 98.81 95 VAL B N 1
ATOM 2880 C CA . VAL B 1 95 ? 11.523 11.969 8.453 1 98.81 95 VAL B CA 1
ATOM 2881 C C . VAL B 1 95 ? 11.977 12.195 7.012 1 98.81 95 VAL B C 1
ATOM 2883 O O . VAL B 1 95 ? 12.953 11.594 6.562 1 98.81 95 VAL B O 1
ATOM 2886 N N . SER B 1 96 ? 11.312 13.078 6.32 1 98.38 96 SER B N 1
ATOM 2887 C CA . SER B 1 96 ? 11.555 13.227 4.887 1 98.38 96 SER B CA 1
ATOM 2888 C C . SER B 1 96 ? 12.461 14.414 4.598 1 98.38 96 SER B C 1
ATOM 2890 O O . SER B 1 96 ? 13.227 14.398 3.633 1 98.38 96 SER B O 1
ATOM 2892 N N . TRP B 1 97 ? 12.359 15.469 5.355 1 98.56 97 TRP B N 1
ATOM 2893 C CA . TRP B 1 97 ? 13.188 16.656 5.176 1 98.56 97 TRP B CA 1
ATOM 2894 C C . TRP B 1 97 ? 13.281 17.453 6.473 1 98.56 97 TRP B C 1
ATOM 2896 O O . TRP B 1 97 ? 12.492 17.25 7.395 1 98.56 97 TRP B O 1
ATOM 2906 N N . ALA B 1 98 ? 14.258 18.219 6.574 1 98.5 98 ALA B N 1
ATOM 2907 C CA . ALA B 1 98 ? 14.477 19.188 7.656 1 98.5 98 ALA B CA 1
ATOM 2908 C C . ALA B 1 98 ? 14.789 20.562 7.105 1 98.5 98 ALA B C 1
ATOM 2910 O O . ALA B 1 98 ? 15.43 20.703 6.059 1 98.5 98 ALA B O 1
ATOM 2911 N N . LYS B 1 99 ? 14.352 21.562 7.816 1 98.25 99 LYS B N 1
ATOM 2912 C CA . LYS B 1 99 ? 14.586 22.938 7.418 1 98.25 99 LYS B CA 1
ATOM 2913 C C . LYS B 1 99 ? 14.672 23.859 8.633 1 98.25 99 LYS B C 1
ATOM 2915 O O . LYS B 1 99 ? 13.883 23.734 9.57 1 98.25 99 LYS B O 1
ATOM 2920 N N . VAL B 1 100 ? 15.648 24.766 8.633 1 97.56 100 VAL B N 1
ATOM 2921 C CA . VAL B 1 100 ? 15.68 25.812 9.641 1 97.56 100 VAL B CA 1
ATOM 2922 C C . VAL B 1 100 ? 14.602 26.859 9.336 1 97.56 100 VAL B C 1
ATOM 2924 O O . VAL B 1 100 ? 14.484 27.328 8.195 1 97.56 100 VAL B O 1
ATOM 2927 N N . MET B 1 101 ? 13.852 27.203 10.32 1 97.81 101 MET B N 1
ATOM 2928 C CA . MET B 1 101 ? 12.75 28.156 10.133 1 97.81 101 MET B CA 1
ATOM 2929 C C . MET B 1 101 ? 12.961 29.406 10.961 1 97.81 101 MET B C 1
ATOM 2931 O O . MET B 1 101 ? 13.695 29.391 11.953 1 97.81 101 MET B O 1
ATOM 2935 N N . PRO B 1 102 ? 12.305 30.516 10.461 1 96.19 102 PRO B N 1
ATOM 2936 C CA . PRO B 1 102 ? 12.305 31.719 11.305 1 96.19 102 PRO B CA 1
ATOM 2937 C C . PRO B 1 102 ? 11.672 31.469 12.672 1 96.19 102 PRO B C 1
ATOM 2939 O O . PRO B 1 102 ? 10.852 30.562 12.828 1 96.19 102 PRO B O 1
ATOM 2942 N N . ALA B 1 103 ? 12.008 32.312 13.648 1 95 103 ALA B N 1
ATOM 2943 C CA . ALA B 1 103 ? 11.594 32.125 15.039 1 95 103 ALA B CA 1
ATOM 2944 C C . ALA B 1 103 ? 10.078 32.219 15.172 1 95 103 ALA B C 1
ATOM 2946 O O . ALA B 1 103 ? 9.492 31.672 16.109 1 95 103 ALA B O 1
ATOM 2947 N N . ASP B 1 104 ? 9.469 32.906 14.258 1 96.19 104 ASP B N 1
ATOM 2948 C CA . ASP B 1 104 ? 8.031 33.125 14.375 1 96.19 104 ASP B CA 1
ATOM 2949 C C . ASP B 1 104 ? 7.258 32 13.664 1 96.19 104 ASP B C 1
ATOM 2951 O O . ASP B 1 104 ? 6.027 32.031 13.633 1 96.19 104 ASP B O 1
ATOM 2955 N N . PHE B 1 105 ? 7.984 31.078 13.094 1 98 105 PHE B N 1
ATOM 2956 C CA . PHE B 1 105 ? 7.324 29.938 12.484 1 98 105 PHE B CA 1
ATOM 2957 C C . PHE B 1 105 ? 6.625 29.094 13.547 1 98 105 PHE B C 1
ATOM 2959 O O . PHE B 1 105 ? 7.18 28.859 14.625 1 98 105 PHE B O 1
ATOM 2966 N N . HIS B 1 106 ? 5.434 28.656 13.219 1 98.44 106 HIS B N 1
ATOM 2967 C CA . HIS B 1 106 ? 4.672 27.703 14.023 1 98.44 106 HIS B CA 1
ATOM 2968 C C . HIS B 1 106 ? 3.924 26.703 13.141 1 98.44 106 HIS B C 1
ATOM 2970 O O . HIS B 1 106 ? 3.059 27.094 12.359 1 98.44 106 HIS B O 1
ATOM 2976 N N . ALA B 1 107 ? 4.242 25.422 13.32 1 98.56 107 ALA B N 1
ATOM 2977 C CA . ALA B 1 107 ? 3.732 24.391 12.43 1 98.56 107 ALA B CA 1
ATOM 2978 C C . ALA B 1 107 ? 2.209 24.422 12.359 1 98.56 107 ALA B C 1
ATOM 2980 O O . ALA B 1 107 ? 1.623 24.234 11.289 1 98.56 107 ALA B O 1
ATOM 2981 N N . ARG B 1 108 ? 1.566 24.625 13.438 1 97.38 108 ARG B N 1
ATOM 2982 C CA . ARG B 1 108 ? 0.11 24.578 13.508 1 97.38 108 ARG B CA 1
ATOM 2983 C C . ARG B 1 108 ? -0.501 25.922 13.125 1 97.38 108 ARG B C 1
ATOM 2985 O O . ARG B 1 108 ? -1.326 26 12.211 1 97.38 108 ARG B O 1
ATOM 2992 N N . PHE B 1 109 ? -0.011 27.031 13.719 1 96.88 109 PHE B N 1
ATOM 2993 C CA . PHE B 1 109 ? -0.721 28.312 13.703 1 96.88 109 PHE B CA 1
ATOM 2994 C C . PHE B 1 109 ? -0.416 29.078 12.43 1 96.88 109 PHE B C 1
ATOM 2996 O O . PHE B 1 109 ? -1.161 30 12.055 1 96.88 109 PHE B O 1
ATOM 3003 N N . LYS B 1 110 ? 0.68 28.797 11.812 1 98.19 110 LYS B N 1
ATOM 3004 C CA . LYS B 1 110 ? 1.032 29.484 10.578 1 98.19 110 LYS B CA 1
ATOM 3005 C C . LYS B 1 110 ? 0.563 28.703 9.352 1 98.19 110 LYS B C 1
ATOM 3007 O O . LYS B 1 110 ? 0.702 29.172 8.219 1 98.19 110 LYS B O 1
ATOM 3012 N N . ALA B 1 111 ? 0.046 27.469 9.594 1 98.19 111 ALA B N 1
ATOM 3013 C CA . ALA B 1 111 ? -0.501 26.703 8.477 1 98.19 111 ALA B CA 1
ATOM 3014 C C . ALA B 1 111 ? -1.736 27.391 7.898 1 98.19 111 ALA B C 1
ATOM 3016 O O . ALA B 1 111 ? -2.607 27.844 8.641 1 98.19 111 ALA B O 1
ATOM 3017 N N . ILE B 1 112 ? -1.824 27.422 6.57 1 98.12 112 ILE B N 1
ATOM 3018 C CA . ILE B 1 112 ? -2.945 28.125 5.949 1 98.12 112 ILE B CA 1
ATOM 3019 C C . ILE B 1 112 ? -3.9 27.109 5.32 1 98.12 112 ILE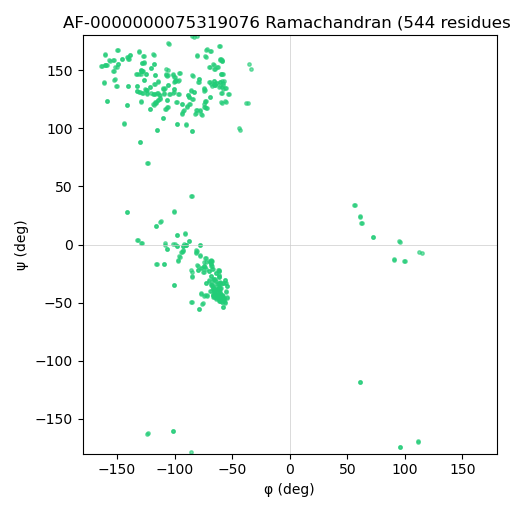 B C 1
ATOM 3021 O O . ILE B 1 112 ? -5.035 27.453 4.973 1 98.12 112 ILE B O 1
ATOM 3025 N N . ALA B 1 113 ? -3.428 25.906 5.137 1 98.31 113 ALA B N 1
ATOM 3026 C CA . ALA B 1 113 ? -4.277 24.844 4.602 1 98.31 113 ALA B CA 1
ATOM 3027 C C . ALA B 1 113 ? -3.715 23.469 4.941 1 98.31 113 ALA B C 1
ATOM 3029 O O . ALA B 1 113 ? -2.523 23.328 5.227 1 98.31 113 ALA B O 1
ATOM 3030 N N . ARG B 1 114 ? -4.559 22.531 4.988 1 98.31 114 ARG B N 1
ATOM 3031 C CA . ARG B 1 114 ? -4.23 21.109 5.074 1 98.31 114 ARG B CA 1
ATOM 3032 C C . ARG B 1 114 ? -4.953 20.312 3.992 1 98.31 114 ARG B C 1
ATOM 3034 O O . ARG B 1 114 ? -6.051 20.688 3.566 1 98.31 114 ARG B O 1
ATOM 3041 N N . ARG B 1 115 ? -4.32 19.281 3.596 1 98.56 115 ARG B N 1
ATOM 3042 C CA . ARG B 1 115 ? -4.875 18.391 2.588 1 98.56 115 ARG B CA 1
ATOM 3043 C C . ARG B 1 115 ? -4.852 16.938 3.068 1 98.56 115 ARG B C 1
ATOM 3045 O O . ARG B 1 115 ? -3.854 16.484 3.637 1 98.56 115 ARG B O 1
ATOM 3052 N N . TYR B 1 116 ? -5.973 16.344 2.926 1 98.75 116 TYR B N 1
ATOM 3053 C CA . TYR B 1 116 ? -6.105 14.938 3.289 1 98.75 116 TYR B CA 1
ATOM 3054 C C . TYR B 1 116 ? -6.535 14.102 2.088 1 98.75 116 TYR B C 1
ATOM 3056 O O . TYR B 1 116 ? -7.16 14.617 1.158 1 98.75 116 TYR B O 1
ATOM 3064 N N . ARG B 1 117 ? -6.133 12.844 2.119 1 98.81 117 ARG B N 1
ATOM 3065 C CA . ARG B 1 117 ? -6.672 11.836 1.218 1 98.81 117 ARG B CA 1
ATOM 3066 C C . ARG B 1 117 ? -7.246 10.656 1.997 1 98.81 117 ARG B C 1
ATOM 3068 O O . ARG B 1 117 ? -6.652 10.211 2.982 1 98.81 117 ARG B O 1
ATOM 3075 N N . TYR B 1 118 ? -8.422 10.281 1.68 1 98.88 118 TYR B N 1
ATOM 3076 C CA . TYR B 1 118 ? -9.039 9.062 2.191 1 98.88 118 TYR B CA 1
ATOM 3077 C C . TYR B 1 118 ? -9.086 7.984 1.117 1 98.88 118 TYR B C 1
ATOM 3079 O O . TYR B 1 118 ? -9.758 8.148 0.096 1 98.88 118 TYR B O 1
ATOM 3087 N N . VAL B 1 119 ? -8.414 6.832 1.349 1 98.88 119 VAL B N 1
ATOM 3088 C CA . VAL B 1 119 ? -8.258 5.797 0.33 1 98.88 119 VAL B CA 1
ATOM 3089 C C . VAL B 1 119 ? -9.156 4.605 0.656 1 98.88 119 VAL B C 1
ATOM 3091 O O . VAL B 1 119 ? -9.039 4.012 1.73 1 98.88 119 VAL B O 1
ATOM 3094 N N . ILE B 1 120 ? -9.992 4.266 -0.318 1 98.88 120 ILE B N 1
ATOM 3095 C CA . ILE B 1 120 ? -10.953 3.178 -0.167 1 98.88 120 ILE B CA 1
ATOM 3096 C C . ILE B 1 120 ? -10.602 2.047 -1.133 1 98.88 120 ILE B C 1
ATOM 3098 O O . ILE B 1 120 ? -10.438 2.277 -2.332 1 98.88 120 ILE B O 1
ATOM 3102 N N . TYR B 1 121 ? -10.43 0.874 -0.623 1 98.75 121 TYR B N 1
ATOM 3103 C CA . TYR B 1 121 ? -10.422 -0.323 -1.455 1 98.75 121 TYR B CA 1
ATOM 3104 C C . TYR B 1 121 ? -11.828 -0.859 -1.655 1 98.75 121 TYR B C 1
ATOM 3106 O O . TYR B 1 121 ? -12.516 -1.201 -0.688 1 98.75 121 TYR B O 1
ATOM 3114 N N . ASN B 1 122 ? -12.219 -0.934 -2.865 1 98.81 122 ASN B N 1
ATOM 3115 C CA . ASN B 1 122 ? -13.602 -1.293 -3.178 1 98.81 122 ASN B CA 1
ATOM 3116 C C . ASN B 1 122 ? -13.68 -2.625 -3.918 1 98.81 122 ASN B C 1
ATOM 3118 O O . ASN B 1 122 ? -13.43 -2.688 -5.121 1 98.81 122 ASN B O 1
ATOM 3122 N N . ASP B 1 123 ? -13.953 -3.664 -3.252 1 97.94 123 ASP B N 1
ATOM 3123 C CA . ASP B 1 123 ? -14.055 -5.039 -3.729 1 97.94 123 ASP B CA 1
ATOM 3124 C C . ASP B 1 123 ? -14.844 -5.902 -2.75 1 97.94 123 ASP B C 1
ATOM 3126 O O . ASP B 1 123 ? -14.867 -5.629 -1.549 1 97.94 123 ASP B O 1
ATOM 3130 N N . GLN B 1 124 ? -15.43 -6.934 -3.254 1 96.94 124 GLN B N 1
ATOM 3131 C CA . GLN B 1 124 ? -16.219 -7.812 -2.404 1 96.94 124 GLN B CA 1
ATOM 3132 C C . GLN B 1 124 ? -15.344 -8.578 -1.425 1 96.94 124 GLN B C 1
ATOM 3134 O O . GLN B 1 124 ? -15.789 -8.953 -0.339 1 96.94 124 GLN B O 1
ATOM 3139 N N . ILE B 1 125 ? -14.094 -8.797 -1.799 1 97.31 125 ILE B N 1
ATOM 3140 C CA . ILE B 1 125 ? -13.18 -9.602 -1.005 1 97.31 125 ILE B CA 1
ATOM 3141 C C . ILE B 1 125 ? -12.25 -8.695 -0.206 1 97.31 125 ILE B C 1
ATOM 3143 O O . ILE B 1 125 ? -11.688 -7.734 -0.747 1 97.31 125 ILE B O 1
ATOM 3147 N N . ARG B 1 126 ? -12.094 -8.922 1.083 1 97.44 126 ARG B N 1
ATOM 3148 C CA . ARG B 1 126 ? -11.203 -8.133 1.923 1 97.44 126 ARG B CA 1
ATOM 314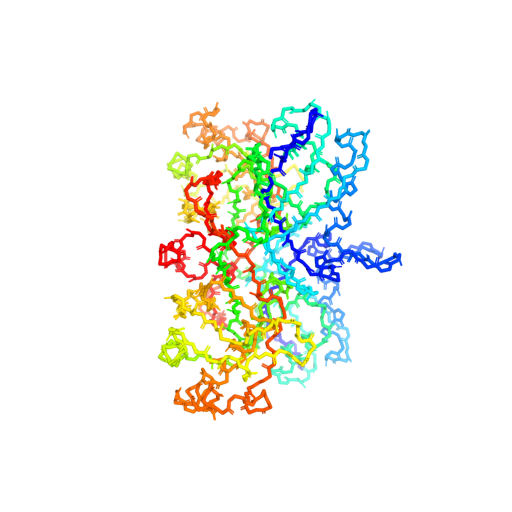9 C C . ARG B 1 126 ? -9.758 -8.234 1.435 1 97.44 126 ARG B C 1
ATOM 3151 O O . ARG B 1 126 ? -9.32 -9.297 1.004 1 97.44 126 ARG B O 1
ATOM 3158 N N . PRO B 1 127 ? -9.07 -7.203 1.454 1 97.5 127 PRO B N 1
ATOM 3159 C CA . PRO B 1 127 ? -7.695 -7.219 0.958 1 97.5 127 PRO B CA 1
ATOM 3160 C C . PRO B 1 127 ? -6.715 -7.824 1.96 1 97.5 127 PRO B C 1
ATOM 3162 O O . PRO B 1 127 ? -6.84 -7.598 3.166 1 97.5 127 PRO B O 1
ATOM 3165 N N . ALA B 1 128 ? -5.754 -8.57 1.451 1 98.12 128 ALA B N 1
ATOM 3166 C CA . ALA B 1 128 ? -4.625 -9 2.27 1 98.12 128 ALA B CA 1
ATOM 3167 C C . ALA B 1 128 ? -3.541 -7.934 2.318 1 98.12 128 ALA B C 1
ATOM 3169 O O . ALA B 1 128 ? -2.779 -7.855 3.285 1 98.12 128 ALA B O 1
ATOM 3170 N N . HIS B 1 129 ? -3.496 -7.148 1.256 1 98.06 129 HIS B N 1
ATOM 3171 C CA . HIS B 1 129 ? -2.477 -6.113 1.126 1 98.06 129 HIS B CA 1
ATOM 3172 C C . HIS B 1 129 ? -3.006 -4.758 1.591 1 98.06 129 HIS B C 1
ATOM 3174 O O . HIS B 1 129 ? -4.176 -4.438 1.374 1 98.06 129 HIS B O 1
ATOM 3180 N N . LEU B 1 130 ? -2.195 -3.947 2.273 1 97.19 130 LEU B N 1
ATOM 3181 C CA . LEU B 1 130 ? -2.545 -2.604 2.725 1 97.19 130 LEU B CA 1
ATOM 3182 C C . LEU B 1 130 ? -3.73 -2.643 3.68 1 97.19 130 LEU B C 1
ATOM 3184 O O . LEU B 1 130 ? -4.469 -1.66 3.801 1 97.19 130 LEU B O 1
ATOM 3188 N N . ASN B 1 131 ? -3.955 -3.748 4.332 1 94 131 ASN B N 1
ATOM 3189 C CA . ASN B 1 131 ? -5.219 -3.941 5.039 1 94 131 ASN B CA 1
ATOM 3190 C C . ASN B 1 131 ? -5.336 -3.01 6.242 1 94 131 ASN B C 1
ATOM 3192 O O . ASN B 1 131 ? -6.43 -2.816 6.777 1 94 131 ASN B O 1
ATOM 3196 N N . GLN B 1 132 ? -4.328 -2.352 6.727 1 96.31 132 GLN B N 1
ATOM 3197 C CA . GLN B 1 132 ? -4.422 -1.36 7.793 1 96.31 132 GLN B CA 1
ATOM 3198 C C . GLN B 1 132 ? -4.016 0.023 7.297 1 96.31 132 GLN B C 1
ATOM 3200 O O . GLN B 1 132 ? -3.666 0.897 8.094 1 96.31 132 GLN B O 1
ATOM 3205 N N . GLU B 1 133 ? -3.984 0.164 5.992 1 98.12 133 GLU B N 1
ATOM 3206 C CA . GLU B 1 133 ? -3.566 1.432 5.402 1 98.12 133 GLU B CA 1
ATOM 3207 C C . GLU B 1 133 ? -4.578 1.919 4.367 1 98.12 133 GLU B C 1
ATOM 3209 O O . GLU B 1 133 ? -4.316 2.885 3.646 1 98.12 133 GLU B O 1
ATOM 3214 N N . ILE B 1 134 ? -5.633 1.171 4.199 1 98.38 134 ILE B N 1
ATOM 3215 C CA . ILE B 1 134 ? -6.777 1.553 3.383 1 98.38 134 ILE B CA 1
ATOM 3216 C C . ILE B 1 134 ? -8.07 1.11 4.066 1 98.38 134 ILE B C 1
ATOM 3218 O O . ILE B 1 134 ? -8.047 0.267 4.965 1 98.38 134 ILE B O 1
ATOM 3222 N N . THR B 1 135 ? -9.172 1.714 3.691 1 98.44 135 THR B N 1
ATOM 3223 C CA . THR B 1 135 ? -10.469 1.27 4.18 1 98.44 135 THR B CA 1
ATOM 3224 C C . THR B 1 135 ? -11.156 0.37 3.156 1 98.44 135 THR B C 1
ATOM 3226 O O . THR B 1 135 ? -11.328 0.756 1.999 1 98.44 135 THR B O 1
ATOM 3229 N N . TRP B 1 136 ? -11.477 -0.808 3.598 1 98.38 136 TRP B N 1
ATOM 3230 C CA . TRP B 1 136 ? -12.156 -1.775 2.746 1 98.38 136 TRP B CA 1
ATOM 3231 C C . TRP B 1 136 ? -13.664 -1.551 2.768 1 98.38 136 TRP B C 1
ATOM 3233 O O . TRP B 1 136 ? -14.258 -1.387 3.836 1 98.38 136 TRP B O 1
ATOM 3243 N N . ASN B 1 137 ? -14.219 -1.394 1.662 1 98.25 137 ASN B N 1
ATOM 3244 C CA . ASN B 1 137 ? -15.664 -1.396 1.497 1 98.25 137 ASN B CA 1
ATOM 3245 C C . ASN B 1 137 ? -16.125 -2.486 0.531 1 98.25 137 ASN B C 1
ATOM 3247 O O . ASN B 1 137 ? -15.781 -2.451 -0.654 1 98.25 137 ASN B O 1
ATOM 3251 N N . HIS B 1 138 ? -16.891 -3.441 1.012 1 97.38 138 HIS B N 1
ATOM 3252 C CA . HIS B 1 138 ? -17.25 -4.617 0.233 1 97.38 138 HIS B CA 1
ATOM 3253 C C . HIS B 1 138 ? -18.391 -4.301 -0.738 1 97.38 138 HIS B C 1
ATOM 3255 O O . HIS B 1 138 ? -18.625 -5.055 -1.684 1 97.38 138 HIS B O 1
ATOM 3261 N N . ARG B 1 139 ? -19.188 -3.24 -0.46 1 97.62 139 ARG B N 1
ATOM 3262 C CA . ARG B 1 139 ? -20.281 -2.854 -1.34 1 97.62 139 ARG B CA 1
ATOM 3263 C C . ARG B 1 139 ? -19.766 -2.074 -2.545 1 97.62 139 ARG B C 1
ATOM 3265 O O . ARG B 1 139 ? -18.875 -1.239 -2.416 1 97.62 139 ARG B O 1
ATOM 3272 N N . PRO B 1 140 ? -20.359 -2.367 -3.709 1 98.19 140 PRO B N 1
ATOM 3273 C CA . PRO B 1 140 ? -19.969 -1.548 -4.859 1 98.19 140 PRO B CA 1
ATOM 3274 C C . PRO B 1 140 ? -20.25 -0.062 -4.648 1 98.19 140 PRO B C 1
ATOM 3276 O O . PRO B 1 140 ? -21.359 0.306 -4.23 1 98.19 140 PRO B O 1
ATOM 3279 N N . LEU B 1 141 ? -19.281 0.772 -4.902 1 98.81 141 LEU B N 1
ATOM 3280 C CA . LEU B 1 141 ? -19.406 2.215 -4.727 1 98.81 141 LEU B CA 1
ATOM 3281 C C . LEU B 1 141 ? -19.438 2.924 -6.078 1 98.81 141 LEU B C 1
ATOM 3283 O O . LEU B 1 141 ? -18.578 2.676 -6.934 1 98.81 141 LEU B O 1
ATOM 3287 N N . ASP B 1 142 ? -20.391 3.779 -6.277 1 98.88 142 ASP B N 1
ATOM 3288 C CA . ASP B 1 142 ? -20.469 4.664 -7.434 1 98.88 142 ASP B CA 1
ATOM 3289 C C . ASP B 1 142 ? -19.656 5.941 -7.199 1 98.88 142 ASP B C 1
ATOM 3291 O O . ASP B 1 142 ? -20.172 6.895 -6.602 1 98.88 142 ASP B O 1
ATOM 3295 N N . ALA B 1 143 ? -18.453 5.988 -7.691 1 98.81 143 ALA B N 1
ATOM 3296 C CA . ALA B 1 143 ? -17.547 7.109 -7.445 1 98.81 143 ALA B CA 1
ATOM 3297 C C . ALA B 1 143 ? -18.094 8.398 -8.062 1 98.81 143 ALA B C 1
ATOM 3299 O O . ALA B 1 143 ? -17.844 9.484 -7.547 1 98.81 143 ALA B O 1
ATOM 3300 N N . GLU B 1 144 ? -18.812 8.32 -9.148 1 98.75 144 GLU B N 1
ATOM 3301 C CA . GLU B 1 144 ? -19.375 9.5 -9.789 1 98.75 144 GLU B CA 1
ATOM 3302 C C . GLU B 1 144 ? -20.438 10.156 -8.906 1 98.75 144 GLU B C 1
ATOM 3304 O O . GLU B 1 144 ? -20.469 11.375 -8.766 1 98.75 144 GLU B O 1
ATOM 3309 N N . ARG B 1 145 ? -21.281 9.312 -8.336 1 98.81 145 ARG B N 1
ATOM 3310 C CA . ARG B 1 145 ? -22.281 9.828 -7.395 1 98.81 145 ARG B CA 1
ATOM 3311 C C . ARG B 1 145 ? -21.609 10.477 -6.191 1 98.81 145 ARG B C 1
ATOM 3313 O O . ARG B 1 145 ? -22.047 11.531 -5.719 1 98.81 145 ARG B O 1
ATOM 3320 N N . MET B 1 146 ? -20.625 9.836 -5.715 1 98.94 146 MET B N 1
ATOM 3321 C CA . MET B 1 146 ? -19.859 10.391 -4.594 1 98.94 146 MET B CA 1
ATOM 3322 C C . MET B 1 146 ? -19.266 11.742 -4.957 1 98.94 146 MET B C 1
ATOM 3324 O O . MET B 1 146 ? -19.312 12.68 -4.16 1 98.94 146 MET B O 1
ATOM 3328 N N . ALA B 1 147 ? -18.688 11.805 -6.18 1 98.88 147 ALA B N 1
ATOM 3329 C CA . ALA B 1 147 ? -18.078 13.031 -6.656 1 98.88 147 ALA B CA 1
ATOM 3330 C C . ALA B 1 147 ? -19.094 14.156 -6.77 1 98.88 147 ALA B C 1
ATOM 3332 O O . ALA B 1 147 ? -18.828 15.297 -6.387 1 98.88 147 ALA B O 1
ATOM 3333 N N . GLU B 1 148 ? -20.203 13.844 -7.32 1 98.88 148 GLU B N 1
ATOM 3334 C CA . GLU B 1 148 ? -21.281 14.812 -7.434 1 98.88 148 GLU B CA 1
ATOM 3335 C C . GLU B 1 148 ? -21.703 15.336 -6.066 1 98.88 148 GLU B C 1
ATOM 3337 O O . GLU B 1 148 ? -21.828 16.547 -5.871 1 98.88 148 GLU B O 1
ATOM 3342 N N . ALA B 1 149 ? -21.875 14.461 -5.117 1 98.88 149 ALA B N 1
ATOM 3343 C CA . ALA B 1 149 ? -22.281 14.82 -3.762 1 98.88 149 ALA B CA 1
ATOM 3344 C C . ALA B 1 149 ? -21.234 15.703 -3.092 1 98.88 149 ALA B C 1
ATOM 3346 O O . ALA B 1 149 ? -21.578 16.625 -2.348 1 98.88 149 ALA B O 1
ATOM 3347 N N . ALA B 1 150 ? -19.984 15.406 -3.336 1 98.88 150 ALA B N 1
ATOM 3348 C CA . ALA B 1 150 ? -18.859 16.125 -2.74 1 98.88 150 ALA B CA 1
ATOM 3349 C C . ALA B 1 150 ? -18.938 17.609 -3.045 1 98.88 150 ALA B C 1
ATOM 3351 O O . ALA B 1 150 ? -18.531 18.453 -2.227 1 98.88 150 ALA B O 1
ATOM 3352 N N . GLN B 1 151 ? -19.5 17.984 -4.176 1 98.69 151 GLN B N 1
ATOM 3353 C CA . GLN B 1 151 ? -19.516 19.375 -4.625 1 98.69 151 GLN B CA 1
ATOM 3354 C C . GLN B 1 151 ? -20.438 20.219 -3.742 1 98.69 151 GLN B C 1
ATOM 3356 O O . GLN B 1 151 ? -20.234 21.438 -3.623 1 98.69 151 GLN B O 1
ATOM 3361 N N . TYR B 1 152 ? -21.359 19.641 -3.1 1 98.75 152 TYR B N 1
ATOM 3362 C CA . TYR B 1 152 ? -22.25 20.375 -2.195 1 98.75 152 TYR B CA 1
ATOM 3363 C C . TYR B 1 152 ? -21.469 20.891 -0.99 1 98.75 152 TYR B C 1
ATOM 3365 O O . TYR B 1 152 ? -21.938 21.797 -0.293 1 98.75 152 TYR B O 1
ATOM 3373 N N . LEU B 1 153 ? -20.328 20.281 -0.726 1 98.75 153 LEU B N 1
ATOM 3374 C CA . LEU B 1 153 ? -19.594 20.578 0.505 1 98.75 153 LEU B CA 1
ATOM 3375 C C . LEU B 1 153 ? -18.484 21.594 0.252 1 98.75 153 LEU B C 1
ATOM 3377 O O . LEU B 1 153 ? -17.891 22.125 1.197 1 98.75 153 LEU B O 1
ATOM 3381 N N . VAL B 1 154 ? -18.156 21.844 -1.002 1 98.88 154 VAL B N 1
ATOM 3382 C CA . VAL B 1 154 ? -17.078 22.766 -1.353 1 98.88 154 VAL B CA 1
ATOM 3383 C C . VAL B 1 154 ? -17.5 24.203 -1.03 1 98.88 154 VAL B C 1
ATOM 3385 O O . VAL B 1 154 ? -18.641 24.594 -1.297 1 98.88 154 VAL B O 1
ATOM 3388 N N . GLY B 1 155 ? -16.609 25 -0.504 1 98.69 155 GLY B N 1
ATOM 3389 C CA . GLY B 1 155 ? -16.875 26.375 -0.098 1 98.69 155 GLY B CA 1
ATOM 3390 C C . GLY B 1 155 ? -16.828 26.562 1.406 1 98.69 155 GLY B C 1
ATOM 3391 O O . GLY B 1 155 ? -16.25 25.766 2.125 1 98.69 155 GLY B O 1
ATOM 3392 N N . THR B 1 156 ? -17.281 27.75 1.858 1 98.81 156 THR B N 1
ATOM 3393 C CA . THR B 1 156 ? -17.297 28.078 3.279 1 98.81 156 THR B CA 1
ATOM 3394 C C . THR B 1 156 ? -18.656 27.719 3.898 1 98.81 156 THR B C 1
ATOM 3396 O O . THR B 1 156 ? -19.688 28.219 3.469 1 98.81 156 THR B O 1
ATOM 3399 N N . HIS B 1 157 ? -18.656 26.766 4.816 1 98.75 157 HIS B N 1
ATOM 3400 C CA . HIS B 1 157 ? -19.875 26.297 5.434 1 98.75 157 HIS B CA 1
ATOM 3401 C C . HIS B 1 157 ? -19.688 26.031 6.922 1 98.75 157 HIS B C 1
ATOM 3403 O O . HIS B 1 157 ? -18.562 26.062 7.422 1 98.75 157 HIS B O 1
ATOM 3409 N N . ASP B 1 158 ? -20.781 25.969 7.637 1 98.56 158 ASP B N 1
ATOM 3410 C CA . ASP B 1 158 ? -20.812 25.406 8.977 1 98.56 158 ASP B CA 1
ATOM 3411 C C . ASP B 1 158 ? -20.781 23.875 8.93 1 98.56 158 ASP B C 1
ATOM 3413 O O . ASP B 1 158 ? -21.734 23.234 8.492 1 98.56 158 ASP B O 1
ATOM 3417 N N . PHE B 1 159 ? -19.703 23.25 9.391 1 98.56 159 PHE B N 1
ATOM 3418 C CA . PHE B 1 159 ? -19.516 21.812 9.273 1 98.56 159 PHE B CA 1
ATOM 3419 C C . PHE B 1 159 ? -19.844 21.109 10.594 1 98.56 159 PHE B C 1
ATOM 3421 O O . PHE B 1 159 ? -19.266 20.062 10.898 1 98.56 159 PHE B O 1
ATOM 3428 N N . SER B 1 160 ? -20.703 21.641 11.406 1 97.69 160 SER B N 1
ATOM 3429 C CA . SER B 1 160 ? -21.094 21.062 12.688 1 97.69 160 SER B CA 1
ATOM 3430 C C . SER B 1 160 ? -21.578 19.625 12.523 1 97.69 160 SER B C 1
ATOM 3432 O O . SER B 1 160 ? -21.328 18.766 13.375 1 97.69 160 SER B O 1
ATOM 3434 N N . ALA B 1 161 ? -22.266 19.344 11.406 1 97.88 161 ALA B N 1
ATOM 3435 C CA . ALA B 1 161 ? -22.797 18.016 11.172 1 97.88 161 ALA B CA 1
ATOM 3436 C C . ALA B 1 161 ? -21.688 17 10.914 1 97.88 161 ALA B C 1
ATOM 3438 O O . ALA B 1 161 ? -21.922 15.789 10.938 1 97.88 161 ALA B O 1
ATOM 3439 N N . PHE B 1 162 ? -20.531 17.469 10.648 1 98 162 PHE B N 1
ATOM 3440 C CA . PHE B 1 162 ? -19.391 16.594 10.336 1 98 162 PHE B CA 1
ATOM 3441 C C . PHE B 1 162 ? -18.344 16.656 11.445 1 98 162 PHE B C 1
ATOM 3443 O O . PHE B 1 162 ? -17.203 16.266 11.234 1 98 162 PHE B O 1
ATOM 3450 N N . ARG B 1 163 ? -18.688 17.047 12.547 1 95 163 ARG B N 1
ATOM 3451 C CA . ARG B 1 163 ? -17.812 17.312 13.688 1 95 163 ARG B CA 1
ATOM 3452 C C . ARG B 1 163 ? -18.031 16.266 14.781 1 95 163 ARG B C 1
ATOM 3454 O O . ARG B 1 163 ? -19.156 15.922 15.109 1 95 163 ARG B O 1
ATOM 3461 N N . ALA B 1 164 ? -16.891 15.766 15.312 1 91.81 164 ALA B N 1
ATOM 3462 C CA . ALA B 1 164 ? -17.016 14.875 16.469 1 91.81 164 ALA B CA 1
ATOM 3463 C C . ALA B 1 164 ? -17.484 15.633 17.703 1 91.81 164 ALA B C 1
ATOM 3465 O O . ALA B 1 164 ? -17.203 16.828 17.844 1 91.81 164 ALA B O 1
ATOM 3466 N N . GLY B 1 165 ? -18.156 14.898 18.609 1 86.12 165 GLY B N 1
ATOM 3467 C CA . GLY B 1 165 ? -18.672 15.508 19.828 1 86.12 165 GLY B CA 1
ATOM 3468 C C . GLY B 1 165 ? -17.594 16.109 20.703 1 86.12 165 GLY B C 1
ATOM 3469 O O . GLY B 1 165 ? -17.812 17.125 21.359 1 86.12 165 GLY B O 1
ATOM 3470 N N . GLN B 1 166 ? -16.391 15.5 20.703 1 84.31 166 GLN B N 1
ATOM 3471 C CA . GLN B 1 166 ? -1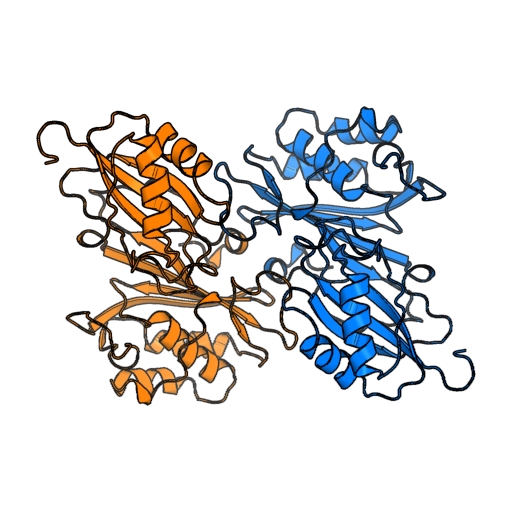5.32 15.922 21.594 1 84.31 166 GLN B CA 1
ATOM 3472 C C . GLN B 1 166 ? -14.438 16.969 20.938 1 84.31 166 GLN B C 1
ATOM 3474 O O . GLN B 1 166 ? -13.398 17.344 21.484 1 84.31 166 GLN B O 1
ATOM 3479 N N . CYS B 1 167 ? -14.891 17.453 19.812 1 87 167 CYS B N 1
ATOM 3480 C CA . CYS B 1 167 ? -14.094 18.422 19.062 1 87 167 CYS B CA 1
ATOM 3481 C C . CYS B 1 167 ? -13.914 19.703 19.859 1 87 167 CYS B C 1
ATOM 3483 O O . CYS B 1 167 ? -14.883 20.25 20.406 1 87 167 CYS B O 1
ATOM 3485 N N . GLN B 1 168 ? -12.719 20.281 19.828 1 83.88 168 GLN B N 1
ATOM 3486 C CA . GLN B 1 168 ? -12.375 21.453 20.641 1 83.88 168 GLN B CA 1
ATOM 3487 C C . GLN B 1 168 ? -12.25 22.703 19.766 1 83.88 168 GLN B C 1
ATOM 3489 O O . GLN B 1 168 ? -11.938 23.781 20.281 1 83.88 168 GLN B O 1
ATOM 3494 N N . ALA B 1 169 ? -12.438 22.594 18.562 1 88.06 169 ALA B N 1
ATOM 3495 C CA . ALA B 1 169 ? -12.289 23.75 17.672 1 88.06 169 ALA B CA 1
ATOM 3496 C C . ALA B 1 169 ? -13.25 24.875 18.062 1 88.06 169 ALA B C 1
ATOM 3498 O O . ALA B 1 169 ? -14.391 24.609 18.438 1 88.06 169 ALA B O 1
ATOM 3499 N N . LYS B 1 170 ? -12.891 26.062 17.906 1 90 170 LYS B N 1
ATOM 3500 C CA . LYS B 1 170 ? -13.664 27.234 18.297 1 90 170 LYS B CA 1
ATOM 3501 C C . LYS B 1 170 ? -14.836 27.453 17.344 1 90 170 LYS B C 1
ATOM 3503 O O . LYS B 1 170 ? -15.938 27.797 17.766 1 90 170 LYS B O 1
ATOM 3508 N N . SER B 1 171 ? -14.547 27.297 16.047 1 95.81 171 SER B N 1
ATOM 3509 C CA . SER B 1 171 ? -15.57 27.547 15.039 1 95.81 171 SER B CA 1
ATOM 3510 C C . SER B 1 171 ? -15.758 26.344 14.117 1 95.81 171 SER B C 1
ATOM 3512 O O . SER B 1 171 ? -14.781 25.766 13.641 1 95.81 171 SER B O 1
ATOM 3514 N N . PRO B 1 172 ? -16.969 26 13.898 1 97.25 172 PRO B N 1
ATOM 3515 C CA . PRO B 1 172 ? -17.25 24.906 12.961 1 97.25 172 PRO B CA 1
ATOM 3516 C C . PRO B 1 172 ? -17.234 25.375 11.508 1 97.25 172 PRO B C 1
ATOM 3518 O O . PRO B 1 172 ? -17.438 24.547 10.602 1 97.25 172 PRO B O 1
ATOM 3521 N N . ILE B 1 173 ? -17.078 26.672 11.32 1 98.31 173 ILE B N 1
ATOM 3522 C CA . ILE B 1 173 ? -17.047 27.219 9.961 1 98.31 173 ILE B CA 1
ATOM 3523 C C . ILE B 1 173 ? -15.688 26.969 9.328 1 98.31 173 ILE B C 1
ATOM 3525 O O . ILE B 1 173 ? -14.664 27.391 9.867 1 98.31 173 ILE B O 1
ATOM 3529 N N . LYS B 1 174 ? -15.656 26.203 8.32 1 98.38 174 LYS B N 1
ATOM 3530 C CA . LYS B 1 174 ? -14.445 25.906 7.555 1 98.38 174 LYS B CA 1
ATOM 3531 C C . LYS B 1 174 ? -14.656 26.188 6.07 1 98.38 174 LYS B C 1
ATOM 3533 O O . LYS B 1 174 ? -15.789 26.219 5.59 1 98.38 174 LYS B O 1
ATOM 3538 N N . GLN B 1 175 ? -13.555 26.422 5.387 1 98.75 175 GLN B N 1
ATOM 3539 C CA . GLN B 1 175 ? -13.562 26.594 3.938 1 98.75 175 GLN B CA 1
ATOM 3540 C C . GLN B 1 175 ? -12.906 25.406 3.24 1 98.75 175 GLN B C 1
ATOM 3542 O O . GLN B 1 175 ? -11.688 25.219 3.342 1 98.75 175 GLN B O 1
ATOM 3547 N N . LEU B 1 176 ? -13.688 24.578 2.57 1 98.69 176 LEU B N 1
ATOM 3548 C CA . LEU B 1 176 ? -13.156 23.547 1.701 1 98.69 176 LEU B CA 1
ATOM 3549 C C . LEU B 1 176 ? -12.766 24.109 0.341 1 98.69 176 LEU B C 1
ATOM 3551 O O . LEU B 1 176 ? -13.633 24.578 -0.408 1 98.69 176 LEU B O 1
ATOM 3555 N N . HIS B 1 177 ? -11.523 24.062 0.042 1 98.56 177 HIS B N 1
ATOM 3556 C CA . HIS B 1 177 ? -11.039 24.578 -1.233 1 98.56 177 HIS B CA 1
ATOM 3557 C C . HIS B 1 177 ? -11.336 23.609 -2.369 1 98.56 177 HIS B C 1
ATOM 3559 O O . HIS B 1 177 ? -11.664 24.031 -3.48 1 98.56 177 HIS B O 1
ATOM 3565 N N . HIS B 1 178 ? -11.141 22.328 -2.145 1 98.19 178 HIS B N 1
ATOM 3566 C CA . HIS B 1 178 ? -11.609 21.312 -3.076 1 98.19 178 HIS B CA 1
ATOM 3567 C C . HIS B 1 178 ? -11.961 20.016 -2.348 1 98.19 178 HIS B C 1
ATOM 3569 O O . HIS B 1 178 ? -11.547 19.812 -1.207 1 98.19 178 HIS B O 1
ATOM 3575 N N . LEU B 1 179 ? -12.773 19.281 -2.887 1 98.62 179 LEU B N 1
ATOM 3576 C CA . LEU B 1 179 ? -13.164 17.922 -2.502 1 98.62 179 LEU B CA 1
ATOM 3577 C C . LEU B 1 179 ? -13.438 17.078 -3.734 1 98.62 179 LEU B C 1
ATOM 3579 O O . LEU B 1 179 ? -14.477 17.219 -4.379 1 98.62 179 LEU B O 1
ATOM 3583 N N . ARG B 1 180 ? -12.492 16.203 -4.027 1 98.44 180 ARG B N 1
ATOM 3584 C CA . ARG B 1 180 ? -12.547 15.406 -5.254 1 98.44 180 ARG B CA 1
ATOM 3585 C C . ARG B 1 180 ? -12.625 13.922 -4.941 1 98.44 180 ARG B C 1
ATOM 3587 O O . ARG B 1 180 ? -11.977 13.438 -4.008 1 98.44 180 ARG B 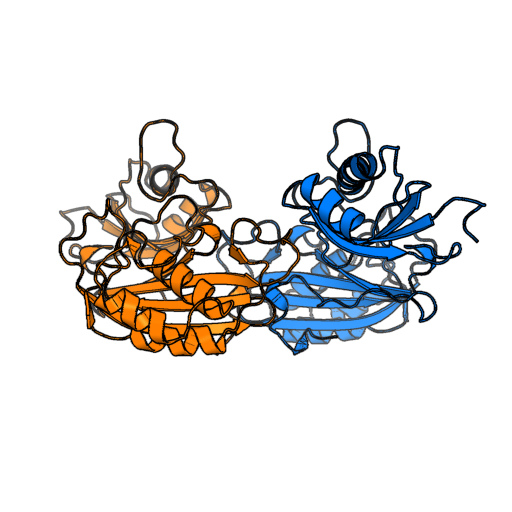O 1
ATOM 3594 N N . VAL B 1 181 ? -13.438 13.234 -5.656 1 98.75 181 VAL B N 1
ATOM 3595 C CA . VAL B 1 181 ? -13.531 11.781 -5.578 1 98.75 181 VAL B CA 1
ATOM 3596 C C . VAL B 1 181 ? -13.164 11.164 -6.93 1 98.75 181 VAL B C 1
ATOM 3598 O O . VAL B 1 181 ? -13.781 11.484 -7.949 1 98.75 181 VAL B O 1
ATOM 3601 N N . THR B 1 182 ? -12.172 10.359 -6.969 1 98.31 182 THR B N 1
ATOM 3602 C CA . THR B 1 182 ? -11.734 9.727 -8.211 1 98.31 182 THR B CA 1
ATOM 3603 C C . THR B 1 182 ? -11.516 8.234 -8.008 1 98.31 182 THR B C 1
ATOM 3605 O O . THR B 1 182 ? -11.109 7.801 -6.926 1 98.31 182 THR B O 1
ATOM 3608 N N . ARG B 1 183 ? -11.797 7.469 -9.039 1 98.19 183 ARG B N 1
ATOM 3609 C CA . ARG B 1 183 ? -11.539 6.031 -9.031 1 98.19 183 ARG B CA 1
ATOM 3610 C C . ARG B 1 183 ? -10.266 5.695 -9.789 1 98.19 183 ARG B C 1
ATOM 3612 O O . ARG B 1 183 ? -10.039 6.199 -10.891 1 98.19 183 ARG B O 1
ATOM 3619 N N . HIS B 1 184 ? -9.484 4.914 -9.266 1 97.12 184 HIS B N 1
ATOM 3620 C CA . HIS B 1 184 ? -8.258 4.355 -9.836 1 97.12 184 HIS B CA 1
ATOM 3621 C C . HIS B 1 184 ? -8.219 2.84 -9.68 1 97.12 184 HIS B C 1
ATOM 3623 O O . HIS B 1 184 ? -7.602 2.324 -8.742 1 97.12 184 HIS B O 1
ATOM 3629 N N . GLY B 1 185 ? -8.797 2.105 -10.664 1 96.75 185 GLY B N 1
ATOM 3630 C CA . GLY B 1 185 ? -8.961 0.668 -10.508 1 96.75 185 GLY B CA 1
ATOM 3631 C C . GLY B 1 185 ? -9.836 0.291 -9.328 1 96.75 185 GLY B C 1
ATOM 3632 O O . GLY B 1 185 ? -10.977 0.731 -9.227 1 96.75 185 GLY B O 1
ATOM 3633 N N . LYS B 1 186 ? -9.242 -0.408 -8.414 1 97.75 186 LYS B N 1
ATOM 3634 C CA . LYS B 1 186 ? -9.977 -0.875 -7.246 1 97.75 186 LYS B CA 1
ATOM 3635 C C . LYS B 1 186 ? -9.906 0.14 -6.109 1 97.75 186 LYS B C 1
ATOM 3637 O O . LYS B 1 186 ? -10.523 -0.048 -5.059 1 97.75 186 LYS B O 1
ATOM 3642 N N . MET B 1 187 ? -9.227 1.214 -6.348 1 98 187 MET B N 1
ATOM 3643 C CA . MET B 1 187 ? -9.109 2.242 -5.32 1 98 187 MET B CA 1
ATOM 3644 C C . MET B 1 187 ? -9.984 3.447 -5.648 1 98 187 MET B C 1
ATOM 3646 O O . MET B 1 187 ? -10.07 3.861 -6.809 1 98 187 MET B O 1
ATOM 3650 N N . ILE B 1 188 ? -10.625 3.926 -4.664 1 98.81 188 ILE B N 1
ATOM 3651 C CA . ILE B 1 188 ? -11.297 5.219 -4.73 1 98.81 188 ILE B CA 1
ATOM 3652 C C . ILE B 1 188 ? -10.641 6.191 -3.76 1 98.81 188 ILE B C 1
ATOM 3654 O O . ILE B 1 188 ? -10.398 5.855 -2.596 1 98.81 188 ILE B O 1
ATOM 3658 N N . VAL B 1 189 ? -10.312 7.379 -4.254 1 98.88 189 VAL B N 1
ATOM 3659 C CA . VAL B 1 189 ? -9.602 8.359 -3.439 1 98.88 189 VAL B CA 1
ATOM 3660 C C . VAL B 1 189 ? -10.469 9.594 -3.238 1 98.88 189 VAL B C 1
ATOM 3662 O O . VAL B 1 189 ? -10.969 10.172 -4.207 1 98.88 189 VAL B O 1
ATOM 3665 N N . ILE B 1 190 ? -10.727 9.945 -2.01 1 98.88 190 ILE B N 1
ATOM 3666 C CA . ILE B 1 190 ? -11.289 11.234 -1.636 1 98.88 190 ILE B CA 1
ATOM 3667 C C . ILE B 1 190 ? -10.172 12.219 -1.297 1 98.88 190 ILE B C 1
ATOM 3669 O O . ILE B 1 190 ? -9.414 12 -0.345 1 98.88 190 ILE B O 1
ATOM 3673 N N . ASP B 1 191 ? -9.984 13.227 -2.082 1 98.75 191 ASP B N 1
ATOM 3674 C CA . ASP B 1 191 ? -8.961 14.25 -1.925 1 98.75 191 ASP B CA 1
ATOM 3675 C C . ASP B 1 191 ? -9.57 15.578 -1.479 1 98.75 191 ASP B C 1
ATOM 3677 O O . ASP B 1 191 ? -10.367 16.172 -2.207 1 98.75 191 ASP B O 1
ATOM 3681 N N . VAL B 1 192 ? -9.188 16.047 -0.255 1 98.75 192 VAL B N 1
ATOM 3682 C CA . VAL B 1 192 ? -9.852 17.203 0.309 1 98.75 192 VAL B CA 1
ATOM 3683 C C . VAL B 1 192 ? -8.812 18.188 0.844 1 98.75 192 VAL B C 1
ATOM 3685 O O . VAL B 1 192 ? -7.844 17.781 1.489 1 98.75 192 VAL B O 1
ATOM 3688 N N . ARG B 1 193 ? -8.945 19.391 0.524 1 98.62 193 ARG B N 1
ATOM 3689 C CA . ARG B 1 193 ? -8.117 20.5 0.985 1 98.62 193 ARG B CA 1
ATOM 3690 C C . ARG B 1 193 ? -8.961 21.594 1.629 1 98.62 193 ARG B C 1
ATOM 3692 O O . ARG B 1 193 ? -10.008 21.969 1.092 1 98.62 193 ARG B O 1
ATOM 3699 N N . ALA B 1 194 ? -8.578 22.078 2.756 1 98.56 194 ALA B N 1
ATOM 3700 C CA . ALA B 1 194 ? -9.312 23.109 3.475 1 98.56 194 ALA B CA 1
ATOM 3701 C C . ALA B 1 194 ? -8.367 23.984 4.289 1 98.56 194 ALA B C 1
ATOM 3703 O O . ALA B 1 194 ? -7.199 23.641 4.48 1 98.56 194 ALA B O 1
ATOM 3704 N N . ASN B 1 195 ? -8.883 25.094 4.77 1 97.81 195 ASN B N 1
ATOM 3705 C CA . ASN B 1 195 ? -8.117 25.938 5.676 1 97.81 195 ASN B CA 1
ATOM 3706 C C . ASN B 1 195 ? -7.844 25.234 7.004 1 97.81 195 ASN B C 1
ATOM 3708 O O . ASN B 1 195 ? -6.781 25.438 7.602 1 97.81 195 ASN B O 1
ATOM 3712 N N . ALA B 1 196 ? -8.805 24.531 7.438 1 97 196 ALA B N 1
ATOM 3713 C CA . ALA B 1 196 ? -8.703 23.703 8.641 1 97 196 ALA B CA 1
ATOM 3714 C C . ALA B 1 196 ? -9.789 22.641 8.656 1 97 196 ALA B C 1
ATOM 3716 O O . ALA B 1 196 ? -10.75 22.703 7.887 1 97 196 ALA B O 1
ATOM 3717 N N . PHE B 1 197 ? -9.594 21.703 9.453 1 97.81 197 PHE B N 1
ATOM 3718 C CA . PHE B 1 197 ? -10.578 20.625 9.602 1 97.81 197 PHE B CA 1
ATOM 3719 C C . PHE B 1 197 ? -11 20.484 11.062 1 97.81 197 PHE B C 1
ATOM 3721 O O . PHE B 1 197 ? -10.195 20.719 11.969 1 97.81 197 PHE B O 1
ATOM 3728 N N . LEU B 1 198 ? -12.211 20.125 11.242 1 97.62 198 LEU B N 1
ATOM 3729 C CA . LEU B 1 198 ? -12.695 19.734 12.562 1 97.62 198 LEU B CA 1
ATOM 3730 C C . LEU B 1 198 ? -12.305 18.297 12.883 1 97.62 198 LEU B C 1
ATOM 3732 O O . LEU B 1 198 ? -11.898 17.547 11.992 1 97.62 198 LEU B O 1
ATOM 3736 N N . HIS B 1 199 ? -12.383 17.953 14.242 1 96.56 199 HIS B N 1
ATOM 3737 C CA . HIS B 1 199 ? -12.133 16.578 14.672 1 96.56 199 HIS B CA 1
ATOM 3738 C C . HIS B 1 199 ? -13.047 15.602 13.945 1 96.56 199 HIS B C 1
ATOM 3740 O O . HIS B 1 199 ? -14.266 15.781 13.938 1 96.56 199 HIS B O 1
ATOM 3746 N N . HIS B 1 200 ? -12.531 14.586 13.219 1 97.5 200 HIS B N 1
ATOM 3747 C CA . HIS B 1 200 ? -13.203 13.508 12.5 1 97.5 200 HIS B CA 1
ATOM 3748 C C . HIS B 1 200 ? -13.883 14.031 11.234 1 97.5 200 HIS B C 1
ATOM 3750 O O . HIS B 1 200 ? -14.594 13.289 10.555 1 97.5 200 HIS B O 1
ATOM 3756 N N . MET B 1 201 ? -13.68 15.234 10.914 1 98.25 201 MET B N 1
ATOM 3757 C CA . MET B 1 201 ? -14.438 15.867 9.836 1 98.25 201 MET B CA 1
ATOM 3758 C C . MET B 1 201 ? -14.289 15.078 8.539 1 98.25 201 MET B C 1
ATOM 3760 O O . MET B 1 201 ? -15.289 14.719 7.906 1 98.25 201 MET B O 1
ATOM 3764 N N . VAL B 1 202 ? -13.062 14.734 8.125 1 98.69 202 VAL B N 1
ATOM 3765 C CA . VAL B 1 202 ? -12.812 14.047 6.855 1 98.69 202 VAL B CA 1
ATOM 3766 C C . VAL B 1 202 ? -13.438 12.656 6.887 1 98.69 202 VAL B C 1
ATOM 3768 O O . VAL B 1 202 ? -14.039 12.219 5.906 1 98.69 202 VAL B O 1
ATOM 3771 N N . ARG B 1 203 ? -13.312 11.945 7.969 1 98.69 203 ARG B N 1
ATOM 3772 C CA . ARG B 1 203 ? -13.867 10.602 8.094 1 98.69 203 ARG B CA 1
ATOM 3773 C C . ARG B 1 203 ? -15.391 10.633 8.062 1 98.69 203 ARG B C 1
ATOM 3775 O O . ARG B 1 203 ? -16.031 9.711 7.543 1 98.69 203 ARG B O 1
ATOM 3782 N N . ASN B 1 204 ? -15.953 11.68 8.656 1 98.5 204 ASN B N 1
ATOM 3783 C CA . ASN B 1 204 ? -17.406 11.828 8.586 1 98.5 204 ASN B CA 1
ATOM 3784 C C . ASN B 1 204 ? -17.875 12.156 7.172 1 98.5 204 ASN B C 1
ATOM 3786 O O . ASN B 1 204 ? -18.906 11.656 6.727 1 98.5 204 ASN B O 1
ATOM 3790 N N . ILE B 1 205 ? -17.109 13 6.508 1 98.81 205 ILE B N 1
ATOM 3791 C CA . ILE B 1 205 ? -17.391 13.281 5.105 1 98.81 205 ILE B CA 1
ATOM 3792 C C . ILE B 1 205 ? -17.328 11.992 4.293 1 98.81 205 ILE B C 1
ATOM 3794 O O . ILE B 1 205 ? -18.234 11.695 3.512 1 98.81 205 ILE B O 1
ATOM 3798 N N . ALA B 1 206 ? -16.281 11.203 4.508 1 98.81 206 ALA B N 1
ATOM 3799 C CA . ALA B 1 206 ? -16.109 9.93 3.812 1 98.81 206 ALA B CA 1
ATOM 3800 C C . ALA B 1 206 ? -17.297 9 4.074 1 98.81 206 ALA B C 1
ATOM 3802 O O . ALA B 1 206 ? -17.781 8.336 3.156 1 98.81 206 ALA B O 1
ATOM 3803 N N . GLY B 1 207 ? -17.719 8.945 5.309 1 98.62 207 GLY B N 1
ATOM 3804 C CA . GLY B 1 207 ? -18.875 8.125 5.645 1 98.62 207 GLY B CA 1
ATOM 3805 C C . GLY B 1 207 ? -20.109 8.492 4.859 1 98.62 207 GLY B C 1
ATOM 3806 O O . GLY B 1 207 ? -20.797 7.613 4.328 1 98.62 207 GLY B O 1
ATOM 3807 N N . VAL B 1 208 ? -20.422 9.766 4.805 1 98.81 208 VAL B N 1
ATOM 3808 C CA . VAL B 1 208 ? -21.578 10.258 4.07 1 98.81 208 VAL B CA 1
ATOM 3809 C C . VAL B 1 208 ? -21.438 9.922 2.59 1 98.81 208 VAL B C 1
ATOM 3811 O O . VAL B 1 208 ? -22.359 9.383 1.978 1 98.81 208 VAL B O 1
ATOM 3814 N N . LEU B 1 209 ? -20.281 10.203 2.023 1 98.88 209 LEU B N 1
ATOM 3815 C CA . LEU B 1 209 ? -20.062 9.992 0.596 1 98.88 209 LEU B CA 1
ATOM 3816 C C . LEU B 1 209 ? -20.156 8.508 0.246 1 98.88 209 LEU B C 1
ATOM 3818 O O . LEU B 1 209 ? -20.703 8.148 -0.792 1 98.88 209 LEU B O 1
ATOM 3822 N N . MET B 1 210 ? -19.609 7.605 1.094 1 98.81 210 MET B N 1
ATOM 3823 C CA . MET B 1 210 ? -19.688 6.172 0.817 1 98.81 210 MET B CA 1
ATOM 3824 C C . MET B 1 210 ? -21.125 5.672 0.882 1 98.81 210 MET B C 1
ATOM 3826 O O . MET B 1 210 ? -21.516 4.809 0.098 1 98.81 210 MET B O 1
ATOM 3830 N N . THR B 1 211 ? -21.891 6.223 1.83 1 98.75 211 THR B N 1
ATOM 3831 C CA . THR B 1 211 ? -23.297 5.863 1.907 1 98.75 211 THR B CA 1
ATOM 3832 C C . THR B 1 211 ? -24.031 6.246 0.62 1 98.75 211 THR B C 1
ATOM 3834 O O . THR B 1 211 ? -24.828 5.469 0.102 1 98.75 211 THR B O 1
ATOM 3837 N N . ILE B 1 212 ? -23.734 7.414 0.124 1 98.81 212 ILE B N 1
ATOM 3838 C CA . ILE B 1 212 ? -24.297 7.863 -1.143 1 98.81 212 ILE B CA 1
ATOM 3839 C C . ILE B 1 212 ? -23.797 6.977 -2.277 1 98.81 212 ILE B C 1
ATOM 3841 O O . ILE B 1 212 ? -24.578 6.582 -3.156 1 98.81 212 ILE B O 1
ATOM 3845 N N . GLY B 1 213 ? -22.547 6.641 -2.301 1 98.81 213 GLY B N 1
ATOM 3846 C CA . GLY B 1 213 ? -21.938 5.793 -3.32 1 98.81 213 GLY B CA 1
ATOM 3847 C C . GLY B 1 213 ? -22.594 4.426 -3.412 1 98.81 213 GLY B C 1
ATOM 3848 O O . GLY B 1 213 ? -22.656 3.832 -4.492 1 98.81 213 GLY B O 1
ATOM 3849 N N . THR B 1 214 ? -23.078 3.865 -2.301 1 98.25 214 THR B N 1
ATOM 3850 C CA . THR B 1 214 ? -23.719 2.555 -2.285 1 98.25 214 THR B CA 1
ATOM 3851 C C . THR B 1 214 ? -25.125 2.631 -2.885 1 98.25 214 THR B C 1
ATOM 3853 O O . THR B 1 214 ? -25.734 1.602 -3.188 1 98.25 214 THR B O 1
ATOM 3856 N N . GLY B 1 215 ? -25.656 3.855 -2.938 1 98.12 215 GLY B N 1
ATOM 3857 C CA . GLY B 1 215 ? -27.016 4.051 -3.43 1 98.12 215 GLY B CA 1
ATOM 3858 C C . GLY B 1 215 ? -28.047 4.105 -2.322 1 98.12 215 GLY B C 1
ATOM 3859 O O . GLY B 1 215 ? -29.234 4.293 -2.584 1 98.12 215 GLY B O 1
ATOM 3860 N N . GLU B 1 216 ? -27.641 4.023 -1.129 1 97.94 216 GLU B N 1
ATOM 3861 C CA . GLU B 1 216 ? -28.562 4.035 0.012 1 97.94 216 GLU B CA 1
ATOM 3862 C C . GLU B 1 216 ? -29.188 5.41 0.202 1 97.94 216 GLU B C 1
ATOM 3864 O O . GLU B 1 216 ? -30.297 5.523 0.743 1 97.94 216 GLU B O 1
ATOM 3869 N N . ARG B 1 217 ? -28.484 6.445 -0.145 1 98.38 217 ARG B N 1
ATOM 3870 C CA . ARG B 1 217 ? -28.953 7.824 -0.068 1 98.38 217 ARG B CA 1
ATOM 3871 C C . ARG B 1 217 ? -28.75 8.547 -1.393 1 98.38 217 ARG B C 1
ATOM 3873 O O . ARG B 1 217 ? -27.859 8.188 -2.172 1 98.38 217 ARG B O 1
ATOM 3880 N N . PRO B 1 218 ? -29.609 9.484 -1.683 1 98.56 218 PRO B N 1
ATOM 3881 C CA . PRO B 1 218 ? -29.406 10.273 -2.898 1 98.56 218 PRO B CA 1
ATOM 3882 C C . PRO B 1 218 ? -28.266 11.273 -2.766 1 98.56 218 PRO B C 1
ATOM 3884 O O . PRO B 1 218 ? -27.828 11.57 -1.653 1 98.56 218 PRO B O 1
ATOM 3887 N N . VAL B 1 219 ? -27.75 11.781 -3.846 1 98.62 219 VAL B N 1
ATOM 3888 C CA . VAL B 1 219 ? -26.625 12.703 -3.93 1 98.62 219 VAL B CA 1
ATOM 3889 C C . VAL B 1 219 ? -26.922 13.945 -3.084 1 98.62 219 VAL B C 1
ATOM 3891 O O . VAL B 1 219 ? -26.016 14.461 -2.41 1 98.62 219 VAL B O 1
ATOM 3894 N N . GLU B 1 220 ? -28.172 14.391 -2.977 1 98.56 220 GLU B N 1
ATOM 3895 C CA . GLU B 1 220 ? -28.578 15.609 -2.289 1 98.56 220 GLU B CA 1
ATOM 3896 C C . GLU B 1 220 ? -28.484 15.453 -0.775 1 98.56 220 GLU B C 1
ATOM 3898 O O . GLU B 1 220 ? -28.5 16.438 -0.038 1 98.56 220 GLU B O 1
ATOM 3903 N N . TRP B 1 221 ? -28.375 14.227 -0.353 1 98.69 221 TRP B N 1
ATOM 3904 C CA . TRP B 1 221 ? -28.281 13.953 1.079 1 98.69 221 TRP B CA 1
ATOM 3905 C C . TRP B 1 221 ? -27.062 14.641 1.692 1 98.69 221 TRP B C 1
ATOM 3907 O O . TRP B 1 221 ? -27.109 15.078 2.842 1 98.69 221 TRP B O 1
ATOM 3917 N N . ALA B 1 222 ? -25.984 14.75 0.938 1 98.69 222 ALA B N 1
ATOM 3918 C CA . ALA B 1 222 ? -24.797 15.453 1.436 1 98.69 222 ALA B CA 1
ATOM 3919 C C . ALA B 1 222 ? -25.141 16.891 1.829 1 98.69 222 ALA B C 1
ATOM 3921 O O . ALA B 1 222 ? -24.734 17.359 2.895 1 98.69 222 ALA B O 1
ATOM 3922 N N . LYS B 1 223 ? -25.859 17.547 0.996 1 98.56 223 LYS B N 1
ATOM 3923 C CA . LYS B 1 223 ? -26.312 18.906 1.253 1 98.56 223 LYS B CA 1
ATOM 3924 C C . LYS B 1 223 ? -27.25 18.969 2.459 1 98.56 223 LYS B C 1
ATOM 3926 O O . LYS B 1 223 ? -27.125 19.859 3.301 1 98.56 223 LYS B O 1
ATOM 3931 N N . GLU B 1 224 ? -28.125 18.047 2.482 1 98.69 224 GLU B N 1
ATOM 3932 C CA . GLU B 1 224 ? -29.078 17.984 3.588 1 98.69 224 GLU B CA 1
ATOM 3933 C C . GLU B 1 224 ? -28.359 17.844 4.926 1 98.69 224 GLU B C 1
ATOM 3935 O O . GLU B 1 224 ? -28.703 18.516 5.898 1 98.69 224 GLU B O 1
ATOM 3940 N N . VAL B 1 225 ? -27.406 16.906 4.945 1 98.62 225 VAL B N 1
ATOM 3941 C CA . VAL B 1 225 ? -26.625 16.688 6.16 1 98.62 225 VAL B CA 1
ATOM 3942 C C . VAL B 1 225 ? -25.906 17.984 6.551 1 98.62 225 VAL B C 1
ATOM 3944 O O . VAL B 1 225 ? -25.969 18.406 7.703 1 98.62 225 VAL B O 1
ATOM 3947 N N . LEU B 1 226 ? -25.219 18.594 5.586 1 98.44 226 LEU B N 1
ATOM 3948 C CA . LEU B 1 226 ? -24.484 19.828 5.816 1 98.44 226 LEU B CA 1
ATOM 3949 C C . LEU B 1 226 ? -25.391 20.906 6.414 1 98.44 226 LEU B C 1
ATOM 3951 O O . LEU B 1 226 ? -25.047 21.531 7.414 1 98.44 226 LEU B O 1
ATOM 3955 N N . GLU B 1 227 ? -26.594 21.062 5.867 1 98.19 227 GLU B N 1
ATOM 3956 C CA . GLU B 1 227 ? -27.516 22.125 6.246 1 98.19 227 GLU B CA 1
ATOM 3957 C C . GLU B 1 227 ? -28.156 21.828 7.598 1 98.19 227 GLU B C 1
ATOM 3959 O O . GLU B 1 227 ? -28.625 22.75 8.281 1 98.19 227 GLU B O 1
ATOM 3964 N N . SER B 1 228 ? -28.188 20.609 7.941 1 97.94 228 SER B N 1
ATOM 3965 C CA . SER B 1 228 ? -28.812 20.234 9.211 1 97.94 228 SER B CA 1
ATOM 3966 C C . SER B 1 228 ? -27.984 20.75 10.391 1 97.94 228 SER B C 1
ATOM 3968 O O . SER B 1 228 ? -28.531 21 11.469 1 97.94 228 SER B O 1
ATOM 3970 N N . LYS B 1 229 ? -26.672 20.766 10.258 1 97.25 229 LYS B N 1
ATOM 3971 C CA . LYS B 1 229 ? -25.719 21.156 11.289 1 97.25 229 LYS B CA 1
ATOM 3972 C C . LYS B 1 229 ? -25.797 20.234 12.5 1 97.25 229 LYS B C 1
ATOM 3974 O O . LYS B 1 229 ? -25.344 20.578 13.586 1 97.25 229 LYS B O 1
ATOM 3979 N N . VAL B 1 230 ? -26.391 19.062 12.273 1 96.31 230 VAL B N 1
ATOM 3980 C CA . VAL B 1 230 ? -26.578 18.078 13.336 1 96.31 230 VAL B CA 1
ATOM 3981 C C . VAL B 1 230 ? -25.797 16.812 13.008 1 96.31 230 VAL B C 1
ATOM 3983 O O . VAL B 1 230 ? -26.094 16.125 12.031 1 96.31 230 VAL B O 1
ATOM 3986 N N . ARG B 1 231 ? -24.891 16.422 13.891 1 94.94 231 ARG B N 1
ATOM 3987 C CA . ARG B 1 231 ? -23.953 15.32 13.641 1 94.94 231 ARG B CA 1
ATOM 3988 C C . ARG B 1 231 ? -24.703 14.008 13.422 1 94.94 231 ARG B C 1
ATOM 3990 O O . ARG B 1 231 ? -24.312 13.195 12.578 1 94.94 231 ARG B O 1
ATOM 3997 N N . ARG B 1 232 ? -25.719 13.719 14.125 1 93.94 232 ARG B N 1
ATOM 3998 C CA . ARG B 1 232 ? -26.422 12.445 14.094 1 93.94 232 ARG B CA 1
ATOM 3999 C C . ARG B 1 232 ? -27.141 12.234 12.766 1 93.94 232 ARG B C 1
ATOM 4001 O O . ARG B 1 232 ? -27.594 11.133 12.461 1 93.94 232 ARG B O 1
ATOM 4008 N N . THR B 1 233 ? -27.281 13.289 11.977 1 94.44 233 THR B N 1
ATOM 4009 C CA . THR B 1 233 ? -27.984 13.188 10.703 1 94.44 233 THR B CA 1
ATOM 4010 C C . THR B 1 233 ? -27.078 12.594 9.633 1 94.44 233 THR B C 1
ATOM 4012 O O . THR B 1 233 ? -27.547 12.156 8.578 1 94.44 233 THR B O 1
ATOM 4015 N N . GLY B 1 234 ? -25.844 12.633 9.883 1 91.94 234 GLY B N 1
ATOM 4016 C CA . GLY B 1 234 ? -24.891 12.117 8.922 1 91.94 234 GLY B CA 1
ATOM 4017 C C . GLY B 1 234 ? -24.656 10.617 9.039 1 91.94 234 GLY B C 1
ATOM 4018 O O . GLY B 1 234 ? -25.391 9.938 9.773 1 91.94 234 GLY B O 1
ATOM 4019 N N . GLY B 1 235 ? -23.859 10.023 8.258 1 86.56 235 GLY B N 1
ATOM 4020 C CA . GLY B 1 235 ? -23.531 8.609 8.234 1 86.56 235 GLY B CA 1
ATOM 4021 C C . GLY B 1 235 ? -22.5 8.211 9.273 1 86.56 235 GLY B C 1
ATOM 4022 O O . GLY B 1 235 ? -22.188 8.992 10.172 1 86.56 235 GLY B O 1
ATOM 4023 N N . VAL B 1 236 ? -22.141 6.969 9.344 1 93.56 236 VAL B N 1
ATOM 4024 C CA . VAL B 1 236 ? -21.141 6.379 10.234 1 93.56 236 VAL B CA 1
ATOM 4025 C C . VAL B 1 236 ? -19.781 6.992 9.953 1 93.56 236 VAL B C 1
ATOM 4027 O O . VAL B 1 236 ? -19.422 7.254 8.797 1 93.56 236 VAL B O 1
ATOM 4030 N N . THR B 1 237 ? -19.031 7.344 11.039 1 96.5 237 THR B N 1
ATOM 4031 C CA . THR B 1 237 ? -17.641 7.797 10.891 1 96.5 237 THR B CA 1
ATOM 4032 C C . THR B 1 237 ? -16.797 6.727 10.203 1 96.5 237 THR B C 1
ATOM 4034 O O . THR B 1 237 ? -16.734 5.59 10.68 1 96.5 237 THR B O 1
ATOM 4037 N N . ALA B 1 238 ? -16.219 7.07 9.125 1 98 238 ALA B N 1
ATOM 4038 C CA . ALA B 1 238 ? -15.43 6.109 8.352 1 98 238 ALA B CA 1
ATOM 4039 C C . ALA B 1 238 ? -14.203 5.656 9.141 1 98 238 ALA B C 1
ATOM 4041 O O . ALA B 1 238 ? -13.711 6.379 10.008 1 98 238 ALA B O 1
ATOM 4042 N N . HIS B 1 239 ? -13.75 4.441 8.875 1 97.62 239 HIS B N 1
ATOM 4043 C CA . HIS B 1 239 ? -12.602 3.846 9.539 1 97.62 239 HIS B CA 1
ATOM 4044 C C . HIS B 1 239 ? -11.352 4.695 9.344 1 97.62 239 HIS B C 1
ATOM 4046 O O . HIS B 1 239 ? -11.156 5.285 8.273 1 97.62 239 HIS B O 1
ATOM 4052 N N . PRO B 1 240 ? -10.453 4.758 10.297 1 98.06 240 PRO B N 1
ATOM 4053 C CA . PRO B 1 240 ? -9.297 5.656 10.203 1 98.06 240 PRO B CA 1
ATOM 4054 C C . PRO B 1 240 ? -8.258 5.172 9.195 1 98.06 240 PRO B C 1
ATOM 4056 O O . PRO B 1 240 ? -7.461 5.969 8.695 1 98.06 240 PRO B O 1
ATOM 4059 N N . PHE B 1 241 ? -8.227 3.879 8.828 1 97.06 241 PHE B N 1
ATOM 4060 C CA . PHE B 1 241 ? -7.145 3.266 8.062 1 97.06 241 PHE B CA 1
ATOM 4061 C C . PHE B 1 241 ? -7.004 3.928 6.695 1 97.06 241 PHE B C 1
ATOM 4063 O O . PHE B 1 241 ? -5.91 3.973 6.129 1 97.06 241 PHE B O 1
ATOM 4070 N N . GLY B 1 242 ? -7.977 4.508 6.27 1 98.12 242 GLY B N 1
ATOM 4071 C CA . GLY B 1 242 ? -7.902 5.074 4.93 1 98.12 242 GLY B CA 1
ATOM 4072 C C . GLY B 1 242 ? -7.445 6.523 4.922 1 98.12 242 GLY B C 1
ATOM 4073 O O . GLY B 1 242 ? -7.242 7.109 3.855 1 98.12 242 GLY B O 1
ATOM 4074 N N . LEU B 1 243 ? -7.273 7.148 6.035 1 98.88 243 LEU B N 1
ATOM 4075 C CA . LEU B 1 243 ? -7.078 8.594 6.109 1 98.88 243 LEU B CA 1
ATOM 4076 C C . LEU B 1 243 ? -5.594 8.93 6.199 1 98.88 243 LEU B C 1
ATOM 4078 O O . LEU B 1 243 ? -4.867 8.359 7.016 1 98.88 243 LEU B O 1
ATOM 4082 N N . TYR B 1 244 ? -5.129 9.852 5.34 1 98.88 244 TYR B N 1
ATOM 4083 C CA . TYR B 1 244 ? -3.75 10.32 5.266 1 98.88 244 TYR B CA 1
ATOM 4084 C C . TYR B 1 244 ? -3.693 11.844 5.289 1 98.88 244 TYR B C 1
ATOM 4086 O O . TYR B 1 244 ? -4.309 12.508 4.449 1 98.88 244 TYR B O 1
ATOM 4094 N N . LEU B 1 245 ? -2.998 12.445 6.23 1 98.88 245 LEU B N 1
ATOM 4095 C CA . LEU B 1 245 ? -2.568 13.828 6.062 1 98.88 245 LEU B CA 1
ATOM 4096 C C . LEU B 1 245 ? -1.459 13.93 5.023 1 98.88 245 LEU B C 1
ATOM 4098 O O . LEU B 1 245 ? -0.351 13.438 5.238 1 98.88 245 LEU B O 1
ATOM 4102 N N . VAL B 1 246 ? -1.711 14.664 3.904 1 98.56 246 VAL B N 1
ATOM 4103 C CA . VAL B 1 246 ? -0.782 14.469 2.795 1 98.56 246 VAL B CA 1
ATOM 4104 C C . VAL B 1 246 ? -0.035 15.773 2.516 1 98.56 246 VAL B C 1
ATOM 4106 O O . VAL B 1 246 ? 0.99 15.773 1.832 1 98.56 246 VAL B O 1
ATOM 4109 N N . GLN B 1 247 ? -0.582 16.859 3.041 1 98.31 247 GLN B N 1
ATOM 4110 C CA . GLN B 1 247 ? 0.087 18.125 2.771 1 98.31 247 GLN B CA 1
ATOM 4111 C C . GLN B 1 247 ? -0.339 19.203 3.773 1 98.31 247 GLN B C 1
ATOM 4113 O O . GLN B 1 247 ? -1.509 19.266 4.156 1 98.31 247 GLN B O 1
ATOM 4118 N N . VAL B 1 248 ? 0.54 19.969 4.215 1 98.56 248 VAL B N 1
ATOM 4119 C CA . VAL B 1 248 ? 0.322 21.203 4.977 1 98.56 248 VAL B CA 1
ATOM 4120 C C . VAL B 1 248 ? 0.95 22.375 4.242 1 98.56 248 VAL B C 1
ATOM 4122 O O . VAL B 1 248 ? 2.072 22.281 3.742 1 98.56 248 VAL B O 1
ATOM 4125 N N . GLU B 1 249 ? 0.234 23.438 4.176 1 98.19 249 GLU B N 1
ATOM 4126 C CA . GLU B 1 249 ? 0.695 24.594 3.396 1 98.19 249 GLU B CA 1
ATOM 4127 C C . GLU B 1 249 ? 0.923 25.797 4.285 1 98.19 249 GLU B C 1
ATOM 4129 O O . GLU B 1 249 ? 0.168 26.031 5.234 1 98.19 249 GLU B O 1
ATOM 4134 N N . TYR B 1 250 ? 1.882 26.562 3.945 1 98.31 250 TYR B N 1
ATOM 4135 C CA . TYR B 1 250 ? 2.23 27.812 4.621 1 98.31 250 TYR B CA 1
ATOM 4136 C C . TYR B 1 250 ? 2.404 28.953 3.617 1 98.31 250 TYR B C 1
ATOM 4138 O O . TYR B 1 250 ? 2.523 28.703 2.412 1 98.31 250 TYR B O 1
ATOM 4146 N N . ARG B 1 251 ? 2.438 30.156 4.16 1 97.69 251 ARG B N 1
ATOM 4147 C CA . ARG B 1 251 ? 2.699 31.312 3.314 1 97.69 251 ARG B CA 1
ATOM 4148 C C . ARG B 1 251 ? 4.141 31.312 2.816 1 97.69 251 ARG B C 1
ATOM 4150 O O . ARG B 1 251 ? 4.992 30.609 3.361 1 97.69 251 ARG B O 1
ATOM 4157 N N . ASP B 1 252 ? 4.406 32.125 1.85 1 96.25 252 ASP B N 1
ATOM 4158 C CA . ASP B 1 252 ? 5.699 32.156 1.168 1 96.25 252 ASP B CA 1
ATOM 4159 C C . ASP B 1 252 ? 6.82 32.5 2.137 1 96.25 252 ASP B C 1
ATOM 4161 O O . ASP B 1 252 ? 7.988 32.188 1.881 1 96.25 252 ASP B O 1
ATOM 4165 N N . GLU B 1 253 ? 6.5 33.125 3.217 1 96.44 253 GLU B N 1
ATOM 4166 C CA . GLU B 1 253 ? 7.492 33.5 4.219 1 96.44 253 GLU B CA 1
ATOM 4167 C C . GLU B 1 253 ? 8.055 32.281 4.926 1 96.44 253 GLU B C 1
ATOM 4169 O O . GLU B 1 253 ? 9.109 32.344 5.559 1 96.44 253 GLU B O 1
ATOM 4174 N N . PHE B 1 254 ? 7.355 31.156 4.801 1 97.62 254 PHE B N 1
ATOM 4175 C CA . PHE B 1 254 ? 7.785 29.906 5.406 1 97.62 254 PHE B CA 1
ATOM 4176 C C . PHE B 1 254 ? 7.91 28.812 4.355 1 97.62 254 PHE B C 1
ATOM 4178 O O . PHE B 1 254 ? 7.172 27.828 4.387 1 97.62 254 PHE B O 1
ATOM 4185 N N . PRO B 1 255 ? 8.844 28.875 3.518 1 95.62 255 PRO B N 1
ATOM 4186 C CA . PRO B 1 255 ? 8.969 27.875 2.441 1 95.62 255 PRO B CA 1
ATOM 4187 C C . PRO B 1 255 ? 9.336 26.484 2.957 1 95.62 255 PRO B C 1
ATOM 4189 O O . PRO B 1 255 ? 10.164 26.359 3.867 1 95.62 255 PRO B O 1
ATOM 4192 N N . LEU B 1 256 ? 8.742 25.5 2.449 1 96.75 256 LEU B N 1
ATOM 4193 C CA . LEU B 1 256 ? 9.039 24.109 2.76 1 96.75 256 LEU B CA 1
ATOM 4194 C C . LEU B 1 256 ? 9.766 23.438 1.598 1 96.75 256 LEU B C 1
ATOM 4196 O O . LEU B 1 256 ? 9.57 23.812 0.44 1 96.75 256 LEU B O 1
ATOM 4200 N N . PRO B 1 257 ? 10.602 22.438 1.93 1 96.38 257 PRO B N 1
ATOM 4201 C CA . PRO B 1 257 ? 11.117 21.625 0.827 1 96.38 257 PRO B CA 1
ATOM 4202 C C . PRO B 1 257 ? 10.008 20.953 0.02 1 96.38 257 PRO B C 1
ATOM 4204 O O . PRO B 1 257 ? 9 20.531 0.587 1 96.38 257 PRO B O 1
ATOM 4207 N N . GLU B 1 258 ? 10.203 20.922 -1.252 1 92.5 258 GLU B N 1
ATOM 4208 C CA . GLU B 1 258 ? 9.195 20.344 -2.139 1 92.5 258 GLU B CA 1
ATOM 4209 C C . GLU B 1 258 ? 9.336 18.828 -2.219 1 92.5 258 GLU B C 1
ATOM 4211 O O . GLU B 1 258 ? 10.438 18.312 -2.395 1 92.5 258 GLU B O 1
ATOM 4216 N N . ARG B 1 259 ? 8.25 18.125 -2.057 1 94.31 259 ARG B N 1
ATOM 4217 C CA . ARG B 1 259 ? 8.148 16.688 -2.227 1 94.31 259 ARG B CA 1
ATOM 4218 C C . ARG B 1 259 ? 6.852 16.312 -2.941 1 94.31 259 ARG B C 1
ATOM 4220 O O . ARG B 1 259 ? 5.945 17.141 -3.07 1 94.31 259 ARG B O 1
ATOM 4227 N N . PHE B 1 260 ? 6.824 15.086 -3.449 1 95.75 260 PHE B N 1
ATOM 4228 C CA . PHE B 1 260 ? 5.574 14.617 -4.027 1 95.75 260 PHE B CA 1
ATOM 4229 C C . PHE B 1 260 ? 4.473 14.562 -2.975 1 95.75 260 PHE B C 1
ATOM 4231 O O . PHE B 1 260 ? 4.758 14.422 -1.782 1 95.75 260 PHE B O 1
ATOM 4238 N N . ILE B 1 261 ? 3.232 14.695 -3.371 1 96.75 261 ILE B N 1
ATOM 4239 C CA . ILE B 1 261 ? 2.09 14.523 -2.48 1 96.75 261 ILE B CA 1
ATOM 4240 C C . ILE B 1 261 ? 1.68 13.047 -2.455 1 96.75 261 ILE B C 1
ATOM 4242 O O . ILE B 1 261 ? 1.355 12.469 -3.494 1 96.75 261 ILE B O 1
ATOM 4246 N N . GLY B 1 262 ? 1.589 12.477 -1.314 1 95.88 262 GLY B N 1
ATOM 4247 C CA . GLY B 1 262 ? 1.404 11.039 -1.205 1 95.88 262 GLY B CA 1
ATOM 4248 C C . GLY B 1 262 ? -0.029 10.648 -0.906 1 95.88 262 GLY B C 1
ATOM 4249 O O . GLY B 1 262 ? -0.958 11.414 -1.161 1 95.88 262 GLY B O 1
ATOM 4250 N N . PRO B 1 263 ? -0.045 9.344 -0.382 1 97.56 263 PRO B N 1
ATOM 4251 C CA . PRO B 1 263 ? 0.99 8.328 -0.216 1 97.56 263 PRO B CA 1
ATOM 4252 C C . PRO B 1 263 ? 1.638 7.922 -1.539 1 97.56 263 PRO B C 1
ATOM 4254 O O . PRO B 1 263 ? 1.072 8.164 -2.607 1 97.56 263 PRO B O 1
ATOM 4257 N N . HIS B 1 264 ? 2.855 7.34 -1.443 1 97.44 264 HIS B N 1
ATOM 4258 C CA . HIS B 1 264 ? 3.697 7.18 -2.623 1 97.44 264 HIS B CA 1
ATOM 4259 C C . HIS B 1 264 ? 3.023 6.293 -3.666 1 97.44 264 HIS B C 1
ATOM 4261 O O . HIS B 1 264 ? 3.242 6.465 -4.867 1 97.44 264 HIS B O 1
ATOM 4267 N N . PHE B 1 265 ? 2.115 5.355 -3.281 1 97.06 265 PHE B N 1
ATOM 4268 C CA . PHE B 1 265 ? 1.514 4.418 -4.223 1 97.06 265 PHE B CA 1
ATOM 4269 C C . PHE B 1 265 ? 0.415 5.094 -5.035 1 97.06 265 PHE B C 1
ATOM 4271 O O . PHE B 1 265 ? -0.143 4.496 -5.953 1 97.06 265 PHE B O 1
ATOM 4278 N N . LEU B 1 266 ? 0.141 6.375 -4.801 1 97.5 266 LEU B N 1
ATOM 4279 C CA . LEU B 1 266 ? -0.842 7.125 -5.574 1 97.5 266 LEU B CA 1
ATOM 4280 C C . LEU B 1 266 ? -0.156 8.109 -6.512 1 97.5 266 LEU B C 1
ATOM 4282 O O . LEU B 1 266 ? -0.818 8.781 -7.312 1 97.5 266 LEU B O 1
ATOM 4286 N N . THR B 1 267 ? 1.146 8.25 -6.484 1 97.06 267 THR B N 1
ATOM 4287 C CA . THR B 1 267 ? 1.866 9.336 -7.145 1 97.06 267 THR B CA 1
ATOM 4288 C C . THR B 1 267 ? 1.874 9.133 -8.656 1 97.06 267 THR B C 1
ATOM 4290 O O . THR B 1 267 ? 2.215 10.055 -9.406 1 97.06 267 THR B O 1
ATOM 4293 N N . GLY B 1 268 ? 1.485 7.977 -9.133 1 95.69 268 GLY B N 1
ATOM 4294 C CA . GLY B 1 268 ? 1.433 7.742 -10.562 1 95.69 268 GLY B CA 1
ATOM 4295 C C . GLY B 1 268 ? 0.171 8.281 -11.211 1 95.69 268 GLY B C 1
ATOM 4296 O O . GLY B 1 268 ? 0.056 8.297 -12.438 1 95.69 268 GLY B O 1
ATOM 4297 N N . PHE B 1 269 ? -0.732 8.734 -10.445 1 94.75 269 PHE B N 1
ATOM 4298 C CA . PHE B 1 269 ? -1.992 9.273 -10.945 1 94.75 269 PHE B CA 1
ATOM 4299 C C . PHE B 1 269 ? -1.938 10.797 -11.031 1 94.75 269 PHE B C 1
ATOM 4301 O O . PHE B 1 269 ? -2.139 11.484 -10.023 1 94.75 269 PHE B O 1
ATOM 4308 N N . SER B 1 270 ? -1.789 11.297 -12.18 1 89.06 270 SER B N 1
ATOM 4309 C CA . SER B 1 270 ? -1.554 12.719 -12.414 1 89.06 270 SER B CA 1
ATOM 4310 C C . SER B 1 270 ? -2.723 13.562 -11.914 1 89.06 270 SER B C 1
ATOM 4312 O O . SER B 1 270 ? -2.539 14.711 -11.516 1 89.06 270 SER B O 1
ATOM 4314 N N . GLU B 1 271 ? -3.867 13.008 -11.906 1 88.12 271 GLU B N 1
ATOM 4315 C CA . GLU B 1 271 ? -5.039 13.758 -11.469 1 88.12 271 GLU B CA 1
ATOM 4316 C C . GLU B 1 271 ? -4.969 14.055 -9.969 1 88.12 271 GLU B C 1
ATOM 4318 O O . GLU B 1 271 ? -5.703 14.914 -9.469 1 88.12 271 GLU B O 1
ATOM 4323 N N . LEU B 1 272 ? -4.156 13.305 -9.359 1 89.38 272 LEU B N 1
ATOM 4324 C CA . LEU B 1 272 ? -4.016 13.508 -7.918 1 89.38 272 LEU B CA 1
ATOM 4325 C C . LEU B 1 272 ? -2.879 14.484 -7.613 1 89.38 272 LEU B C 1
ATOM 4327 O O . LEU B 1 272 ? -2.65 14.828 -6.453 1 89.38 272 LEU B O 1
ATOM 4331 N N . ASP B 1 273 ? -2.285 14.883 -8.812 1 78.75 273 ASP B N 1
ATOM 4332 C CA . ASP B 1 273 ? -1.213 15.867 -8.664 1 78.75 273 ASP B CA 1
ATOM 4333 C C . ASP B 1 273 ? -1.774 17.25 -8.336 1 78.75 273 ASP B C 1
ATOM 4335 O O . ASP B 1 273 ? -2.795 17.656 -8.891 1 78.75 273 ASP B O 1
ATOM 4339 N N . GLY B 1 274 ? -1.523 17.984 -7.285 1 64.75 274 GLY B N 1
ATOM 4340 C CA . GLY B 1 274 ? -1.835 19.328 -6.824 1 64.75 274 GLY B CA 1
ATOM 4341 C C . GLY B 1 274 ? -3.158 19.844 -7.348 1 64.75 274 GLY B C 1
ATOM 4342 O O . GLY B 1 274 ? -3.682 19.328 -8.344 1 64.75 274 GLY B O 1
#

Radius of gyration: 25.28 Å; Cα contacts (8 Å, |Δi|>4): 1378; chains: 2; bounding box: 58×77×55 Å

Organism: Pseudomonas syringae (NCBI:txid317)

Nearest PDB structures (foldseek):
  2nr0-assembly1_B  TM=9.832E-01  e=1.177E-39  Escherichia coli K-12
  2nre-assembly1_A-2  TM=9.780E-01  e=5.985E-34  Escherichia coli K-12
  1vs3-assembly1_B  TM=9.312E-01  e=3.234E-28  Thermus thermophilus HB8
  7r9f-assembly1_A-2  TM=7.530E-01  e=7.329E-16  Saccharomyces cerevisiae
  7r9g-assembly1_A-2  TM=7.859E-01  e=1.605E-15  Saccharomyces cerevisiae

InterPro domains:
  IPR001406 Pseudouridine synthase I, TruA [MF_00171] (7-250)
  IPR001406 Pseudouridine synthase I, TruA [PIRSF001430] (8-253)
  IPR001406 Pseudouridine synthase I, TruA [PTHR11142] (8-251)
  IPR001406 Pseudouridine synthase I, TruA [TIGR00071] (8-245)
  IPR001406 Pseudouridine synthase I, TruA [cd02570] (11-250)
  IPR020094 Pseudouridine synthase TruA/RsuA/RluB/E/F, N-terminal [G3DSA:3.30.70.580] (6-111)
  IPR020095 Pseudouridine synthase I, TruA, C-terminal [G3DSA:3.30.70.660] (112-249)
  IPR020097 Pseudouridine synthase I, TruA, alpha/beta domain [PF01416] (14-109)
  IPR020097 Pseudouridine synthase I, TruA, alpha/beta domain [PF01416] (149-250)
  IPR020103 Pseudouridine synthase, catalytic domain superfamily [SSF55120] (6-264)

pLDDT: mean 96.18, std 6.79, range [37.62, 98.94]